Protein AF-A0ABD3RWQ0-F1 (afdb_monomer_lite)

Structure (mmCIF, N/CA/C/O backbone):
data_AF-A0ABD3RWQ0-F1
#
_entry.id   AF-A0ABD3RWQ0-F1
#
loop_
_atom_site.group_PDB
_atom_site.id
_atom_site.type_symbol
_atom_site.label_atom_id
_atom_site.label_alt_id
_atom_site.label_comp_id
_atom_site.label_asym_id
_atom_site.label_entity_id
_atom_site.label_seq_id
_atom_site.pdbx_PDB_ins_code
_atom_site.Cartn_x
_atom_site.Cartn_y
_atom_site.Cartn_z
_atom_site.occupancy
_atom_site.B_iso_or_equiv
_atom_site.auth_seq_id
_atom_site.auth_comp_id
_atom_site.auth_asym_id
_atom_site.auth_atom_id
_atom_site.pdbx_PDB_model_num
ATOM 1 N N . MET A 1 1 ? 18.600 -7.151 23.948 1.00 71.94 1 MET A N 1
ATOM 2 C CA . MET A 1 1 ? 17.313 -7.713 24.415 1.00 71.94 1 MET A CA 1
ATOM 3 C C . MET A 1 1 ? 16.147 -6.729 24.270 1.00 71.94 1 MET A C 1
ATOM 5 O O . MET A 1 1 ? 15.188 -7.062 23.597 1.00 71.94 1 MET A O 1
ATOM 9 N N . ILE A 1 2 ? 16.243 -5.488 24.772 1.00 77.12 2 ILE A N 1
ATOM 10 C CA . ILE A 1 2 ? 15.144 -4.494 24.678 1.00 77.12 2 ILE A CA 1
ATOM 11 C C . ILE A 1 2 ? 14.721 -4.195 23.223 1.00 77.12 2 ILE A C 1
ATOM 13 O O . ILE A 1 2 ? 13.537 -4.093 22.917 1.00 77.12 2 ILE A O 1
ATOM 17 N N . ILE A 1 3 ? 15.686 -4.091 22.302 1.00 80.88 3 ILE A N 1
ATOM 18 C CA . ILE A 1 3 ? 15.406 -3.806 20.886 1.00 80.88 3 ILE A CA 1
ATOM 19 C C . ILE A 1 3 ? 14.626 -4.963 20.237 1.00 80.88 3 ILE A C 1
ATOM 21 O O . ILE A 1 3 ? 13.626 -4.727 19.568 1.00 80.88 3 ILE A O 1
ATOM 25 N N . THR A 1 4 ? 15.028 -6.215 20.468 1.00 82.75 4 THR A N 1
ATOM 26 C CA . THR A 1 4 ? 14.402 -7.399 19.853 1.00 82.75 4 THR A CA 1
ATOM 27 C C . THR A 1 4 ? 12.968 -7.626 20.338 1.00 82.75 4 THR A C 1
ATOM 29 O O . THR A 1 4 ? 12.093 -7.943 19.532 1.00 82.75 4 THR A O 1
ATOM 32 N N . GLU A 1 5 ? 12.688 -7.392 21.622 1.00 83.69 5 GLU A N 1
ATOM 33 C CA . GLU A 1 5 ? 11.319 -7.433 22.161 1.00 83.69 5 GLU A CA 1
ATOM 34 C C . GLU A 1 5 ? 10.443 -6.328 21.558 1.00 83.69 5 GLU A C 1
ATOM 36 O O . GLU A 1 5 ? 9.324 -6.578 21.110 1.00 83.69 5 GLU A O 1
ATOM 41 N N . LEU A 1 6 ? 10.974 -5.107 21.442 1.00 82.69 6 LEU A N 1
ATOM 42 C CA . LEU A 1 6 ? 10.242 -3.996 20.832 1.00 82.69 6 LEU A CA 1
ATOM 43 C C . LEU A 1 6 ? 9.864 -4.290 19.369 1.00 82.69 6 LEU A C 1
ATOM 45 O O . LEU A 1 6 ? 8.751 -3.966 18.937 1.00 82.69 6 LEU A O 1
ATOM 49 N N . TRP A 1 7 ? 10.770 -4.912 18.610 1.00 87.25 7 TRP A N 1
ATOM 50 C CA . TRP A 1 7 ? 10.538 -5.273 17.210 1.00 87.25 7 TRP A CA 1
ATOM 51 C C . TRP A 1 7 ? 9.521 -6.399 17.053 1.00 87.25 7 TRP A C 1
ATOM 53 O O . TRP A 1 7 ? 8.615 -6.272 16.229 1.00 87.25 7 TRP A O 1
ATOM 63 N N . THR A 1 8 ? 9.623 -7.462 17.851 1.00 89.19 8 THR A N 1
ATOM 64 C CA . THR A 1 8 ? 8.703 -8.612 17.785 1.00 89.19 8 THR A CA 1
ATOM 65 C C . THR A 1 8 ? 7.273 -8.212 18.146 1.00 89.19 8 THR A C 1
ATOM 67 O O . THR A 1 8 ? 6.351 -8.494 17.377 1.00 89.19 8 THR A O 1
ATOM 70 N N . HIS A 1 9 ? 7.078 -7.440 19.220 1.00 91.25 9 HIS A N 1
ATOM 71 C CA . HIS A 1 9 ? 5.759 -6.899 19.563 1.00 91.25 9 HIS A CA 1
ATOM 72 C C . HIS A 1 9 ? 5.216 -5.967 18.477 1.00 91.25 9 HIS A C 1
ATOM 74 O O . HIS A 1 9 ? 4.042 -6.047 18.111 1.00 91.25 9 HIS A O 1
ATOM 80 N N . SER A 1 10 ? 6.063 -5.100 17.916 1.00 92.06 10 SER A N 1
ATOM 81 C CA . SER A 1 10 ? 5.641 -4.207 16.832 1.00 92.06 10 SER A CA 1
ATOM 82 C C . SER A 1 10 ? 5.259 -4.979 15.567 1.00 92.06 10 SER A C 1
ATOM 84 O O . SER A 1 10 ? 4.323 -4.579 14.876 1.00 92.06 10 SER A O 1
ATOM 86 N N . LEU A 1 11 ? 5.945 -6.089 15.274 1.00 93.75 11 LEU A N 1
ATOM 87 C CA . LEU A 1 11 ? 5.677 -6.936 14.110 1.00 93.75 11 LEU A CA 1
ATOM 88 C C . LEU A 1 11 ? 4.321 -7.614 14.243 1.00 93.75 11 LEU A C 1
ATOM 90 O O . LEU A 1 11 ? 3.490 -7.533 13.339 1.00 93.75 11 LEU A O 1
ATOM 94 N N . GLN A 1 12 ? 4.075 -8.221 15.403 1.00 94.50 12 GLN A N 1
ATOM 95 C CA . GLN A 1 12 ? 2.802 -8.859 15.705 1.00 94.50 12 GLN A CA 1
ATOM 96 C C . GLN A 1 12 ? 1.652 -7.854 15.571 1.00 94.50 12 GLN A C 1
ATOM 98 O O . GLN A 1 12 ? 0.677 -8.123 14.872 1.00 94.50 12 GLN A O 1
ATOM 103 N N . ARG A 1 13 ? 1.799 -6.654 16.149 1.00 95.12 13 ARG A N 1
ATOM 104 C CA . ARG A 1 13 ? 0.800 -5.577 16.051 1.00 95.12 13 ARG A CA 1
ATOM 105 C C . ARG A 1 13 ? 0.557 -5.123 14.610 1.00 95.12 13 ARG A C 1
ATOM 107 O O . ARG A 1 13 ? -0.591 -4.898 14.246 1.00 95.12 13 ARG A O 1
ATOM 114 N N . CYS A 1 14 ? 1.598 -5.017 13.782 1.00 94.25 14 CYS A N 1
ATOM 115 C CA . CYS A 1 14 ? 1.497 -4.612 12.372 1.00 94.25 14 CYS A CA 1
ATOM 116 C C . CYS A 1 14 ? 0.545 -5.529 11.572 1.00 94.25 14 CYS A C 1
ATOM 118 O O . CYS A 1 14 ? -0.301 -5.058 10.798 1.00 94.25 14 CYS A O 1
ATOM 120 N N . PHE A 1 15 ? 0.625 -6.840 11.818 1.00 92.00 15 PHE A N 1
ATOM 121 C CA . PHE A 1 15 ? -0.196 -7.854 11.149 1.00 92.00 15 PHE A CA 1
ATOM 122 C C . PHE A 1 15 ? -1.527 -8.164 11.846 1.00 92.00 15 PHE A C 1
ATOM 124 O O . PHE A 1 15 ? -2.393 -8.810 11.251 1.00 92.00 15 PHE A O 1
ATOM 131 N N . MET A 1 16 ? -1.741 -7.680 13.072 1.00 93.94 16 MET A N 1
ATOM 132 C CA . MET A 1 16 ? -3.036 -7.797 13.738 1.00 93.94 16 MET A CA 1
ATOM 133 C C . MET A 1 16 ? -4.072 -6.895 13.065 1.00 93.94 16 MET A C 1
ATOM 135 O O . MET A 1 16 ? -3.929 -5.678 12.976 1.00 93.94 16 MET A O 1
ATOM 139 N N . TRP A 1 17 ? -5.166 -7.504 12.612 1.00 91.12 17 TRP A N 1
ATOM 140 C CA . TRP A 1 17 ? -6.307 -6.777 12.055 1.00 91.12 17 TRP A CA 1
ATOM 141 C C . TRP A 1 17 ? -7.337 -6.387 13.134 1.00 91.12 17 TRP A C 1
ATOM 143 O O . TRP A 1 17 ? -8.092 -5.433 12.946 1.00 91.12 17 TRP A O 1
ATOM 153 N N . ARG A 1 18 ? -7.347 -7.084 14.282 1.00 93.38 18 ARG A N 1
ATOM 154 C CA . ARG A 1 18 ? -8.171 -6.767 15.461 1.00 93.38 18 ARG A CA 1
ATOM 155 C C . ARG A 1 18 ? -7.474 -5.732 16.334 1.00 93.38 18 ARG A C 1
ATOM 157 O O . ARG A 1 18 ? -6.744 -6.077 17.260 1.00 93.38 18 ARG A O 1
ATOM 164 N N . LEU A 1 19 ? -7.694 -4.458 16.019 1.00 95.06 19 LEU A N 1
ATOM 165 C CA . LEU A 1 19 ? -7.033 -3.366 16.731 1.00 95.06 19 LEU A CA 1
ATOM 166 C C . LEU A 1 19 ? -7.448 -3.267 18.202 1.00 95.06 19 LEU A C 1
ATOM 168 O O . LEU A 1 19 ? -6.641 -2.861 19.021 1.00 95.06 19 LEU A O 1
ATOM 172 N N . ASN A 1 20 ? -8.666 -3.675 18.553 1.00 93.69 20 ASN A N 1
ATOM 173 C CA . ASN A 1 20 ? -9.172 -3.639 19.927 1.00 93.69 20 ASN A CA 1
ATOM 174 C C . ASN A 1 20 ? -8.463 -4.607 20.894 1.00 93.69 20 ASN A C 1
ATOM 176 O O . ASN A 1 20 ? -8.620 -4.460 22.098 1.00 93.69 20 ASN A O 1
ATOM 180 N N . LEU A 1 21 ? -7.712 -5.589 20.382 1.00 94.69 21 LEU A N 1
ATOM 181 C CA . LEU A 1 21 ? -6.936 -6.539 21.189 1.00 94.69 21 LEU A CA 1
ATOM 182 C C . LEU A 1 21 ? -5.495 -6.075 21.436 1.00 94.69 21 LEU A C 1
ATOM 184 O O . LEU A 1 21 ? -4.715 -6.784 22.065 1.00 94.69 21 LEU A O 1
ATOM 188 N N . ILE A 1 22 ? -5.101 -4.925 20.885 1.00 96.44 22 ILE A N 1
ATOM 189 C CA . ILE A 1 22 ? -3.739 -4.421 21.026 1.00 96.44 22 ILE A CA 1
ATOM 190 C C . ILE A 1 22 ? -3.633 -3.674 22.350 1.00 96.44 22 ILE A C 1
ATOM 192 O O . ILE A 1 22 ? -4.172 -2.577 22.501 1.00 96.44 22 ILE A O 1
ATOM 196 N N . GLU A 1 23 ? -2.896 -4.252 23.289 1.00 96.81 23 GLU A N 1
ATOM 197 C CA . GLU A 1 23 ? -2.607 -3.618 24.570 1.00 96.81 23 GLU A CA 1
ATOM 198 C C . GLU A 1 23 ? -1.329 -2.761 24.480 1.00 96.81 23 GLU A C 1
ATOM 200 O O . GLU A 1 23 ? -0.314 -3.213 23.927 1.00 96.81 23 GLU A O 1
ATOM 205 N N . PRO A 1 24 ? -1.356 -1.508 24.980 1.00 96.56 24 PRO A N 1
ATOM 206 C CA . PRO A 1 24 ? -0.164 -0.673 25.092 1.00 96.56 24 PRO A CA 1
ATOM 207 C C . PRO A 1 24 ? 0.844 -1.297 26.068 1.00 96.56 24 PRO A C 1
ATOM 209 O O . PRO A 1 24 ? 0.474 -1.822 27.114 1.00 96.56 24 PRO A O 1
ATOM 212 N N . THR A 1 25 ? 2.138 -1.204 25.754 1.00 95.62 25 THR A N 1
ATOM 213 C CA . THR A 1 25 ? 3.191 -1.537 26.733 1.00 95.62 25 THR A CA 1
ATOM 214 C C . THR A 1 25 ? 3.180 -0.539 27.892 1.00 95.62 25 THR A C 1
ATOM 216 O O . THR A 1 25 ? 2.745 0.598 27.722 1.00 95.62 25 THR A O 1
ATOM 219 N N . SER A 1 26 ? 3.746 -0.891 29.051 1.00 95.62 26 SER A N 1
ATOM 220 C CA . SER A 1 26 ? 3.798 0.006 30.220 1.00 95.62 26 SER A CA 1
ATOM 221 C C . SER A 1 26 ? 4.441 1.366 29.921 1.00 95.62 26 SER A C 1
ATOM 223 O O . SER A 1 26 ? 4.035 2.380 30.483 1.00 95.62 26 SER A O 1
ATOM 225 N N . HIS A 1 27 ? 5.431 1.412 29.022 1.00 92.81 27 HIS A N 1
ATOM 226 C CA . HIS A 1 27 ? 6.030 2.669 28.569 1.00 92.81 27 HIS A CA 1
ATOM 227 C C . HIS A 1 27 ? 5.080 3.468 27.665 1.00 92.81 27 HIS A C 1
ATOM 229 O O . HIS A 1 27 ? 4.913 4.667 27.866 1.00 92.81 27 HIS A O 1
ATOM 235 N N . GLU A 1 28 ? 4.429 2.813 26.698 1.00 94.81 28 GLU A N 1
ATOM 236 C CA . GLU A 1 28 ? 3.441 3.460 25.825 1.00 94.81 28 GLU A CA 1
ATOM 237 C C . GLU A 1 28 ? 2.247 3.991 26.620 1.00 94.81 28 GLU A C 1
ATOM 239 O O . GLU A 1 28 ? 1.806 5.103 26.351 1.00 94.81 28 GLU A O 1
ATOM 244 N N . SER A 1 29 ? 1.772 3.249 27.623 1.00 96.50 29 SER A N 1
ATOM 245 C CA . SER A 1 29 ? 0.701 3.683 28.523 1.00 96.50 29 SER A CA 1
ATOM 246 C C . SER A 1 29 ? 1.063 4.983 29.229 1.00 96.50 29 SER A C 1
ATOM 248 O O . SER A 1 29 ? 0.321 5.942 29.079 1.00 96.50 29 SER A O 1
ATOM 250 N N . LYS A 1 30 ? 2.246 5.073 29.857 1.00 95.81 30 LYS A N 1
ATOM 251 C CA . LYS A 1 30 ? 2.719 6.316 30.500 1.00 95.81 30 LYS A CA 1
ATOM 252 C C . LYS A 1 30 ? 2.744 7.499 29.531 1.00 95.81 30 LYS A C 1
ATOM 254 O O . LYS A 1 30 ? 2.295 8.588 29.862 1.00 95.81 30 LYS A O 1
ATOM 259 N N . VAL A 1 31 ? 3.229 7.281 28.306 1.00 93.69 31 VAL A N 1
ATOM 260 C CA . VAL A 1 31 ? 3.268 8.323 27.266 1.00 93.69 31 VAL A CA 1
ATOM 261 C C . VAL A 1 31 ? 1.861 8.770 26.850 1.00 93.69 31 VAL A C 1
ATOM 263 O O . VAL A 1 31 ? 1.655 9.947 26.555 1.00 93.69 31 VAL A O 1
ATOM 266 N N . LEU A 1 32 ? 0.905 7.842 26.791 1.00 95.31 32 LEU A N 1
ATOM 267 C CA . LEU A 1 32 ? -0.494 8.122 26.460 1.00 95.31 32 LEU A CA 1
ATOM 268 C C . LEU A 1 32 ? -1.238 8.782 27.629 1.00 95.31 32 LEU A C 1
ATOM 270 O O . LEU A 1 32 ? -2.088 9.635 27.381 1.00 95.31 32 LEU A O 1
ATOM 274 N N . ASP A 1 33 ? -0.889 8.438 28.870 1.00 96.19 33 ASP A N 1
ATOM 275 C CA . ASP A 1 33 ? -1.380 9.083 30.092 1.00 96.19 33 ASP A CA 1
ATOM 276 C C . ASP A 1 33 ? -0.925 10.551 30.138 1.00 96.19 33 ASP A C 1
ATOM 278 O O . ASP A 1 33 ? -1.745 11.444 30.329 1.00 96.19 33 ASP A O 1
ATOM 282 N N . GLU A 1 34 ? 0.356 10.823 29.853 1.00 95.25 34 GLU A N 1
ATOM 283 C CA . GLU A 1 34 ? 0.910 12.186 29.749 1.00 95.25 34 GLU A CA 1
ATOM 284 C C . GLU A 1 34 ? 0.254 13.024 28.635 1.00 95.25 34 GLU A C 1
ATOM 286 O O . GLU A 1 34 ? 0.280 14.252 28.681 1.00 95.25 34 GLU A O 1
ATOM 291 N N . ALA A 1 35 ? -0.328 12.375 27.622 1.00 94.00 35 ALA A N 1
ATOM 292 C CA . ALA A 1 35 ? -1.045 13.022 26.523 1.00 94.00 35 ALA A CA 1
ATOM 293 C C . ALA A 1 35 ? -2.567 13.131 26.758 1.00 94.00 35 ALA A C 1
ATOM 295 O O . ALA A 1 35 ? -3.286 13.518 25.835 1.00 94.00 35 ALA A O 1
ATOM 296 N N . ASP A 1 36 ? -3.050 12.768 27.951 1.00 96.31 36 ASP A N 1
ATOM 297 C CA . ASP A 1 36 ? -4.467 12.737 28.340 1.00 96.31 36 ASP A CA 1
ATOM 298 C C . ASP A 1 36 ? -5.354 11.852 27.437 1.00 96.31 36 ASP A C 1
ATOM 300 O O . ASP A 1 36 ? -6.514 12.132 27.133 1.00 96.31 36 ASP A O 1
ATOM 304 N N . ILE A 1 37 ? -4.804 10.735 26.958 1.00 96.06 37 ILE A N 1
ATOM 305 C CA . ILE A 1 37 ? -5.527 9.800 26.091 1.00 96.06 37 ILE A CA 1
ATOM 306 C C . ILE A 1 37 ? -6.027 8.639 26.940 1.00 96.06 37 ILE A C 1
ATOM 308 O O . ILE A 1 37 ? -5.377 7.604 27.006 1.00 96.06 37 ILE A O 1
ATOM 312 N N . GLN A 1 38 ? -7.184 8.773 27.589 1.00 96.81 38 GLN A N 1
ATOM 313 C CA . GLN A 1 38 ? -7.717 7.739 28.501 1.00 96.81 38 GLN A CA 1
ATOM 314 C C . GLN A 1 38 ? -8.506 6.618 27.801 1.00 96.81 38 GLN A C 1
ATOM 316 O O . GLN A 1 38 ? -8.611 5.507 28.313 1.00 96.81 38 GLN A O 1
ATOM 321 N N . ASN A 1 39 ? -9.048 6.867 26.604 1.00 96.25 39 ASN A N 1
ATOM 322 C CA . ASN A 1 39 ? -9.908 5.894 25.928 1.00 96.25 39 ASN A CA 1
ATOM 323 C C . ASN A 1 39 ? -9.107 4.663 25.432 1.00 96.25 39 ASN A C 1
ATOM 325 O O . ASN A 1 39 ? -8.234 4.833 24.575 1.00 96.25 39 ASN A O 1
ATOM 329 N N . PRO A 1 40 ? -9.428 3.426 25.869 1.00 96.56 40 PRO A N 1
ATOM 330 C CA . PRO A 1 40 ? -8.645 2.233 25.535 1.00 96.56 40 PRO A CA 1
ATOM 331 C C . PRO A 1 40 ? -8.633 1.925 24.033 1.00 96.56 40 PRO A C 1
ATOM 333 O O . PRO A 1 40 ? -7.592 1.586 23.483 1.00 96.56 40 PRO A O 1
ATOM 336 N N . THR A 1 41 ? -9.750 2.145 23.333 1.00 95.69 41 THR A N 1
ATOM 337 C CA . THR A 1 41 ? -9.849 1.926 21.878 1.00 95.69 41 THR A CA 1
ATOM 338 C C . THR A 1 41 ? -8.909 2.866 21.121 1.00 95.69 41 THR A C 1
ATOM 340 O O . THR A 1 41 ? -8.221 2.462 20.181 1.00 95.69 41 THR A O 1
ATOM 343 N N . LEU A 1 42 ? -8.839 4.128 21.556 1.00 96.06 42 LEU A N 1
ATOM 344 C CA . LEU A 1 42 ? -7.934 5.116 20.976 1.00 96.06 42 LEU A CA 1
ATOM 345 C C . LEU A 1 42 ? -6.467 4.798 21.299 1.00 96.06 42 LEU A C 1
ATOM 347 O O . LEU A 1 42 ? -5.620 4.931 20.415 1.00 96.06 42 LEU A O 1
ATOM 351 N N . ARG A 1 43 ? -6.165 4.323 22.517 1.00 96.81 43 ARG A N 1
ATOM 352 C CA . ARG A 1 43 ? -4.819 3.848 22.886 1.00 96.81 43 ARG A CA 1
ATOM 353 C C . ARG A 1 43 ? -4.362 2.724 21.961 1.00 96.81 43 ARG A C 1
ATOM 355 O O . ARG A 1 43 ? -3.300 2.842 21.352 1.00 96.81 43 ARG A O 1
ATOM 362 N N . SER A 1 44 ? -5.181 1.685 21.790 1.00 96.88 44 SER A N 1
ATOM 363 C CA . SER A 1 44 ? -4.863 0.550 20.918 1.00 96.88 44 SER A CA 1
ATOM 364 C C . SER A 1 44 ? -4.644 0.978 19.465 1.00 96.88 44 SER A C 1
ATOM 366 O O . SER A 1 44 ? -3.689 0.538 18.822 1.00 96.88 44 SER A O 1
ATOM 368 N N . TYR A 1 45 ? -5.473 1.899 18.958 1.00 97.38 45 TYR A N 1
ATOM 369 C CA . TYR A 1 45 ? -5.309 2.471 17.620 1.00 97.38 45 TYR A CA 1
ATOM 370 C C . TYR A 1 45 ? -3.980 3.223 17.456 1.00 97.38 45 TYR A C 1
ATOM 372 O O . TYR A 1 45 ? -3.257 2.993 16.486 1.00 97.38 45 TYR A O 1
ATOM 380 N N . ILE A 1 46 ? -3.635 4.109 18.397 1.00 96.88 46 ILE A N 1
ATOM 381 C CA . ILE A 1 46 ? -2.406 4.916 18.330 1.00 96.88 46 ILE A CA 1
ATOM 382 C C . ILE A 1 46 ? -1.161 4.027 18.414 1.00 96.88 46 ILE A C 1
ATOM 384 O O . ILE A 1 46 ? -0.197 4.242 17.674 1.00 96.88 46 ILE A O 1
ATOM 388 N N . VAL A 1 47 ? -1.188 3.006 19.270 1.00 96.62 47 VAL A N 1
ATOM 389 C CA . VAL A 1 47 ? -0.095 2.036 19.404 1.00 96.62 47 VAL A CA 1
ATOM 390 C C . VAL A 1 47 ? 0.079 1.215 18.129 1.00 96.62 47 VAL A C 1
ATOM 392 O O . VAL A 1 47 ? 1.198 1.105 17.626 1.00 96.62 47 VAL A O 1
ATOM 395 N N . TRP A 1 48 ? -1.012 0.700 17.554 1.00 97.44 48 TRP A N 1
ATOM 396 C CA . TRP A 1 48 ? -0.968 0.024 16.255 1.00 97.44 48 TRP A CA 1
ATOM 397 C C . TRP A 1 48 ? -0.365 0.922 15.175 1.00 97.44 48 TRP A C 1
ATOM 399 O O . TRP A 1 48 ? 0.563 0.522 14.473 1.00 97.44 48 TRP A O 1
ATOM 409 N N . ARG A 1 49 ? -0.859 2.159 15.080 1.00 97.00 49 ARG A N 1
ATOM 410 C CA . ARG A 1 49 ? -0.393 3.171 14.132 1.00 97.00 49 ARG A CA 1
ATOM 411 C C . ARG A 1 49 ? 1.114 3.399 14.251 1.00 97.00 49 ARG A C 1
ATOM 413 O O . ARG A 1 49 ? 1.804 3.414 13.235 1.00 97.00 49 ARG A O 1
ATOM 420 N N . ARG A 1 50 ? 1.641 3.529 15.473 1.00 95.81 50 ARG A N 1
ATOM 421 C CA . ARG A 1 50 ? 3.086 3.633 15.736 1.00 95.81 50 ARG A CA 1
ATOM 422 C C . ARG A 1 50 ? 3.838 2.405 15.222 1.00 95.81 50 ARG A C 1
ATOM 424 O O . ARG A 1 50 ? 4.800 2.564 14.475 1.00 95.81 50 ARG A O 1
ATOM 431 N N . SER A 1 51 ? 3.404 1.201 15.591 1.00 96.19 51 SER A N 1
ATOM 432 C CA . SER A 1 51 ? 4.046 -0.047 15.157 1.00 96.19 51 SER A CA 1
ATOM 433 C C . SER A 1 51 ? 4.042 -0.202 13.632 1.00 96.19 51 SER A C 1
ATOM 435 O O . SER A 1 51 ? 5.057 -0.579 13.055 1.00 96.19 51 SER A O 1
ATOM 437 N N . GLN A 1 52 ? 2.941 0.156 12.972 1.00 96.38 52 GLN A N 1
ATOM 438 C CA . GLN A 1 52 ? 2.802 0.130 11.517 1.00 96.38 52 GLN A CA 1
ATOM 439 C C . GLN A 1 52 ? 3.780 1.100 10.828 1.00 96.38 52 GLN A C 1
ATOM 441 O O . GLN A 1 52 ? 4.446 0.718 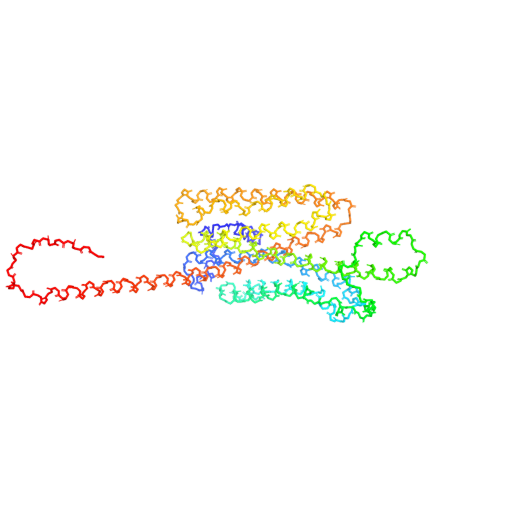9.866 1.00 96.38 52 GLN A O 1
ATOM 446 N N . MET A 1 53 ? 3.909 2.336 11.331 1.00 96.31 53 MET A N 1
ATOM 447 C CA . MET A 1 53 ? 4.868 3.313 10.794 1.00 96.31 53 MET A CA 1
ATOM 448 C C . MET A 1 53 ? 6.317 2.855 10.998 1.00 96.31 53 MET A C 1
ATOM 450 O O . MET A 1 53 ? 7.097 2.896 10.051 1.00 96.31 53 MET A O 1
ATOM 454 N N . LEU A 1 54 ? 6.663 2.345 12.187 1.00 94.62 54 LEU A N 1
ATOM 455 C CA . LEU A 1 54 ? 7.991 1.783 12.464 1.00 94.62 54 LEU A CA 1
ATOM 456 C C . LEU A 1 54 ? 8.354 0.666 11.479 1.00 94.62 54 LEU A C 1
ATOM 458 O O . LEU A 1 54 ? 9.450 0.667 10.925 1.00 94.62 54 LEU A O 1
ATOM 462 N N . TRP A 1 55 ? 7.417 -0.242 11.205 1.00 95.38 55 TRP A N 1
ATOM 463 C CA . TRP A 1 55 ? 7.635 -1.323 10.246 1.00 95.38 55 TRP A CA 1
ATOM 464 C C . TRP A 1 55 ? 7.692 -0.861 8.795 1.00 95.38 55 TRP A C 1
ATOM 466 O O . TRP A 1 55 ? 8.353 -1.510 7.995 1.00 95.38 55 TRP A O 1
ATOM 476 N N . SER A 1 56 ? 7.068 0.267 8.450 1.00 96.31 56 SER A N 1
ATOM 477 C CA . SER A 1 56 ? 7.205 0.851 7.111 1.00 96.31 56 SER A CA 1
ATOM 478 C C . SER A 1 56 ? 8.569 1.510 6.870 1.00 96.31 56 SER A C 1
ATOM 480 O O . SER A 1 56 ? 8.993 1.602 5.723 1.00 96.31 56 SER A O 1
ATOM 482 N N . ILE A 1 57 ? 9.294 1.913 7.922 1.00 96.06 57 ILE A N 1
ATOM 483 C CA . ILE A 1 57 ? 10.617 2.548 7.790 1.00 96.06 57 ILE A CA 1
ATOM 484 C C . ILE A 1 57 ? 11.646 1.587 7.189 1.00 96.06 57 ILE A C 1
ATOM 486 O O . ILE A 1 57 ? 12.446 2.025 6.373 1.00 96.06 57 ILE A O 1
ATOM 490 N N . LEU A 1 58 ? 11.624 0.299 7.550 1.00 94.25 58 LEU A N 1
ATOM 491 C CA . LEU A 1 58 ? 12.590 -0.696 7.057 1.00 94.25 58 LEU A CA 1
ATOM 492 C C . LEU A 1 58 ? 12.557 -0.892 5.524 1.00 94.25 58 LEU A C 1
ATOM 494 O O . LEU A 1 58 ? 13.593 -0.740 4.882 1.00 94.25 58 LEU A O 1
ATOM 498 N N . PRO A 1 59 ? 11.411 -1.205 4.895 1.00 95.88 59 PRO A N 1
ATOM 499 C CA . PRO A 1 59 ? 11.340 -1.304 3.439 1.00 95.88 59 PRO A CA 1
ATOM 500 C C . PRO A 1 59 ? 11.557 0.044 2.735 1.00 95.88 59 PRO A C 1
ATOM 502 O O . PRO A 1 59 ? 12.159 0.096 1.666 1.00 95.88 59 PRO A O 1
ATOM 505 N N . LEU A 1 60 ? 11.101 1.155 3.325 1.00 95.69 60 LEU A N 1
ATOM 506 C CA . LEU A 1 60 ? 11.320 2.477 2.732 1.00 95.69 60 LEU A CA 1
ATOM 507 C C . LEU A 1 60 ? 12.795 2.898 2.796 1.00 95.69 60 LEU A C 1
ATOM 509 O O . LEU A 1 60 ? 13.286 3.533 1.865 1.00 95.69 60 LEU A O 1
ATOM 513 N N . SER A 1 61 ? 13.528 2.521 3.849 1.00 95.50 61 SER A N 1
ATOM 514 C CA . SER A 1 61 ? 14.957 2.821 3.953 1.00 95.50 61 SER A CA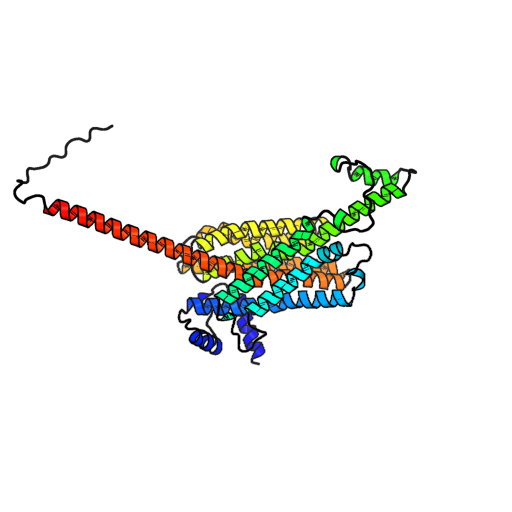 1
ATOM 515 C C . SER A 1 61 ? 15.770 2.062 2.910 1.00 95.50 61 SER A C 1
ATOM 517 O O . SER A 1 61 ? 16.711 2.642 2.374 1.00 95.50 61 SER A O 1
ATOM 519 N N . SER A 1 62 ? 15.389 0.832 2.540 1.00 93.69 62 SER A N 1
ATOM 520 C CA . SER A 1 62 ? 16.071 0.114 1.452 1.00 93.69 62 SER A CA 1
ATOM 521 C C . SER A 1 62 ? 15.956 0.867 0.123 1.00 93.69 62 SER A C 1
ATOM 523 O O . SER A 1 62 ? 16.935 0.966 -0.613 1.00 93.69 62 SER A O 1
ATOM 525 N N . SER A 1 63 ? 14.802 1.483 -0.151 1.00 90.56 63 SER A N 1
ATOM 526 C CA . SER A 1 63 ? 14.572 2.286 -1.362 1.00 90.56 63 SER A CA 1
ATOM 527 C C . SER A 1 63 ? 15.447 3.546 -1.383 1.00 90.56 63 SER A C 1
ATOM 529 O O . SER A 1 63 ? 15.988 3.920 -2.419 1.00 90.56 63 SER A O 1
ATOM 531 N N . VAL A 1 64 ? 15.639 4.181 -0.223 1.00 94.62 64 VAL A N 1
ATOM 532 C CA . VAL A 1 64 ? 16.517 5.352 -0.080 1.00 94.62 64 VAL A CA 1
ATOM 533 C C . VAL A 1 64 ? 17.990 4.961 -0.214 1.00 94.62 64 VAL A C 1
ATOM 535 O O . VAL A 1 64 ? 18.726 5.598 -0.961 1.00 94.62 64 VAL A O 1
ATOM 538 N N . VAL A 1 65 ? 18.425 3.898 0.467 1.00 94.38 65 VAL A N 1
ATOM 539 C CA . VAL A 1 65 ? 19.811 3.406 0.405 1.00 94.38 65 VAL A CA 1
ATOM 540 C C . VAL A 1 65 ? 20.177 2.997 -1.016 1.00 94.38 65 VAL A C 1
ATOM 542 O O . VAL A 1 65 ? 21.222 3.400 -1.514 1.00 94.38 65 VAL A O 1
ATOM 545 N N . THR A 1 66 ? 19.308 2.243 -1.690 1.00 89.62 66 THR A N 1
ATOM 546 C CA . THR A 1 66 ? 19.536 1.837 -3.082 1.00 89.62 66 THR A CA 1
ATOM 547 C C . THR A 1 66 ? 19.588 3.036 -4.016 1.00 89.62 66 THR A C 1
ATOM 549 O O . THR A 1 66 ? 20.484 3.086 -4.842 1.00 89.62 66 THR A O 1
ATOM 552 N N . PHE A 1 67 ? 18.734 4.049 -3.838 1.00 90.00 67 PHE A N 1
ATOM 553 C CA . PHE A 1 67 ? 18.854 5.294 -4.599 1.00 90.00 67 PHE A CA 1
ATOM 554 C C . PHE A 1 67 ? 20.217 5.974 -4.412 1.00 90.00 67 PHE A C 1
ATOM 556 O O . PHE A 1 67 ? 20.811 6.410 -5.391 1.00 90.00 67 PHE A O 1
ATOM 563 N N . PHE A 1 68 ? 20.742 6.049 -3.185 1.00 93.12 68 PHE A N 1
ATOM 564 C CA . PHE A 1 68 ? 22.075 6.615 -2.955 1.00 93.12 68 PHE A CA 1
ATOM 565 C C . PHE A 1 68 ? 23.195 5.753 -3.549 1.00 93.12 68 PHE A C 1
ATOM 567 O O . PHE A 1 68 ? 24.169 6.297 -4.059 1.00 93.12 68 PHE A O 1
ATOM 574 N N . ILE A 1 69 ? 23.063 4.425 -3.519 1.00 90.81 69 ILE A N 1
ATOM 575 C CA . ILE A 1 69 ? 24.014 3.516 -4.172 1.00 90.81 69 ILE A CA 1
ATOM 576 C C . ILE A 1 69 ? 23.986 3.721 -5.688 1.00 90.81 69 ILE A C 1
ATOM 578 O O . ILE A 1 69 ? 25.050 3.863 -6.285 1.00 90.81 69 ILE A O 1
ATOM 582 N N . ASP A 1 70 ? 22.797 3.788 -6.287 1.00 85.81 70 ASP A N 1
ATOM 583 C CA . ASP A 1 70 ? 22.609 4.057 -7.714 1.00 85.81 70 ASP A CA 1
ATOM 584 C C . ASP A 1 70 ? 23.184 5.437 -8.072 1.00 85.81 70 ASP A C 1
ATOM 586 O O . ASP A 1 70 ? 23.857 5.580 -9.089 1.00 85.81 70 ASP A O 1
ATOM 590 N N . LEU A 1 71 ? 23.012 6.430 -7.189 1.00 88.38 71 LEU A N 1
ATOM 591 C CA . LEU A 1 71 ? 23.589 7.770 -7.323 1.00 88.38 71 LEU A CA 1
ATOM 592 C C . LEU A 1 71 ? 25.117 7.775 -7.330 1.00 88.38 71 LEU A C 1
ATOM 594 O O . LEU A 1 71 ? 25.714 8.528 -8.093 1.00 88.38 71 LEU A O 1
ATOM 598 N N . ILE A 1 72 ? 25.747 6.948 -6.497 1.00 92.25 72 ILE A N 1
ATOM 599 C CA . ILE A 1 72 ? 27.209 6.861 -6.396 1.00 92.25 72 ILE A CA 1
ATOM 600 C C . ILE A 1 72 ? 27.795 6.026 -7.539 1.00 92.25 72 ILE A C 1
ATOM 602 O O . ILE A 1 72 ? 28.815 6.406 -8.105 1.00 92.25 72 ILE A O 1
ATOM 606 N N . ARG A 1 73 ? 27.177 4.885 -7.871 1.00 89.50 73 ARG A N 1
ATOM 607 C CA . ARG A 1 73 ? 27.689 3.952 -8.888 1.00 89.50 73 ARG A CA 1
ATOM 608 C C . ARG A 1 73 ? 27.463 4.452 -10.305 1.00 89.50 73 ARG A C 1
ATOM 610 O O . ARG A 1 73 ? 28.360 4.347 -11.129 1.00 89.50 73 ARG A O 1
ATOM 617 N N . ASN A 1 74 ? 26.286 5.012 -10.559 1.00 85.62 74 ASN A N 1
ATOM 618 C CA . ASN A 1 74 ? 25.824 5.367 -11.895 1.00 85.62 74 ASN A CA 1
ATOM 619 C C . ASN A 1 74 ? 25.639 6.886 -12.008 1.00 85.62 74 ASN A C 1
ATOM 621 O O . ASN A 1 74 ? 24.683 7.369 -12.616 1.00 85.62 74 ASN A O 1
ATOM 625 N N . ALA A 1 75 ? 26.542 7.657 -11.391 1.00 85.56 75 ALA A N 1
ATOM 626 C CA . ALA A 1 75 ? 26.497 9.118 -11.424 1.00 85.56 75 ALA A CA 1
ATOM 627 C C . ALA A 1 75 ? 26.454 9.656 -12.870 1.00 85.56 75 ALA A C 1
ATOM 629 O O . ALA A 1 75 ? 25.732 10.614 -13.150 1.00 85.56 75 ALA A O 1
ATOM 630 N N . GLU A 1 76 ? 27.165 8.993 -13.790 1.00 80.56 76 GLU A N 1
ATOM 631 C CA . GLU A 1 76 ? 27.163 9.309 -15.224 1.00 80.56 76 GLU A CA 1
ATOM 632 C C . GLU A 1 76 ? 25.814 9.009 -15.900 1.00 80.56 76 GLU A C 1
ATOM 634 O O . GLU A 1 76 ? 25.351 9.804 -16.717 1.00 80.56 76 GLU A O 1
ATOM 639 N N . ASP A 1 77 ? 25.126 7.927 -15.516 1.00 71.31 77 ASP A N 1
ATOM 640 C CA . ASP A 1 77 ? 23.807 7.589 -16.072 1.00 71.31 77 ASP A CA 1
ATOM 641 C C . ASP A 1 77 ? 22.700 8.504 -15.542 1.00 71.31 77 ASP A C 1
ATOM 643 O O . ASP A 1 77 ? 21.726 8.792 -16.242 1.00 71.31 77 ASP A O 1
ATOM 647 N N . ILE A 1 78 ? 22.830 8.981 -14.303 1.00 71.75 78 ILE A N 1
ATOM 648 C CA . ILE A 1 78 ? 21.875 9.916 -13.690 1.00 71.75 78 ILE A CA 1
ATOM 649 C C . ILE A 1 78 ? 22.011 11.307 -14.296 1.00 71.75 78 ILE A C 1
ATOM 651 O O . ILE A 1 78 ? 21.012 12.006 -14.484 1.00 71.75 78 ILE A O 1
ATOM 655 N N . LEU A 1 79 ? 23.235 11.690 -14.641 1.00 77.31 79 LEU A N 1
ATOM 656 C CA . LEU A 1 79 ? 23.538 12.872 -15.431 1.00 77.31 79 LEU A CA 1
ATOM 657 C C . LEU A 1 79 ? 23.692 12.492 -16.902 1.00 77.31 79 LEU A C 1
ATOM 659 O O . LEU A 1 79 ? 24.659 12.902 -17.536 1.00 77.31 79 LEU A O 1
ATOM 663 N N . ASN A 1 80 ? 22.732 11.733 -17.450 1.00 71.69 80 ASN A N 1
ATOM 664 C CA . ASN A 1 80 ? 22.816 11.289 -18.835 1.00 71.69 80 ASN A CA 1
ATOM 665 C C . ASN A 1 80 ? 23.001 12.514 -19.747 1.00 71.69 80 ASN A C 1
ATOM 667 O O . ASN A 1 80 ? 22.075 13.331 -19.850 1.00 71.69 80 ASN A O 1
ATOM 671 N N . PRO A 1 81 ? 24.158 12.667 -20.418 1.00 75.56 81 PRO A N 1
ATOM 672 C CA . PRO A 1 81 ? 24.448 13.863 -21.204 1.00 75.56 81 PRO A CA 1
ATOM 673 C C . PRO A 1 81 ? 23.500 14.003 -22.402 1.00 75.56 81 PRO A C 1
ATOM 675 O O . PRO A 1 81 ? 23.363 15.092 -22.959 1.00 75.56 81 PRO A O 1
ATOM 678 N N . LYS A 1 82 ? 22.809 12.917 -22.782 1.00 77.69 82 LYS A N 1
ATOM 679 C CA . LYS A 1 82 ? 21.819 12.895 -23.867 1.00 77.69 82 LYS A CA 1
ATOM 680 C C . LYS A 1 82 ? 20.469 13.493 -23.455 1.00 77.69 82 LYS A C 1
ATOM 682 O O . LYS A 1 82 ? 19.679 13.887 -24.317 1.00 77.69 82 LYS A O 1
ATOM 687 N N . LEU A 1 83 ? 20.173 13.563 -22.157 1.00 79.31 83 LEU A N 1
ATOM 688 C CA . LEU A 1 83 ? 18.933 14.138 -21.640 1.00 79.31 83 LEU A CA 1
ATOM 689 C C . LEU A 1 83 ? 19.123 15.630 -21.338 1.00 79.31 83 LEU A C 1
ATOM 691 O O . LEU A 1 83 ? 20.160 16.068 -20.842 1.00 79.31 83 LEU A O 1
ATOM 695 N N . LYS A 1 84 ? 18.094 16.444 -21.608 1.00 78.62 84 LYS A N 1
ATOM 696 C CA . LYS A 1 84 ? 18.067 17.832 -21.112 1.00 78.62 84 LYS A CA 1
ATOM 697 C C . LYS A 1 84 ? 18.071 17.794 -19.577 1.00 78.62 84 LYS A C 1
ATOM 699 O O . LYS A 1 84 ? 17.509 16.871 -18.996 1.00 78.62 84 LYS A O 1
ATOM 704 N N . GLY A 1 85 ? 18.605 18.820 -18.903 1.00 81.00 85 GLY A N 1
ATOM 705 C CA . GLY A 1 85 ? 18.619 18.872 -17.427 1.00 81.00 85 GLY A CA 1
ATOM 706 C C . GLY A 1 85 ? 17.243 18.621 -16.780 1.00 81.00 85 GLY A C 1
ATOM 707 O O . GLY A 1 85 ? 17.145 17.939 -15.763 1.00 81.00 85 GLY A O 1
ATOM 708 N N . TRP A 1 86 ? 16.163 19.066 -17.435 1.00 84.31 86 TRP A N 1
ATOM 709 C CA . TRP A 1 86 ? 14.782 18.748 -17.052 1.00 84.31 86 TRP A CA 1
ATOM 710 C C . TRP A 1 86 ? 14.404 17.267 -17.221 1.00 84.31 86 TRP A C 1
ATOM 712 O O . TRP A 1 86 ? 13.697 16.725 -16.377 1.00 84.31 86 TRP A O 1
ATOM 722 N N . GLY A 1 87 ? 14.889 16.588 -18.263 1.00 84.62 87 GLY A N 1
ATOM 723 C CA . GLY A 1 87 ? 14.677 15.154 -18.474 1.00 84.62 87 GLY A CA 1
ATOM 724 C C . GLY A 1 87 ? 15.259 14.310 -17.338 1.00 84.62 87 GLY A C 1
ATOM 725 O O . GLY A 1 87 ? 14.576 13.417 -16.837 1.00 84.62 87 GLY A O 1
ATOM 726 N N . ASN A 1 88 ? 16.459 14.655 -16.856 1.00 86.19 88 ASN A N 1
ATOM 727 C CA . ASN A 1 88 ? 17.076 13.981 -15.705 1.00 86.19 88 ASN A CA 1
ATOM 728 C C . ASN A 1 88 ? 16.249 14.158 -14.425 1.00 86.19 88 ASN A C 1
ATOM 730 O O . ASN A 1 88 ? 16.062 13.196 -13.680 1.00 86.19 88 ASN A O 1
ATOM 734 N N . LEU A 1 89 ? 15.692 15.350 -14.179 1.00 89.44 89 LEU A N 1
ATOM 735 C CA . LEU A 1 89 ? 14.792 15.567 -13.042 1.00 89.44 89 LEU A CA 1
ATOM 736 C C . LEU A 1 89 ? 13.546 14.674 -13.139 1.00 89.44 89 LEU A C 1
ATOM 738 O O . LEU A 1 89 ? 13.196 14.010 -12.165 1.00 89.44 89 LEU A O 1
ATOM 742 N N . LEU A 1 90 ? 12.910 14.619 -14.315 1.00 89.12 90 LEU A N 1
ATOM 743 C CA . LEU A 1 90 ? 11.689 13.840 -14.548 1.00 89.12 90 LEU A CA 1
ATOM 744 C C . LEU A 1 90 ? 11.896 12.336 -14.340 1.00 89.12 90 LEU A C 1
ATOM 746 O O . LEU A 1 90 ? 11.084 11.696 -13.673 1.00 89.12 90 LEU A O 1
ATOM 750 N N . VAL A 1 91 ? 12.993 11.775 -14.855 1.00 85.44 91 VAL A N 1
ATOM 751 C CA . VAL A 1 91 ? 13.327 10.344 -14.703 1.00 85.44 91 VAL A CA 1
ATOM 752 C C . VAL A 1 91 ? 13.562 9.961 -13.235 1.00 85.44 91 VAL A C 1
ATOM 754 O O . VAL A 1 91 ? 13.281 8.825 -12.838 1.00 85.44 91 VAL A O 1
ATOM 757 N N . ASN A 1 92 ? 14.029 10.914 -12.424 1.00 89.94 92 ASN A N 1
ATOM 758 C CA . ASN A 1 92 ? 14.330 10.730 -11.005 1.00 89.94 92 ASN A CA 1
ATOM 759 C C . ASN A 1 92 ? 13.174 11.111 -10.059 1.00 89.94 92 ASN A C 1
ATOM 761 O O . ASN A 1 92 ? 13.296 10.917 -8.847 1.00 89.94 92 ASN A O 1
ATOM 765 N N . LEU A 1 93 ? 12.028 11.591 -10.567 1.00 92.81 93 LEU A N 1
ATOM 766 C CA . LEU A 1 93 ? 10.887 11.976 -9.722 1.00 92.81 93 LEU A CA 1
ATOM 767 C C . LEU A 1 93 ? 10.349 10.824 -8.866 1.00 92.81 93 LEU A C 1
ATOM 769 O O . LEU A 1 93 ? 9.938 11.064 -7.731 1.00 92.81 93 LEU A O 1
ATOM 773 N N . SER A 1 94 ? 10.374 9.581 -9.366 1.00 91.19 94 SER A N 1
ATOM 774 C CA . SER A 1 94 ? 9.932 8.426 -8.568 1.00 91.19 94 SER A CA 1
ATOM 775 C C . SER A 1 94 ? 10.844 8.184 -7.356 1.00 91.19 94 SER A C 1
ATOM 777 O O . SER A 1 94 ? 10.370 7.980 -6.238 1.00 91.19 94 SER A O 1
ATOM 779 N N . SER A 1 95 ? 12.158 8.334 -7.531 1.00 91.88 95 SER A N 1
ATOM 780 C CA . SER A 1 95 ? 13.123 8.231 -6.434 1.00 91.88 95 SER A CA 1
ATOM 781 C C . SER A 1 95 ? 12.947 9.354 -5.407 1.00 91.88 95 SER A C 1
ATOM 783 O O . SER A 1 95 ? 12.939 9.101 -4.202 1.00 91.88 95 SER A O 1
ATOM 785 N N . ILE A 1 96 ? 12.716 10.590 -5.866 1.00 94.06 96 ILE A N 1
ATOM 786 C CA . ILE A 1 96 ? 12.410 11.731 -4.987 1.00 94.06 96 ILE A CA 1
ATOM 787 C C . ILE A 1 96 ? 11.119 11.469 -4.199 1.00 94.06 96 ILE A C 1
ATOM 789 O O . ILE A 1 96 ? 11.063 11.721 -2.995 1.00 94.06 96 ILE A O 1
ATOM 793 N N . ALA A 1 97 ? 10.096 10.903 -4.842 1.00 94.75 97 ALA A N 1
ATOM 794 C CA . ALA A 1 97 ? 8.854 10.517 -4.182 1.00 94.75 97 ALA A CA 1
ATOM 795 C C . ALA A 1 97 ? 9.087 9.506 -3.045 1.00 94.75 97 ALA A C 1
ATOM 797 O O . ALA A 1 97 ? 8.502 9.663 -1.970 1.00 94.75 97 ALA A O 1
ATOM 798 N N . ASN A 1 98 ? 9.972 8.522 -3.248 1.00 93.94 98 ASN A N 1
ATOM 799 C CA . ASN A 1 98 ? 10.365 7.544 -2.225 1.00 93.94 98 ASN A CA 1
ATOM 800 C C . ASN A 1 98 ? 11.063 8.193 -1.024 1.00 93.94 98 ASN A C 1
ATOM 802 O O . ASN A 1 98 ? 10.760 7.867 0.126 1.00 93.94 98 ASN A O 1
ATOM 806 N N . ILE A 1 99 ? 11.942 9.164 -1.270 1.00 96.06 99 ILE A N 1
ATOM 807 C CA . ILE A 1 99 ? 12.597 9.931 -0.202 1.00 96.06 99 ILE A CA 1
ATOM 808 C C . ILE A 1 99 ? 11.562 10.740 0.588 1.00 96.06 99 ILE A C 1
ATOM 810 O O . ILE A 1 99 ? 11.584 10.741 1.818 1.00 96.06 99 ILE A O 1
ATOM 814 N N . ILE A 1 100 ? 10.619 11.393 -0.095 1.00 96.94 100 ILE A N 1
ATOM 815 C CA . ILE A 1 100 ? 9.586 12.213 0.550 1.00 96.94 100 ILE A CA 1
ATOM 816 C C . ILE A 1 100 ? 8.687 11.367 1.454 1.00 96.94 100 ILE A C 1
ATOM 818 O O . ILE A 1 100 ? 8.442 11.762 2.599 1.00 96.94 100 ILE A O 1
ATOM 822 N N . ILE A 1 101 ? 8.212 10.203 0.993 1.00 96.50 101 ILE A N 1
ATOM 823 C CA . ILE A 1 101 ? 7.392 9.326 1.842 1.00 96.50 101 ILE A CA 1
ATOM 824 C C . ILE A 1 101 ? 8.202 8.776 3.019 1.00 96.50 101 ILE A C 1
ATOM 826 O O . ILE A 1 101 ? 7.696 8.774 4.140 1.00 96.50 101 ILE A O 1
ATOM 830 N N . PHE A 1 102 ? 9.470 8.403 2.810 1.00 97.00 102 PHE A N 1
ATOM 831 C CA . PHE A 1 102 ? 10.365 7.965 3.881 1.00 97.00 102 PHE A CA 1
ATOM 832 C C . PHE A 1 102 ? 10.530 9.043 4.960 1.00 97.00 102 PHE A C 1
ATOM 834 O O . PHE A 1 102 ? 10.243 8.790 6.131 1.00 97.00 102 PHE A O 1
ATOM 841 N N . ILE A 1 103 ? 10.909 10.265 4.569 1.00 96.75 103 ILE A N 1
ATOM 842 C CA . ILE A 1 103 ? 11.060 11.405 5.486 1.00 96.75 103 ILE A CA 1
ATOM 843 C C . ILE A 1 103 ? 9.748 11.658 6.232 1.00 96.75 103 ILE A C 1
ATOM 845 O O . ILE A 1 103 ? 9.747 11.833 7.449 1.00 96.75 103 ILE A O 1
ATOM 849 N N . SER A 1 104 ? 8.619 11.617 5.527 1.00 96.56 104 SER A N 1
ATOM 850 C CA . SER A 1 104 ? 7.302 11.852 6.122 1.00 96.56 104 SER A CA 1
ATOM 851 C C . SER A 1 104 ? 6.949 10.807 7.179 1.00 96.56 104 SER A C 1
ATOM 853 O O . SER A 1 104 ? 6.463 11.169 8.248 1.00 96.56 104 SER A O 1
ATOM 855 N N . VAL A 1 105 ? 7.235 9.525 6.931 1.00 96.31 105 VAL A N 1
ATOM 856 C CA . VAL A 1 105 ? 7.037 8.440 7.906 1.00 96.31 105 VAL A CA 1
ATOM 857 C C . VAL A 1 105 ? 7.967 8.599 9.111 1.00 96.31 105 VAL A C 1
ATOM 859 O O . VAL A 1 105 ? 7.515 8.476 10.254 1.00 96.31 105 VAL A O 1
ATOM 862 N N . VAL A 1 106 ? 9.246 8.912 8.892 1.00 95.62 106 VAL A N 1
ATOM 863 C CA . VAL A 1 106 ? 10.236 9.112 9.967 1.00 95.62 106 VAL A CA 1
ATOM 864 C C . VAL A 1 106 ? 9.842 10.290 10.865 1.00 95.62 106 VAL A C 1
ATOM 866 O O . VAL A 1 106 ? 9.804 10.150 12.092 1.00 95.62 106 VAL A O 1
ATOM 869 N N . LEU A 1 107 ? 9.471 11.425 10.265 1.00 95.19 107 LEU A N 1
ATOM 870 C CA . LEU A 1 107 ? 8.987 12.612 10.975 1.00 95.19 107 LEU A CA 1
ATOM 871 C C . LEU A 1 107 ? 7.678 12.332 11.721 1.00 95.19 107 LEU A C 1
ATOM 873 O O . LEU A 1 107 ? 7.546 12.694 12.890 1.00 95.19 107 LEU A O 1
ATOM 877 N N . ALA A 1 108 ? 6.726 11.644 11.086 1.00 94.25 108 ALA A N 1
ATOM 878 C CA . ALA A 1 108 ? 5.450 11.279 11.700 1.00 94.25 108 ALA A CA 1
ATOM 879 C C . ALA A 1 108 ? 5.609 10.319 12.889 1.00 94.25 108 ALA A C 1
ATOM 881 O O . ALA A 1 108 ? 4.801 10.369 13.823 1.00 94.25 108 ALA A O 1
ATOM 882 N N . THR A 1 109 ? 6.641 9.474 12.863 1.00 92.75 109 THR A N 1
ATOM 883 C CA . THR A 1 109 ? 6.987 8.553 13.954 1.00 92.75 109 THR A CA 1
ATOM 884 C C . THR A 1 109 ? 7.703 9.265 15.106 1.00 92.75 109 THR A C 1
ATOM 886 O O . THR A 1 109 ? 7.627 8.812 16.246 1.00 92.75 109 THR A O 1
ATOM 889 N N . GLY A 1 110 ? 8.353 10.406 14.847 1.00 87.00 110 GLY A N 1
ATOM 890 C CA . GLY A 1 110 ? 9.074 11.187 15.857 1.00 87.00 110 GLY A CA 1
ATOM 891 C C . GLY A 1 110 ? 10.466 10.644 16.204 1.00 87.00 110 GLY A C 1
ATOM 892 O O . GLY A 1 110 ? 10.987 10.966 17.264 1.00 87.00 110 GLY A O 1
ATOM 893 N N . MET A 1 111 ? 11.080 9.830 15.333 1.00 80.94 111 MET A N 1
ATOM 894 C CA . MET A 1 111 ? 12.433 9.287 15.554 1.00 80.94 111 MET A CA 1
ATOM 895 C C . MET A 1 111 ? 13.548 10.339 15.735 1.00 80.94 111 MET A C 1
ATOM 897 O O . MET A 1 111 ? 14.376 10.136 16.620 1.00 80.94 111 MET A O 1
ATOM 901 N N . PRO A 1 112 ? 13.631 11.437 14.951 1.00 61.22 112 PRO A N 1
ATOM 902 C CA . PRO A 1 112 ? 14.830 12.282 14.975 1.00 61.22 112 PRO A CA 1
ATOM 903 C C . PRO A 1 112 ? 14.968 13.164 16.225 1.00 61.22 112 PRO A C 1
ATOM 905 O O . PRO A 1 112 ? 16.037 13.713 16.471 1.00 61.22 112 PRO A O 1
ATOM 908 N N . TYR A 1 113 ? 13.924 13.291 17.045 1.00 62.66 113 TYR A N 1
ATOM 909 C CA . TYR A 1 113 ? 13.928 14.185 18.198 1.00 62.66 113 TYR A CA 1
ATOM 910 C C . TYR A 1 113 ? 13.415 13.429 19.420 1.00 62.66 113 TYR A C 1
ATOM 912 O O . TYR A 1 113 ? 12.212 13.368 19.649 1.00 62.66 113 TYR A O 1
ATOM 920 N N . GLY A 1 114 ? 14.320 12.889 20.243 1.00 58.66 114 GLY A N 1
ATOM 921 C CA . GLY A 1 114 ? 13.984 12.073 21.424 1.00 58.66 114 GLY A CA 1
ATOM 922 C C . GLY A 1 114 ? 13.036 12.727 22.447 1.00 58.66 114 GLY A C 1
ATOM 923 O O . GLY A 1 114 ? 12.499 12.035 23.309 1.00 58.66 114 GLY A O 1
ATOM 924 N N . LYS A 1 115 ? 12.781 14.040 22.339 1.00 66.56 115 LYS A N 1
ATOM 925 C CA . LYS A 1 115 ? 11.751 14.765 23.106 1.00 66.56 115 LYS A CA 1
ATOM 926 C C . LYS A 1 115 ? 10.467 15.060 22.316 1.00 66.56 115 LYS A C 1
ATOM 928 O O . LYS A 1 115 ? 9.410 15.204 22.926 1.00 66.56 115 LYS A O 1
ATOM 933 N N . CYS A 1 116 ? 10.507 15.134 20.984 1.00 63.66 116 CYS A N 1
ATOM 934 C CA . CYS A 1 116 ? 9.319 15.407 20.175 1.00 63.66 116 CYS A CA 1
ATOM 935 C C . CYS A 1 116 ? 8.570 14.103 19.904 1.00 63.66 116 CYS A C 1
ATOM 937 O O . CYS A 1 116 ? 8.780 13.419 18.903 1.00 63.66 116 CYS A O 1
ATOM 939 N N . ARG A 1 117 ? 7.634 13.778 20.795 1.00 83.19 117 ARG A N 1
ATOM 940 C CA . ARG A 1 117 ? 6.712 12.645 20.651 1.00 83.19 117 ARG A CA 1
ATOM 941 C C . ARG A 1 117 ? 5.631 12.949 19.605 1.00 83.19 117 ARG A C 1
ATOM 943 O O . ARG A 1 117 ? 4.445 12.971 19.901 1.00 83.19 117 ARG A O 1
ATOM 950 N N . VAL A 1 118 ? 6.029 13.203 18.357 1.00 89.81 118 VAL A N 1
ATOM 951 C CA . VAL A 1 118 ? 5.106 13.573 17.264 1.00 89.81 118 VAL A CA 1
ATOM 952 C C . VAL A 1 118 ? 3.998 12.530 17.092 1.00 89.81 118 VAL A C 1
ATOM 954 O O . VAL A 1 118 ? 2.858 12.892 16.812 1.00 89.81 118 VAL A O 1
ATOM 957 N N . TRP A 1 119 ? 4.297 11.249 17.326 1.00 93.00 119 TRP A N 1
ATOM 958 C CA . TRP A 1 119 ? 3.320 10.166 17.225 1.00 93.00 119 TRP A CA 1
ATOM 959 C C . TRP A 1 119 ? 2.193 10.233 18.270 1.00 93.00 119 TRP A C 1
ATOM 961 O O . TRP A 1 119 ? 1.097 9.763 17.965 1.00 93.00 119 TRP A O 1
ATOM 971 N N . SER A 1 120 ? 2.415 10.828 19.454 1.00 91.00 120 SER A N 1
ATOM 972 C CA . SER A 1 120 ? 1.350 11.023 20.451 1.00 91.00 120 SER A CA 1
ATOM 973 C C . SER A 1 120 ? 0.413 12.164 20.047 1.00 91.00 120 SER A C 1
ATOM 975 O O . SER A 1 120 ? -0.799 12.078 20.249 1.00 91.00 120 SER A O 1
ATOM 977 N N . ASN A 1 121 ? 0.930 13.188 19.357 1.00 92.38 121 ASN A N 1
ATOM 978 C CA . ASN A 1 121 ? 0.103 14.192 18.692 1.00 92.38 121 ASN A CA 1
ATOM 979 C C . ASN A 1 121 ? -0.414 13.666 17.343 1.00 92.38 121 ASN A C 1
ATOM 981 O O . ASN A 1 121 ? 0.058 14.034 16.259 1.00 92.38 121 ASN A O 1
ATOM 985 N N . TRP A 1 122 ? -1.442 12.819 17.414 1.00 91.38 122 TRP A N 1
ATOM 986 C CA . TRP A 1 122 ? -2.030 12.154 16.248 1.00 91.38 122 TRP A CA 1
ATOM 987 C C . TRP A 1 122 ? -2.433 13.129 15.127 1.00 91.38 122 TRP A C 1
ATOM 989 O O . TRP A 1 122 ? -2.329 12.793 13.948 1.00 91.38 122 TRP A O 1
ATOM 999 N N . ARG A 1 123 ? -2.851 14.361 15.459 1.00 93.81 123 ARG A N 1
ATOM 1000 C CA . ARG A 1 123 ? -3.261 15.369 14.467 1.00 93.81 123 ARG A CA 1
ATOM 1001 C C . ARG A 1 123 ? -2.082 15.850 13.632 1.00 93.81 123 ARG A C 1
ATOM 1003 O O . ARG A 1 123 ? -2.225 15.953 12.414 1.00 93.81 123 ARG A O 1
ATOM 1010 N N . LEU A 1 124 ? -0.952 16.149 14.272 1.00 94.56 124 LEU A N 1
ATOM 1011 C CA . LEU A 1 124 ? 0.258 16.605 13.589 1.00 94.56 124 LEU A CA 1
ATOM 1012 C C . LEU A 1 124 ? 0.855 15.476 12.746 1.00 94.56 124 LEU A C 1
ATOM 1014 O O . LEU A 1 124 ? 1.077 15.656 11.551 1.00 94.56 124 LEU A O 1
ATOM 1018 N N . SER A 1 125 ? 1.015 14.293 13.342 1.00 95.38 125 SER A N 1
ATOM 1019 C CA . SER A 1 125 ? 1.533 13.106 12.655 1.00 95.38 125 SER A CA 1
ATOM 1020 C C . SER A 1 125 ? 0.686 12.741 11.423 1.00 95.38 125 SER A C 1
ATOM 1022 O O . SER A 1 125 ? 1.227 12.462 10.356 1.00 95.38 125 SER A O 1
ATOM 1024 N N . SER A 1 126 ? -0.646 12.819 11.523 1.00 95.62 126 SER A N 1
ATOM 1025 C CA . SER A 1 126 ? -1.558 12.554 10.399 1.00 95.62 126 SER A CA 1
ATOM 1026 C C . SER A 1 126 ? -1.452 13.600 9.279 1.00 95.62 126 SER A C 1
ATOM 1028 O O . SER A 1 126 ? -1.513 13.247 8.102 1.00 95.62 126 SER A O 1
ATOM 1030 N N . LYS A 1 127 ? -1.245 14.885 9.613 1.00 96.81 127 LYS A N 1
ATOM 1031 C CA . LYS A 1 127 ? -1.004 15.942 8.612 1.00 96.81 127 LYS A CA 1
ATOM 1032 C C . LYS A 1 127 ? 0.293 15.694 7.838 1.00 96.81 127 LYS A C 1
ATOM 1034 O O . LYS A 1 127 ? 0.270 15.764 6.613 1.00 96.81 127 LYS A O 1
ATOM 1039 N N . ILE A 1 128 ? 1.384 15.370 8.537 1.00 97.06 128 ILE A N 1
ATOM 1040 C CA . ILE A 1 128 ? 2.690 15.077 7.922 1.00 97.06 128 ILE A CA 1
ATOM 1041 C C . ILE A 1 128 ? 2.564 13.906 6.942 1.00 97.06 128 ILE A C 1
ATOM 1043 O O . ILE A 1 128 ? 2.920 14.050 5.774 1.00 97.06 128 ILE A O 1
ATOM 1047 N N . LEU A 1 129 ? 1.984 12.782 7.382 1.00 96.62 129 LEU A N 1
ATOM 1048 C CA . LEU A 1 129 ? 1.778 11.617 6.513 1.00 96.62 129 LEU A CA 1
ATOM 1049 C C . LEU A 1 129 ? 0.910 11.939 5.299 1.00 96.62 129 LEU A C 1
ATOM 1051 O O . LEU A 1 129 ? 1.206 11.472 4.206 1.00 96.62 129 LEU A O 1
ATOM 1055 N N . ARG A 1 130 ? -0.152 12.733 5.472 1.00 97.06 130 ARG A N 1
ATOM 1056 C CA . ARG A 1 130 ? -1.059 13.091 4.376 1.00 97.06 130 ARG A CA 1
ATOM 1057 C C . ARG A 1 130 ? -0.348 13.877 3.285 1.00 97.06 130 ARG A C 1
ATOM 1059 O O . ARG A 1 130 ? -0.464 13.510 2.122 1.00 97.06 130 ARG A O 1
ATOM 1066 N N . TYR A 1 131 ? 0.374 14.936 3.647 1.00 97.69 131 TYR A N 1
ATOM 1067 C CA . TYR A 1 131 ? 1.096 15.742 2.662 1.00 97.69 131 TYR A CA 1
ATOM 1068 C C . TYR A 1 131 ? 2.223 14.946 2.007 1.00 97.69 131 TYR A C 1
ATOM 1070 O O . TYR A 1 131 ? 2.328 14.944 0.783 1.00 97.69 131 TYR A O 1
ATOM 1078 N N . GLY A 1 132 ? 2.993 14.202 2.805 1.00 97.06 132 GLY A N 1
ATOM 1079 C CA . GLY A 1 132 ? 4.032 13.304 2.308 1.00 97.06 132 GLY A CA 1
ATOM 1080 C C . GLY A 1 132 ? 3.510 12.297 1.294 1.00 97.06 132 GLY A C 1
ATOM 1081 O O . GLY A 1 132 ? 4.066 12.162 0.207 1.00 97.06 132 GLY A O 1
ATOM 1082 N N . PHE A 1 133 ? 2.396 11.641 1.622 1.00 96.75 133 PHE A N 1
ATOM 1083 C CA . PHE A 1 133 ? 1.743 10.687 0.737 1.00 96.75 133 PHE A CA 1
ATOM 1084 C C . PHE A 1 133 ? 1.255 11.339 -0.554 1.00 96.75 133 PHE A C 1
ATOM 1086 O O . PHE A 1 133 ? 1.620 10.855 -1.619 1.00 96.75 133 PHE A O 1
ATOM 1093 N N . ILE A 1 134 ? 0.490 12.438 -0.479 1.00 96.50 134 ILE A N 1
ATOM 1094 C CA . ILE A 1 134 ? -0.045 13.132 -1.664 1.00 96.50 134 ILE A CA 1
ATOM 1095 C C . ILE A 1 134 ? 1.089 13.490 -2.627 1.00 96.50 134 ILE A C 1
ATOM 1097 O O . ILE A 1 134 ? 1.013 13.170 -3.811 1.00 96.50 134 ILE A O 1
ATOM 1101 N N . ILE A 1 135 ? 2.171 14.081 -2.115 1.00 96.44 135 ILE A N 1
ATOM 1102 C CA . ILE A 1 135 ? 3.331 14.445 -2.933 1.00 96.44 135 ILE A CA 1
ATOM 1103 C C . ILE A 1 135 ? 3.996 13.185 -3.510 1.00 96.44 135 ILE A C 1
ATOM 1105 O O . ILE A 1 135 ? 4.224 13.108 -4.714 1.00 96.44 135 ILE A O 1
ATOM 1109 N N . SER A 1 136 ? 4.241 12.158 -2.689 1.00 95.62 136 SER A N 1
ATOM 1110 C CA . SER A 1 136 ? 4.877 10.904 -3.132 1.00 95.62 136 SER A CA 1
ATOM 1111 C C . SER A 1 136 ? 4.034 10.060 -4.100 1.00 95.62 136 SER A C 1
ATOM 1113 O O . SER A 1 136 ? 4.558 9.173 -4.779 1.00 95.62 136 SER A O 1
ATOM 1115 N N . PHE A 1 137 ? 2.724 10.296 -4.135 1.00 94.56 137 PHE A N 1
ATOM 1116 C CA . PHE A 1 137 ? 1.787 9.618 -5.020 1.00 94.56 137 PHE A CA 1
ATOM 1117 C C . PHE A 1 137 ? 1.680 10.344 -6.363 1.00 94.56 137 PHE A C 1
ATOM 1119 O O . PHE A 1 137 ? 1.690 9.698 -7.404 1.00 94.56 137 PHE A O 1
ATOM 1126 N N . ILE A 1 138 ? 1.638 11.682 -6.347 1.00 94.94 138 ILE A N 1
ATOM 1127 C CA . ILE A 1 138 ? 1.530 12.506 -7.558 1.00 94.94 138 ILE A CA 1
ATOM 1128 C C . ILE A 1 138 ? 2.856 12.552 -8.328 1.00 94.94 138 ILE A C 1
ATOM 1130 O O . ILE A 1 138 ? 2.850 12.446 -9.551 1.00 94.94 138 ILE A O 1
ATOM 1134 N N . LEU A 1 139 ? 3.998 12.690 -7.645 1.00 95.00 139 LEU A N 1
ATOM 1135 C CA . LEU A 1 139 ? 5.300 12.878 -8.302 1.00 95.00 139 LEU A CA 1
ATOM 1136 C C . LEU A 1 139 ? 5.651 11.792 -9.340 1.00 95.00 139 LEU A C 1
ATOM 1138 O O . LEU A 1 139 ? 6.042 12.164 -10.446 1.00 95.00 139 LEU A O 1
ATOM 1142 N N . PRO A 1 140 ? 5.481 10.481 -9.068 1.00 92.56 140 PRO A N 1
ATOM 1143 C CA . PRO A 1 140 ? 5.766 9.440 -10.057 1.00 92.56 140 PRO A CA 1
ATOM 1144 C C . PRO A 1 140 ? 4.796 9.428 -11.249 1.00 92.56 140 PRO A C 1
ATOM 1146 O O . PRO A 1 140 ? 5.104 8.809 -12.261 1.00 92.56 140 PRO A O 1
ATOM 1149 N N . MET A 1 141 ? 3.638 10.096 -11.152 1.00 92.19 141 MET A N 1
ATOM 1150 C CA . MET A 1 141 ? 2.673 10.201 -12.255 1.00 92.19 141 MET A CA 1
ATOM 1151 C C . MET A 1 141 ? 3.052 11.288 -13.262 1.00 92.19 141 MET A C 1
ATOM 1153 O O . MET A 1 141 ? 2.717 11.171 -14.436 1.00 92.19 141 MET A O 1
ATOM 1157 N N . ILE A 1 142 ? 3.757 12.337 -12.827 1.00 93.31 142 ILE A N 1
ATOM 1158 C CA . ILE A 1 142 ? 4.099 13.492 -13.672 1.00 93.31 142 ILE A CA 1
ATOM 1159 C C . ILE A 1 142 ? 4.821 13.074 -14.969 1.00 93.31 142 ILE A C 1
ATOM 1161 O O . ILE A 1 142 ? 4.404 13.543 -16.029 1.00 93.31 142 ILE A O 1
ATOM 1165 N N . PRO A 1 143 ? 5.824 12.166 -14.956 1.00 90.12 143 PRO A N 1
ATOM 1166 C CA . PRO A 1 143 ? 6.497 11.739 -16.182 1.00 90.12 143 PRO A CA 1
ATOM 1167 C C . PRO A 1 143 ? 5.579 11.071 -17.214 1.00 90.12 143 PRO A C 1
ATOM 1169 O O . PRO A 1 143 ? 5.886 11.104 -18.399 1.00 90.12 143 PRO A O 1
ATOM 1172 N N . ALA A 1 144 ? 4.455 10.479 -16.800 1.00 86.50 144 ALA A N 1
ATOM 1173 C CA . ALA A 1 144 ? 3.513 9.854 -17.729 1.00 86.50 144 ALA A CA 1
ATOM 1174 C C . ALA A 1 144 ? 2.710 10.884 -18.546 1.00 86.50 144 ALA A C 1
ATOM 1176 O O . ALA A 1 144 ? 2.213 10.559 -19.620 1.00 86.50 144 ALA A O 1
ATOM 1177 N N . PHE A 1 145 ? 2.597 12.125 -18.059 1.00 88.62 145 PHE A N 1
ATOM 1178 C CA . PHE A 1 145 ? 1.855 13.202 -18.725 1.00 88.62 145 PHE A CA 1
ATOM 1179 C C . PHE A 1 145 ? 2.737 14.119 -19.578 1.00 88.62 145 PHE A C 1
ATOM 1181 O O . PHE A 1 145 ? 2.216 15.002 -20.260 1.00 88.62 145 PHE A O 1
ATOM 1188 N N . ILE A 1 146 ? 4.060 13.944 -19.548 1.00 90.19 146 ILE A N 1
ATOM 1189 C CA . ILE A 1 146 ? 4.991 14.801 -20.283 1.00 90.19 146 ILE A CA 1
ATOM 1190 C C . ILE A 1 146 ? 5.411 14.087 -21.574 1.00 90.19 146 ILE A C 1
ATOM 1192 O O . ILE A 1 146 ? 5.946 12.982 -21.526 1.00 90.19 146 ILE A O 1
ATOM 1196 N N . PRO A 1 147 ? 5.209 14.703 -22.751 1.00 86.62 147 PRO A N 1
ATOM 1197 C CA . PRO A 1 147 ? 5.656 14.126 -24.013 1.00 86.62 147 PRO A CA 1
ATOM 1198 C C . PRO A 1 147 ? 7.180 13.936 -24.085 1.00 86.62 147 PRO A C 1
ATOM 1200 O O . PRO A 1 147 ? 7.949 14.821 -23.703 1.00 86.62 147 PRO A O 1
ATOM 1203 N N . LEU A 1 148 ? 7.623 12.832 -24.694 1.00 79.25 148 LEU A N 1
ATOM 1204 C CA . LEU A 1 148 ? 9.040 12.459 -24.851 1.00 79.25 148 LEU A CA 1
ATOM 1205 C C . LEU A 1 148 ? 9.919 13.530 -25.522 1.00 79.25 148 LEU A C 1
ATOM 1207 O O . LEU A 1 148 ? 11.101 13.640 -25.200 1.00 79.25 148 LEU A O 1
ATOM 1211 N N . LYS A 1 149 ? 9.343 14.384 -26.381 1.00 83.06 149 LYS A N 1
ATOM 1212 C CA . LYS A 1 149 ? 10.053 15.509 -27.025 1.00 83.06 149 LYS A CA 1
ATOM 1213 C C . LYS A 1 149 ? 10.681 16.499 -26.034 1.00 83.06 149 LYS A C 1
ATOM 1215 O O . LYS A 1 149 ? 11.612 17.215 -26.386 1.00 83.06 149 LYS A O 1
ATOM 1220 N N . TYR A 1 150 ? 10.186 16.549 -24.796 1.00 84.44 150 TYR A N 1
ATOM 1221 C CA . TYR A 1 150 ? 10.745 17.410 -23.752 1.00 84.44 150 TYR A CA 1
ATOM 1222 C C . TYR A 1 150 ? 11.932 16.775 -23.008 1.00 84.44 150 TYR A C 1
ATOM 1224 O O . TYR A 1 150 ? 12.647 17.486 -22.303 1.00 84.44 150 TYR A O 1
ATOM 1232 N N . TYR A 1 151 ? 12.174 15.471 -23.177 1.00 80.12 151 TYR A N 1
ATOM 1233 C CA . TYR A 1 151 ? 13.221 14.738 -22.459 1.00 80.12 151 TYR A CA 1
ATOM 1234 C C . TYR A 1 151 ? 14.573 14.811 -23.164 1.00 80.12 151 TYR A C 1
ATOM 1236 O O . TYR A 1 151 ? 15.599 14.980 -22.502 1.00 80.12 151 TYR A O 1
ATOM 1244 N N . VAL A 1 152 ? 14.586 14.690 -24.495 1.00 80.19 152 VAL A N 1
ATOM 1245 C CA . VAL A 1 152 ? 15.828 14.478 -25.248 1.00 80.19 152 VAL A CA 1
ATOM 1246 C C . VAL A 1 152 ? 16.313 15.761 -25.920 1.00 80.19 152 VAL A C 1
ATOM 1248 O O . VAL A 1 152 ? 15.512 16.534 -26.447 1.00 80.19 152 VAL A O 1
ATOM 1251 N N . LYS A 1 153 ? 17.623 16.033 -25.834 1.00 75.81 153 LYS A N 1
ATOM 1252 C CA . LYS A 1 153 ? 18.211 17.319 -26.238 1.00 75.81 153 LYS A CA 1
ATOM 1253 C C . LYS A 1 153 ? 18.229 17.531 -27.747 1.00 75.81 153 LYS A C 1
ATOM 1255 O O . LYS A 1 153 ? 17.795 18.590 -28.194 1.00 75.81 153 LYS A O 1
ATOM 1260 N N . ASP A 1 154 ? 18.626 16.493 -28.473 1.00 72.44 154 ASP A N 1
ATOM 1261 C CA . ASP A 1 154 ? 19.061 16.606 -29.868 1.00 72.44 154 ASP A CA 1
ATOM 1262 C C . ASP A 1 154 ? 18.264 15.709 -30.825 1.00 72.44 154 ASP A C 1
ATOM 1264 O O . ASP A 1 154 ? 18.687 15.463 -31.947 1.00 72.44 154 ASP A O 1
ATOM 1268 N N . LEU A 1 155 ? 17.094 15.216 -30.404 1.00 62.59 155 LEU A N 1
ATOM 1269 C CA . LEU A 1 155 ? 16.206 14.499 -31.314 1.00 62.59 155 LEU A CA 1
ATOM 1270 C C . LEU A 1 155 ? 15.216 15.461 -31.962 1.00 62.59 155 LEU A C 1
ATOM 1272 O O . LEU A 1 155 ? 14.145 15.739 -31.415 1.00 62.59 155 LEU A O 1
ATOM 1276 N N . THR A 1 156 ? 15.569 15.939 -33.153 1.00 65.75 156 THR A N 1
ATOM 1277 C CA . THR A 1 156 ? 14.574 16.391 -34.125 1.00 65.75 156 THR A CA 1
ATOM 1278 C C . THR A 1 156 ? 13.694 15.188 -34.469 1.00 65.75 156 THR A C 1
ATOM 1280 O O . THR A 1 156 ? 14.229 14.177 -34.931 1.00 65.75 156 THR A O 1
ATOM 1283 N N . PRO A 1 157 ? 12.373 15.225 -34.202 1.00 62.94 157 PRO A N 1
ATOM 1284 C CA . PRO A 1 157 ? 11.495 14.178 -34.704 1.00 62.94 157 PRO A CA 1
ATOM 1285 C C . PRO A 1 157 ? 11.659 14.127 -36.230 1.00 62.94 157 PRO A C 1
ATOM 1287 O O . PRO A 1 157 ? 11.733 15.197 -36.840 1.00 62.94 157 PRO A O 1
ATOM 1290 N N . PRO A 1 158 ? 11.756 12.938 -36.848 1.00 60.06 158 PRO A N 1
ATOM 1291 C CA . PRO A 1 158 ? 11.799 12.855 -38.302 1.00 60.06 158 PRO A CA 1
ATOM 1292 C C . PRO A 1 158 ? 10.589 13.614 -38.865 1.00 60.06 158 PRO A C 1
ATOM 1294 O O . PRO A 1 158 ? 9.472 13.415 -38.390 1.00 60.06 158 PRO A O 1
ATOM 1297 N N . GLU A 1 159 ? 10.805 14.506 -39.841 1.00 62.91 159 GLU A N 1
ATOM 1298 C CA . GLU A 1 159 ? 9.788 15.424 -40.408 1.00 62.91 159 GLU A CA 1
ATOM 1299 C C . GLU A 1 159 ? 8.601 14.715 -41.090 1.00 62.91 159 GLU A C 1
ATOM 1301 O O . GLU A 1 159 ? 7.709 15.347 -41.653 1.00 62.91 159 GLU A O 1
ATOM 1306 N N . SER A 1 160 ? 8.556 13.388 -41.051 1.00 55.22 160 SER A N 1
ATOM 1307 C CA . SER A 1 160 ? 7.477 12.614 -41.630 1.00 55.22 160 SER A CA 1
ATOM 1308 C C . SER A 1 160 ? 6.165 12.850 -40.874 1.00 55.22 160 SER A C 1
ATOM 1310 O O . SER A 1 160 ? 6.045 12.483 -39.704 1.00 55.22 160 SER A O 1
ATOM 1312 N N . ASN A 1 161 ? 5.150 13.355 -41.582 1.00 53.91 161 ASN A N 1
ATOM 1313 C CA . ASN A 1 161 ? 3.731 13.397 -41.189 1.00 53.91 161 ASN A CA 1
ATOM 1314 C C . ASN A 1 161 ? 3.101 11.991 -41.022 1.00 53.91 161 ASN A C 1
ATOM 1316 O O . ASN A 1 161 ? 1.922 11.793 -41.304 1.00 53.91 161 ASN A O 1
ATOM 1320 N N . PHE A 1 162 ? 3.882 10.994 -40.610 1.00 53.38 162 PHE A N 1
ATOM 1321 C CA . PHE A 1 162 ? 3.456 9.608 -40.482 1.00 53.38 162 PHE A CA 1
ATOM 1322 C C . PHE A 1 162 ? 2.505 9.474 -39.287 1.00 53.38 162 PHE A C 1
ATOM 1324 O O . PHE A 1 162 ? 2.915 9.567 -38.125 1.00 53.38 162 PHE A O 1
ATOM 1331 N N . ALA A 1 163 ? 1.220 9.278 -39.574 1.00 54.88 163 ALA A N 1
ATOM 1332 C CA . ALA A 1 163 ? 0.205 9.023 -38.566 1.00 54.88 163 ALA A CA 1
ATOM 1333 C C . ALA A 1 163 ? 0.418 7.637 -37.930 1.00 54.88 163 ALA A C 1
ATOM 1335 O O . ALA A 1 163 ? 0.786 6.670 -38.592 1.00 54.88 163 ALA A O 1
ATOM 1336 N N . PHE A 1 164 ? 0.176 7.530 -36.619 1.00 49.19 164 PHE A N 1
ATOM 1337 C CA . PHE A 1 164 ? 0.343 6.285 -35.851 1.00 49.19 164 PHE A CA 1
ATOM 1338 C C . PHE A 1 164 ? -0.570 5.144 -36.345 1.00 49.19 164 PHE A C 1
ATOM 1340 O O . PHE A 1 164 ? -0.262 3.981 -36.106 1.00 49.19 164 PHE A O 1
ATOM 1347 N N . SER A 1 165 ? -1.670 5.473 -37.033 1.00 57.81 165 SER A N 1
ATOM 1348 C CA . SER A 1 165 ? -2.625 4.519 -37.611 1.00 57.81 165 SER A CA 1
ATOM 1349 C C . SER A 1 165 ? -2.068 3.709 -38.776 1.00 57.81 165 SER A C 1
ATOM 1351 O O . SER A 1 165 ? -2.557 2.613 -39.024 1.00 57.81 165 SER A O 1
ATOM 1353 N N . ASP A 1 166 ? -1.061 4.234 -39.471 1.00 53.16 166 ASP A N 1
ATOM 1354 C CA . ASP A 1 166 ? -0.621 3.682 -40.759 1.00 53.16 166 ASP A CA 1
ATOM 1355 C C . ASP A 1 166 ? 0.561 2.724 -40.594 1.00 53.16 166 ASP A C 1
ATOM 1357 O O . ASP A 1 166 ? 1.054 2.137 -41.554 1.00 53.16 166 ASP A O 1
ATOM 1361 N N . LEU A 1 167 ? 1.039 2.574 -39.359 1.00 52.62 167 LEU A N 1
ATOM 1362 C CA . LEU A 1 167 ? 2.226 1.806 -39.047 1.00 52.62 167 LEU A CA 1
ATOM 1363 C C . LEU A 1 167 ? 1.834 0.452 -38.469 1.00 52.62 167 LEU A C 1
ATOM 1365 O O . LEU A 1 167 ? 1.889 0.219 -37.261 1.00 52.62 167 LEU A O 1
ATOM 1369 N N . ASP A 1 168 ? 1.429 -0.435 -39.367 1.00 64.12 168 ASP A N 1
ATOM 1370 C CA . ASP A 1 168 ? 1.277 -1.847 -39.065 1.00 64.12 168 ASP A CA 1
ATOM 1371 C C . ASP A 1 168 ? 2.677 -2.437 -38.793 1.00 64.12 168 ASP A C 1
ATOM 1373 O O . ASP A 1 168 ? 3.586 -2.392 -39.625 1.00 64.12 168 ASP A O 1
ATOM 1377 N N . LEU A 1 169 ? 2.883 -2.917 -37.561 1.00 60.69 169 LEU A N 1
ATOM 1378 C CA . LEU A 1 169 ? 4.160 -3.454 -37.074 1.00 60.69 169 LEU A CA 1
ATOM 1379 C C . LEU A 1 169 ? 4.639 -4.635 -37.936 1.00 60.69 169 LEU A C 1
ATOM 1381 O O . LEU A 1 169 ? 5.841 -4.884 -38.034 1.00 60.69 169 LEU A O 1
ATOM 1385 N N . SER A 1 170 ? 3.697 -5.332 -38.577 1.00 61.38 170 SER A N 1
ATOM 1386 C CA . SER A 1 170 ? 3.974 -6.420 -39.509 1.00 61.38 170 SER A CA 1
ATOM 1387 C C . SER A 1 170 ? 4.630 -5.928 -40.805 1.00 61.38 170 SER A C 1
ATOM 1389 O O . SER A 1 170 ? 5.594 -6.540 -41.259 1.00 61.38 170 SER A O 1
ATOM 1391 N N . THR A 1 171 ? 4.207 -4.781 -41.343 1.00 62.81 171 THR A N 1
ATOM 1392 C CA . THR A 1 171 ? 4.796 -4.157 -42.541 1.00 62.81 171 THR A CA 1
ATOM 1393 C C . THR A 1 171 ? 6.220 -3.686 -42.279 1.00 62.81 171 THR A C 1
ATOM 1395 O O . THR A 1 171 ? 7.087 -3.830 -43.131 1.00 62.81 171 THR A O 1
ATOM 1398 N N . LEU A 1 172 ? 6.488 -3.195 -41.067 1.00 59.62 172 LEU A N 1
ATOM 1399 C CA . LEU A 1 172 ? 7.815 -2.722 -40.677 1.00 59.62 172 LEU A CA 1
ATOM 1400 C C . LEU A 1 172 ? 8.808 -3.880 -40.486 1.00 59.62 172 LEU A C 1
ATOM 1402 O O . LEU A 1 172 ? 9.972 -3.773 -40.866 1.00 59.62 172 LEU A O 1
ATOM 1406 N N . LEU A 1 173 ? 8.345 -5.010 -39.941 1.00 61.22 173 LEU A N 1
ATOM 1407 C CA . LEU A 1 173 ? 9.148 -6.233 -39.870 1.00 61.22 173 LEU A CA 1
ATOM 1408 C C . LEU A 1 173 ? 9.400 -6.839 -41.261 1.00 61.22 173 LEU A C 1
ATOM 1410 O O . LEU A 1 173 ? 10.495 -7.340 -41.489 1.00 61.22 173 LEU A O 1
ATOM 1414 N N . MET A 1 174 ? 8.442 -6.737 -42.191 1.00 59.34 174 MET A N 1
ATOM 1415 C CA . MET A 1 174 ? 8.605 -7.193 -43.580 1.00 59.34 174 MET A CA 1
ATOM 1416 C C . MET A 1 174 ? 9.515 -6.281 -44.424 1.00 59.34 174 MET A C 1
ATOM 1418 O O . MET A 1 174 ? 10.300 -6.778 -45.227 1.00 59.34 174 MET A O 1
ATOM 1422 N N . GLU A 1 175 ? 9.457 -4.956 -44.251 1.00 59.25 175 GLU A N 1
ATOM 1423 C CA . GLU A 1 175 ? 10.302 -4.010 -45.004 1.00 59.25 175 GLU A CA 1
ATOM 1424 C C . GLU A 1 175 ? 11.783 -4.094 -44.617 1.00 59.25 175 GLU A C 1
ATOM 1426 O O . GLU A 1 175 ? 12.642 -3.919 -45.482 1.00 59.25 175 GLU A O 1
ATOM 1431 N N . MET A 1 176 ? 12.094 -4.442 -43.361 1.00 56.88 176 MET A N 1
ATOM 1432 C CA . MET A 1 176 ? 13.475 -4.721 -42.938 1.00 56.88 176 MET A CA 1
ATOM 1433 C C . MET A 1 176 ? 14.090 -5.940 -43.646 1.00 56.88 176 MET A C 1
ATOM 1435 O O . MET A 1 176 ? 15.308 -6.100 -43.611 1.00 56.88 176 MET A O 1
ATOM 1439 N N . GLU A 1 177 ? 13.278 -6.786 -44.286 1.00 64.00 177 GLU A N 1
ATOM 1440 C CA . GLU A 1 177 ? 13.727 -8.023 -44.929 1.00 64.00 177 GLU A CA 1
ATOM 1441 C C . GLU A 1 177 ? 13.935 -7.878 -46.454 1.00 64.00 177 GLU A C 1
ATOM 1443 O O . GLU A 1 177 ? 14.613 -8.715 -47.046 1.00 64.00 177 GLU A O 1
ATOM 1448 N N . PHE A 1 178 ? 13.427 -6.813 -47.103 1.00 58.56 178 PHE A N 1
ATOM 1449 C CA . PHE A 1 178 ? 13.366 -6.749 -48.580 1.00 58.56 178 PHE A CA 1
ATOM 1450 C C . PHE A 1 178 ? 13.762 -5.425 -49.272 1.00 58.56 178 PHE A C 1
ATOM 1452 O O . PHE A 1 178 ? 13.719 -5.369 -50.502 1.00 58.56 178 PHE A O 1
ATOM 1459 N N . GLY A 1 179 ? 14.173 -4.363 -48.569 1.00 56.41 179 GLY A N 1
ATOM 1460 C CA . GLY A 1 179 ? 14.437 -3.056 -49.200 1.00 56.41 179 GLY A CA 1
ATOM 1461 C C . GLY A 1 179 ? 15.902 -2.598 -49.216 1.00 56.41 179 GLY A C 1
ATOM 1462 O O . GLY A 1 179 ? 16.440 -2.237 -48.179 1.00 56.41 179 GLY A O 1
ATOM 1463 N N . GLU A 1 180 ? 16.506 -2.461 -50.402 1.00 64.19 180 GLU A N 1
ATOM 1464 C CA . GLU A 1 180 ? 17.812 -1.796 -50.643 1.00 64.19 180 GLU A CA 1
ATOM 1465 C C . GLU A 1 180 ? 17.716 -0.243 -50.616 1.00 64.19 180 GLU A C 1
ATOM 1467 O O . GLU A 1 180 ? 18.585 0.471 -51.119 1.00 64.19 180 GLU A O 1
ATOM 1472 N N . GLY A 1 181 ? 16.621 0.297 -50.065 1.00 66.62 181 GLY A N 1
ATOM 1473 C CA . GLY A 1 181 ? 16.407 1.733 -49.857 1.00 66.62 181 GLY A CA 1
ATOM 1474 C C . GLY A 1 181 ? 17.114 2.242 -48.599 1.00 66.62 181 GLY A C 1
ATOM 1475 O O . GLY A 1 181 ? 17.525 1.445 -47.773 1.00 66.62 181 GLY A O 1
ATOM 1476 N N . ASP A 1 182 ? 17.256 3.565 -48.465 1.00 67.94 182 ASP A N 1
ATOM 1477 C CA . ASP A 1 182 ? 17.993 4.312 -47.421 1.00 67.94 182 ASP A CA 1
ATOM 1478 C C . ASP A 1 182 ? 17.774 3.800 -45.969 1.00 67.94 182 ASP A C 1
ATOM 1480 O O . ASP A 1 182 ? 17.011 4.371 -45.183 1.00 67.94 182 ASP A O 1
ATOM 1484 N N . ILE A 1 183 ? 18.467 2.705 -45.618 1.00 70.62 183 ILE A N 1
ATOM 1485 C CA . ILE A 1 183 ? 18.340 1.905 -44.380 1.00 70.62 183 ILE A CA 1
ATOM 1486 C C . ILE A 1 183 ? 18.494 2.785 -43.134 1.00 70.62 183 ILE A C 1
ATOM 1488 O O . ILE A 1 183 ? 17.895 2.531 -42.086 1.00 70.62 183 ILE A O 1
ATOM 1492 N N . THR A 1 184 ? 19.263 3.866 -43.262 1.00 76.88 184 THR A N 1
ATOM 1493 C CA . THR A 1 184 ? 19.600 4.774 -42.167 1.00 76.88 184 THR A CA 1
ATOM 1494 C C . THR A 1 184 ? 18.363 5.444 -41.559 1.00 76.88 184 THR A C 1
ATOM 1496 O O . THR A 1 184 ? 18.195 5.424 -40.339 1.00 76.88 184 THR A O 1
ATOM 1499 N N . LYS A 1 185 ? 17.428 5.942 -42.379 1.00 76.31 185 LYS A N 1
ATOM 1500 C CA . LYS A 1 185 ? 16.239 6.667 -41.889 1.00 76.31 185 LYS A CA 1
ATOM 1501 C C . LYS A 1 185 ? 15.212 5.756 -41.223 1.00 76.31 185 LYS A C 1
ATOM 1503 O O . LYS A 1 185 ? 14.630 6.123 -40.202 1.00 76.31 185 LYS A O 1
ATOM 1508 N N . GLN A 1 186 ? 14.980 4.563 -41.772 1.00 74.56 186 GLN A N 1
ATOM 1509 C CA . GLN A 1 186 ? 14.066 3.595 -41.154 1.00 74.56 186 GLN A CA 1
ATOM 1510 C C . GLN A 1 186 ? 14.621 3.090 -39.818 1.00 74.56 186 GLN A C 1
ATOM 1512 O O . GLN A 1 186 ? 13.877 2.999 -38.837 1.00 74.56 186 GLN A O 1
ATOM 1517 N N . GLN A 1 187 ? 15.931 2.843 -39.742 1.00 78.81 187 GLN A N 1
ATOM 1518 C CA . GLN A 1 187 ? 16.584 2.418 -38.508 1.00 78.81 187 GLN A CA 1
ATOM 1519 C C . GLN A 1 187 ? 16.461 3.478 -37.400 1.00 78.81 187 GLN A C 1
ATOM 1521 O O . GLN A 1 187 ? 16.175 3.126 -36.253 1.00 78.81 187 GLN A O 1
ATOM 1526 N N . GLU A 1 188 ? 16.579 4.767 -37.731 1.00 80.19 188 GLU A N 1
ATOM 1527 C CA . GLU A 1 188 ? 16.357 5.869 -36.783 1.00 80.19 188 GLU A CA 1
ATOM 1528 C C . GLU A 1 188 ? 14.917 5.903 -36.243 1.00 80.19 188 GLU A C 1
ATOM 1530 O O . GLU A 1 188 ? 14.714 6.057 -35.035 1.00 80.19 188 GLU A O 1
ATOM 1535 N N . ILE A 1 189 ? 13.906 5.690 -37.095 1.00 79.00 189 ILE A N 1
ATOM 1536 C CA . ILE A 1 189 ? 12.491 5.655 -36.676 1.00 79.00 189 ILE A CA 1
ATOM 1537 C C . ILE A 1 189 ? 12.231 4.482 -35.722 1.00 79.00 189 ILE A C 1
ATOM 1539 O O . ILE A 1 189 ? 11.562 4.651 -34.696 1.00 79.00 189 ILE A O 1
ATOM 1543 N N . VAL A 1 190 ? 12.761 3.296 -36.027 1.00 79.56 190 VAL A N 1
ATOM 1544 C CA . VAL A 1 190 ? 12.608 2.107 -35.172 1.00 79.56 190 VAL A CA 1
ATOM 1545 C C . VAL A 1 190 ? 13.288 2.316 -33.826 1.00 79.56 190 VAL A C 1
ATOM 1547 O O . VAL A 1 190 ? 12.672 2.079 -32.783 1.00 79.56 190 VAL A O 1
ATOM 1550 N N . GLN A 1 191 ? 14.524 2.820 -33.826 1.00 80.62 191 GLN A N 1
ATOM 1551 C CA . GLN A 1 191 ? 15.250 3.139 -32.597 1.00 80.62 191 GLN A CA 1
ATOM 1552 C C . GLN A 1 191 ? 14.507 4.176 -31.756 1.00 80.62 191 GLN A C 1
ATOM 1554 O O . GLN A 1 191 ? 14.440 4.040 -30.531 1.00 80.62 191 GLN A O 1
ATOM 1559 N N . TRP A 1 192 ? 13.893 5.173 -32.399 1.00 79.12 192 TRP A N 1
ATOM 1560 C CA . TRP A 1 192 ? 13.072 6.161 -31.714 1.00 79.12 192 TRP A CA 1
ATOM 1561 C C . TRP A 1 192 ? 11.901 5.504 -30.996 1.00 79.12 192 TRP A C 1
ATOM 1563 O O . TRP A 1 192 ? 11.758 5.661 -29.784 1.00 79.12 192 TRP A O 1
ATOM 1573 N N . LYS A 1 193 ? 11.100 4.712 -31.714 1.00 81.81 193 LYS A N 1
ATOM 1574 C CA . LYS A 1 193 ? 9.928 4.025 -31.154 1.00 81.81 193 LYS A CA 1
ATOM 1575 C C . LYS A 1 193 ? 10.306 3.072 -30.029 1.00 81.81 193 LYS A C 1
ATOM 1577 O O . LYS A 1 193 ? 9.640 3.058 -28.995 1.00 81.81 193 LYS A O 1
ATOM 1582 N N . TYR A 1 194 ? 11.397 2.332 -30.193 1.00 82.56 194 TYR A N 1
ATOM 1583 C CA . TYR A 1 194 ? 11.931 1.466 -29.149 1.00 82.56 194 TYR A CA 1
ATOM 1584 C C . TYR A 1 194 ? 12.311 2.258 -27.891 1.00 82.56 194 TYR A C 1
ATOM 1586 O O . TYR A 1 194 ? 11.932 1.877 -26.783 1.00 82.56 194 TYR A O 1
ATOM 1594 N N . LEU A 1 195 ? 12.991 3.400 -28.041 1.00 80.56 195 LEU A N 1
ATOM 1595 C CA . LEU A 1 195 ? 13.347 4.268 -26.917 1.00 80.56 195 LEU A CA 1
ATOM 1596 C C . LEU A 1 195 ? 12.103 4.821 -26.207 1.00 80.56 195 LEU A C 1
ATOM 1598 O O . LEU A 1 195 ? 12.060 4.830 -24.976 1.00 80.56 195 LEU A O 1
ATOM 1602 N N . GLN A 1 196 ? 11.080 5.240 -26.959 1.00 82.38 196 GLN A N 1
ATOM 1603 C CA . GLN A 1 196 ? 9.813 5.708 -26.391 1.00 82.38 196 GLN A CA 1
ATOM 1604 C C . GLN A 1 196 ? 9.133 4.629 -25.549 1.00 82.38 196 GLN A C 1
ATOM 1606 O O . GLN A 1 196 ? 8.764 4.885 -24.402 1.00 82.38 196 GLN A O 1
ATOM 1611 N N . TRP A 1 197 ? 9.015 3.420 -26.100 1.00 84.69 197 TRP A N 1
ATOM 1612 C CA . TRP A 1 197 ? 8.448 2.270 -25.404 1.00 84.69 197 TRP A CA 1
ATOM 1613 C C . TRP A 1 197 ? 9.251 1.906 -24.162 1.00 84.69 197 TRP A C 1
ATOM 1615 O O . TRP A 1 197 ? 8.672 1.729 -23.093 1.00 84.69 197 TRP A O 1
ATOM 1625 N N . LYS A 1 198 ? 10.583 1.867 -24.265 1.00 84.12 198 LYS A N 1
ATOM 1626 C CA . LYS A 1 198 ? 11.472 1.558 -23.140 1.00 84.12 198 LYS A CA 1
ATOM 1627 C C . LYS A 1 198 ? 11.335 2.576 -22.007 1.00 84.12 198 LYS A C 1
ATOM 1629 O O . LYS A 1 198 ? 11.222 2.181 -20.847 1.00 84.12 198 LYS A O 1
ATOM 1634 N N . ILE A 1 199 ? 11.311 3.875 -22.318 1.00 83.62 199 ILE A N 1
ATOM 1635 C CA . ILE A 1 199 ? 11.126 4.937 -21.315 1.00 83.62 199 ILE A CA 1
ATOM 1636 C C . ILE A 1 199 ? 9.720 4.863 -20.709 1.00 83.62 199 ILE A C 1
ATOM 1638 O O . ILE A 1 199 ? 9.581 4.938 -19.488 1.00 83.62 199 ILE A O 1
ATOM 1642 N N . GLY A 1 200 ? 8.689 4.679 -21.537 1.00 85.19 200 GLY A N 1
ATOM 1643 C CA . GLY A 1 200 ? 7.304 4.539 -21.087 1.00 85.19 200 GLY A CA 1
ATOM 1644 C C . GLY A 1 200 ? 7.120 3.354 -20.140 1.00 85.19 200 GLY A C 1
ATOM 1645 O O . GLY A 1 200 ? 6.596 3.523 -19.040 1.00 85.19 200 GLY A O 1
ATOM 1646 N N . LEU A 1 201 ? 7.631 2.180 -20.517 1.00 86.31 201 LEU A N 1
ATOM 1647 C CA . LEU A 1 201 ? 7.583 0.967 -19.704 1.00 86.31 201 LEU A CA 1
ATOM 1648 C C . LEU A 1 201 ? 8.393 1.121 -18.412 1.00 86.31 201 LEU A C 1
ATOM 1650 O O . LEU A 1 201 ? 7.903 0.769 -17.343 1.00 86.31 201 LEU A O 1
ATOM 1654 N N . SER A 1 202 ? 9.593 1.706 -18.475 1.00 85.88 202 SER A N 1
ATOM 1655 C CA . SER A 1 202 ? 10.409 1.976 -17.283 1.00 85.88 202 SER A CA 1
ATOM 1656 C C . SER A 1 202 ? 9.689 2.905 -16.300 1.00 85.88 202 SER A C 1
ATOM 1658 O O . SER A 1 202 ? 9.627 2.617 -15.104 1.00 85.88 202 SER A O 1
ATOM 1660 N N . ASN A 1 203 ? 9.086 3.992 -16.790 1.00 86.69 203 ASN A N 1
ATOM 1661 C CA . ASN A 1 203 ? 8.303 4.910 -15.962 1.00 86.69 203 ASN A CA 1
ATOM 1662 C C . ASN A 1 203 ? 7.054 4.233 -15.388 1.00 86.69 203 ASN A C 1
ATOM 1664 O O . ASN A 1 203 ? 6.726 4.449 -14.222 1.00 86.69 203 ASN A O 1
ATOM 1668 N N . PHE A 1 204 ? 6.390 3.381 -16.170 1.00 88.25 204 PHE A N 1
ATOM 1669 C CA . PHE A 1 204 ? 5.252 2.599 -15.704 1.00 88.25 204 PHE A CA 1
ATOM 1670 C C . PHE A 1 204 ? 5.647 1.639 -14.573 1.00 88.25 204 PHE A C 1
ATOM 1672 O O . PHE A 1 204 ? 5.012 1.652 -13.521 1.00 88.25 204 PHE A O 1
ATOM 1679 N N . VAL A 1 205 ? 6.734 0.875 -14.729 1.00 89.50 205 VAL A N 1
ATOM 1680 C CA . VAL A 1 205 ? 7.248 -0.031 -13.684 1.00 89.50 205 VAL A CA 1
ATOM 1681 C C . VAL A 1 205 ? 7.610 0.744 -12.416 1.00 89.50 205 VAL A C 1
ATOM 1683 O O . VAL A 1 205 ? 7.235 0.334 -11.320 1.00 89.50 205 VAL A O 1
ATOM 1686 N N . LYS A 1 206 ? 8.243 1.916 -12.549 1.00 88.44 206 LYS A N 1
ATOM 1687 C CA . LYS A 1 206 ? 8.532 2.821 -11.419 1.00 88.44 206 LYS A CA 1
ATOM 1688 C C . LYS A 1 206 ? 7.273 3.390 -10.754 1.00 88.44 206 LYS A C 1
ATOM 1690 O O . LYS A 1 206 ? 7.335 3.793 -9.595 1.00 88.44 206 LYS A O 1
ATOM 1695 N N . PHE A 1 207 ? 6.151 3.460 -11.467 1.00 90.62 207 PHE A N 1
ATOM 1696 C CA . PHE A 1 207 ? 4.864 3.913 -10.941 1.00 90.62 207 PHE A CA 1
ATOM 1697 C C . PHE A 1 207 ? 4.068 2.785 -10.266 1.00 90.62 207 PHE A C 1
ATOM 1699 O O . PHE A 1 207 ? 3.268 3.063 -9.367 1.00 90.62 207 PHE A O 1
ATOM 1706 N N . LEU A 1 208 ? 4.306 1.519 -10.632 1.00 92.00 208 LEU A N 1
ATOM 1707 C CA . LEU A 1 208 ? 3.577 0.365 -10.097 1.00 92.00 208 LEU A CA 1
ATOM 1708 C C . LEU A 1 208 ? 3.494 0.354 -8.560 1.00 92.00 208 LEU A C 1
ATOM 1710 O O . LEU A 1 208 ? 2.375 0.238 -8.055 1.00 92.00 208 LEU A O 1
ATOM 1714 N N . PRO A 1 209 ? 4.584 0.537 -7.784 1.00 92.56 209 PRO A N 1
ATOM 1715 C CA . PRO A 1 209 ? 4.501 0.558 -6.323 1.00 92.56 209 PRO A CA 1
ATOM 1716 C C . PRO A 1 209 ? 3.495 1.584 -5.787 1.00 92.56 209 PRO A C 1
ATOM 1718 O O . PRO A 1 209 ? 2.730 1.288 -4.867 1.00 92.56 209 PRO A O 1
ATOM 1721 N N . ALA A 1 210 ? 3.453 2.781 -6.379 1.00 92.25 210 ALA A N 1
ATOM 1722 C CA . ALA A 1 210 ? 2.501 3.824 -6.010 1.00 92.25 210 ALA A CA 1
ATOM 1723 C C . ALA A 1 210 ? 1.065 3.411 -6.358 1.00 92.25 210 ALA A C 1
ATOM 1725 O O . ALA A 1 210 ? 0.183 3.478 -5.495 1.00 92.25 210 ALA A O 1
ATOM 1726 N N . LEU A 1 211 ? 0.854 2.917 -7.580 1.00 93.50 211 LEU A N 1
ATOM 1727 C CA . LEU A 1 211 ? -0.445 2.472 -8.082 1.00 93.50 211 LEU A CA 1
ATOM 1728 C C . LEU A 1 211 ? -1.036 1.343 -7.227 1.00 93.50 211 LEU A C 1
ATOM 1730 O O . LEU A 1 211 ? -2.203 1.402 -6.846 1.00 93.50 211 LEU A O 1
ATOM 1734 N N . PHE A 1 212 ? -0.220 0.354 -6.864 1.00 94.31 212 PHE A N 1
ATOM 1735 C CA . PHE A 1 212 ? -0.599 -0.755 -5.992 1.00 94.31 212 PHE A CA 1
ATOM 1736 C C . PHE A 1 212 ? -0.882 -0.325 -4.559 1.00 94.31 212 PHE A C 1
ATOM 1738 O O . PHE A 1 212 ? -1.791 -0.855 -3.911 1.00 94.31 212 PHE A O 1
ATOM 1745 N N . SER A 1 213 ? -0.102 0.632 -4.054 1.00 95.25 213 SER A N 1
ATOM 1746 C CA . SER A 1 213 ? -0.170 1.028 -2.652 1.00 95.25 213 SER A CA 1
ATOM 1747 C C . SER A 1 213 ? -1.527 1.601 -2.267 1.00 95.25 213 SER A C 1
ATOM 1749 O O . SER A 1 213 ? -2.001 1.317 -1.172 1.00 95.25 213 SER A O 1
ATOM 1751 N N . PHE A 1 214 ? -2.182 2.342 -3.163 1.00 95.75 214 PHE A N 1
ATOM 1752 C CA . PHE A 1 214 ? -3.454 3.005 -2.888 1.00 95.75 214 PHE A CA 1
ATOM 1753 C C . PHE A 1 214 ? -4.591 2.018 -2.553 1.00 95.75 214 PHE A C 1
ATOM 1755 O O . PHE A 1 214 ? -5.073 2.035 -1.414 1.00 95.75 214 PHE A O 1
ATOM 1762 N N . PRO A 1 215 ? -5.021 1.120 -3.466 1.00 96.75 215 PRO A N 1
ATOM 1763 C CA . PRO A 1 215 ? -6.124 0.205 -3.184 1.00 96.75 215 PRO A CA 1
ATOM 1764 C C . PRO A 1 215 ? -5.775 -0.807 -2.089 1.00 96.75 215 PRO A C 1
ATOM 1766 O O . PRO A 1 215 ? -6.627 -1.142 -1.263 1.00 96.75 215 PRO A O 1
ATOM 1769 N N . ALA A 1 216 ? -4.519 -1.261 -2.032 1.00 96.94 216 ALA A N 1
ATOM 1770 C CA . ALA A 1 216 ? -4.061 -2.202 -1.016 1.00 96.94 216 ALA A CA 1
ATOM 1771 C C . ALA A 1 216 ? -4.115 -1.583 0.385 1.00 96.94 216 ALA A C 1
ATOM 1773 O O . ALA A 1 216 ? -4.590 -2.216 1.333 1.00 96.94 216 ALA A O 1
ATOM 1774 N N . ALA A 1 217 ? -3.683 -0.329 0.511 1.00 97.50 217 ALA A N 1
ATOM 1775 C CA . ALA A 1 217 ? -3.727 0.403 1.763 1.00 97.50 217 ALA A CA 1
ATOM 1776 C C . ALA A 1 217 ? -5.152 0.754 2.189 1.00 97.50 217 ALA A C 1
ATOM 1778 O O . ALA A 1 217 ? -5.480 0.597 3.364 1.00 97.50 217 ALA A O 1
ATOM 1779 N N . LEU A 1 218 ? -6.020 1.167 1.259 1.00 97.75 218 LEU A N 1
ATOM 1780 C CA . LEU A 1 218 ? -7.430 1.432 1.551 1.00 97.75 218 LEU A CA 1
ATOM 1781 C C . LEU A 1 218 ? -8.148 0.168 2.044 1.00 97.75 218 LEU A C 1
ATOM 1783 O O . LEU A 1 218 ? -8.871 0.209 3.043 1.00 97.75 218 LEU A O 1
ATOM 1787 N N . PHE A 1 219 ? -7.907 -0.972 1.393 1.00 97.12 219 PHE A N 1
ATOM 1788 C CA . PHE A 1 219 ? -8.427 -2.272 1.815 1.00 97.12 219 PHE A CA 1
ATOM 1789 C C . PHE A 1 219 ? -7.910 -2.657 3.210 1.00 97.12 219 PHE A C 1
ATOM 1791 O O . PHE A 1 219 ? -8.691 -3.002 4.101 1.00 97.12 219 PHE A O 1
ATOM 1798 N N . GLY A 1 220 ? -6.596 -2.547 3.431 1.00 96.56 220 GLY A N 1
ATOM 1799 C CA . GLY A 1 220 ? -5.960 -2.842 4.715 1.00 96.56 220 GLY A CA 1
ATOM 1800 C C . GLY A 1 220 ? -6.422 -1.925 5.851 1.00 96.56 220 GLY A C 1
ATOM 1801 O O . GLY A 1 220 ? -6.559 -2.383 6.987 1.00 96.56 220 GLY A O 1
ATOM 1802 N N . ALA A 1 221 ? -6.683 -0.653 5.557 1.00 97.81 221 ALA A N 1
ATOM 1803 C CA . ALA A 1 221 ? -7.220 0.322 6.498 1.00 97.81 221 ALA A CA 1
ATOM 1804 C C . ALA A 1 221 ? -8.678 0.014 6.845 1.00 97.81 221 ALA A C 1
ATOM 1806 O O . ALA A 1 221 ? -9.041 -0.001 8.019 1.00 97.81 221 ALA A O 1
ATOM 1807 N N . SER A 1 222 ? -9.495 -0.305 5.840 1.00 97.12 222 SER A N 1
ATOM 1808 C CA . SER A 1 222 ? -10.910 -0.648 6.014 1.00 97.12 222 SER A CA 1
ATOM 1809 C C . SER A 1 222 ? -11.089 -1.857 6.931 1.00 97.12 222 SER A C 1
ATOM 1811 O O . SER A 1 222 ? -11.893 -1.802 7.861 1.00 97.12 222 SER A O 1
ATOM 1813 N N . LEU A 1 223 ? -10.280 -2.910 6.750 1.00 95.50 223 LEU A N 1
ATOM 1814 C CA . LEU A 1 223 ? -10.277 -4.081 7.637 1.00 95.50 223 LEU A CA 1
ATOM 1815 C C . LEU A 1 223 ? -9.966 -3.721 9.089 1.00 95.50 223 LEU A C 1
ATOM 1817 O O . LEU A 1 223 ? -10.637 -4.187 10.007 1.00 95.50 223 LEU A O 1
ATOM 1821 N N . ARG A 1 224 ? -8.959 -2.876 9.304 1.00 96.44 224 ARG A N 1
ATOM 1822 C CA . ARG A 1 224 ? -8.504 -2.502 10.646 1.00 96.44 224 ARG A CA 1
ATOM 1823 C C . ARG A 1 224 ? -9.476 -1.570 11.353 1.00 96.44 224 ARG A C 1
ATOM 1825 O O . ARG A 1 224 ? -9.767 -1.775 12.527 1.00 96.44 224 ARG A O 1
ATOM 1832 N N . ILE A 1 225 ? -10.040 -0.598 10.638 1.00 97.12 225 ILE A N 1
ATOM 1833 C CA . ILE A 1 225 ? -11.098 0.262 11.176 1.00 97.12 225 ILE A CA 1
ATOM 1834 C C . ILE A 1 225 ? -12.369 -0.544 11.441 1.00 97.12 225 ILE A C 1
ATOM 1836 O O . ILE A 1 225 ? -13.031 -0.293 12.441 1.00 97.12 225 ILE A O 1
ATOM 1840 N N . LYS A 1 226 ? -12.695 -1.555 10.626 1.00 95.31 226 LYS A N 1
ATOM 1841 C CA . LYS A 1 226 ? -13.786 -2.492 10.934 1.00 95.31 226 LYS A CA 1
ATOM 1842 C C . LYS A 1 226 ? -13.491 -3.328 12.183 1.00 95.31 226 LYS A C 1
ATOM 1844 O O . LYS A 1 226 ? -14.393 -3.532 12.986 1.00 95.31 226 LYS A O 1
ATOM 1849 N N . GLY A 1 227 ? -12.246 -3.763 12.380 1.00 94.06 227 GLY A N 1
ATOM 1850 C CA . GLY A 1 227 ? -11.813 -4.435 13.609 1.00 94.06 227 GLY A CA 1
ATOM 1851 C C . GLY A 1 227 ? -11.885 -3.536 14.850 1.00 94.06 227 GLY A C 1
ATOM 1852 O O . GLY A 1 227 ? -12.233 -4.008 15.927 1.00 94.06 227 GLY A O 1
ATOM 1853 N N . LEU A 1 228 ? -11.596 -2.240 14.697 1.00 95.62 228 LEU A N 1
ATOM 1854 C CA . LEU A 1 228 ? -11.676 -1.241 15.769 1.00 95.62 228 LEU A CA 1
ATOM 1855 C C . LEU A 1 228 ? -13.125 -0.844 16.096 1.00 95.62 228 LEU A C 1
ATOM 1857 O O . LEU A 1 228 ? -13.507 -0.768 17.259 1.00 95.62 228 LEU A O 1
ATOM 1861 N N . LEU A 1 229 ? -13.926 -0.581 15.062 1.00 95.50 229 LEU A N 1
ATOM 1862 C CA . LEU A 1 229 ? -15.303 -0.097 15.129 1.00 95.50 229 LEU A CA 1
ATOM 1863 C C . LEU A 1 229 ? -16.223 -1.072 14.374 1.00 95.50 229 LEU A C 1
ATOM 1865 O O . LEU A 1 229 ? -16.679 -0.769 13.267 1.00 95.50 229 LEU A O 1
ATOM 1869 N N . PRO A 1 230 ? -16.542 -2.239 14.963 1.00 93.06 230 PRO A N 1
ATOM 1870 C CA . PRO A 1 230 ? -17.312 -3.293 14.299 1.00 93.06 230 PRO A CA 1
ATOM 1871 C C . PRO A 1 230 ? -18.704 -2.850 13.837 1.00 93.06 230 PRO A C 1
ATOM 1873 O O . PRO A 1 230 ? -19.240 -3.408 12.882 1.00 93.06 230 PRO A O 1
ATOM 1876 N N . LYS A 1 231 ? -19.283 -1.827 14.473 1.00 9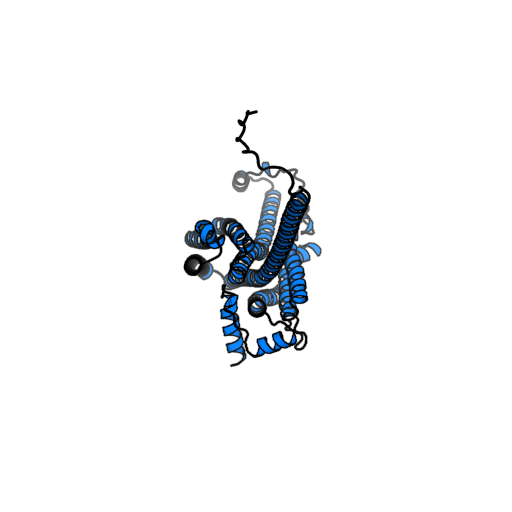2.88 231 LYS A N 1
ATOM 1877 C CA . LYS A 1 231 ? -20.589 -1.258 14.107 1.00 92.88 231 LYS A CA 1
ATOM 1878 C C . LYS A 1 231 ? -20.526 -0.252 12.947 1.00 92.88 231 LYS A C 1
ATOM 1880 O O . LYS A 1 231 ? -21.573 0.153 12.462 1.00 92.88 231 LYS A O 1
ATOM 1885 N N . SER A 1 232 ? -19.335 0.145 12.487 1.00 94.06 232 SER A N 1
ATOM 1886 C CA . SER A 1 232 ? -19.197 1.077 11.361 1.00 94.06 232 SER A CA 1
ATOM 1887 C C . SER A 1 232 ? -19.598 0.407 10.042 1.00 94.06 232 SER A C 1
ATOM 1889 O O . SER A 1 232 ? -19.009 -0.597 9.618 1.00 94.06 232 SER A O 1
ATOM 1891 N N . THR A 1 233 ? -20.609 0.969 9.383 1.00 93.75 233 THR A N 1
ATOM 1892 C CA . THR A 1 233 ? -21.052 0.572 8.038 1.00 93.75 233 THR A CA 1
ATOM 1893 C C . THR A 1 233 ? -20.086 1.086 6.972 1.00 93.75 233 THR A C 1
ATOM 1895 O O . THR A 1 233 ? -19.764 0.350 6.039 1.00 93.75 233 THR A O 1
ATOM 1898 N N . LEU A 1 234 ? -19.542 2.297 7.147 1.00 95.31 234 LEU A N 1
ATOM 1899 C CA . LEU A 1 234 ? -18.636 2.951 6.197 1.00 95.31 234 LEU A CA 1
ATOM 1900 C C . LEU A 1 234 ? -17.400 2.099 5.882 1.00 95.31 234 LEU A C 1
ATOM 1902 O O . LEU A 1 234 ? -17.089 1.870 4.715 1.00 95.31 234 LEU A O 1
ATOM 1906 N N . SER A 1 235 ? -16.716 1.579 6.905 1.00 95.19 235 SER A N 1
ATOM 1907 C CA . SER A 1 235 ? -15.530 0.730 6.704 1.00 95.19 235 SER A CA 1
ATOM 1908 C C . SER A 1 235 ? -15.856 -0.566 5.955 1.00 95.19 235 SER A C 1
ATOM 1910 O O . SER A 1 235 ? -15.030 -1.078 5.204 1.00 95.19 235 SER A O 1
ATOM 1912 N N . SER A 1 236 ? -17.080 -1.070 6.104 1.00 94.62 236 SER A N 1
ATOM 1913 C CA . SER A 1 236 ? -17.555 -2.301 5.462 1.00 94.62 236 SER A CA 1
ATOM 1914 C C . SER A 1 236 ? -17.833 -2.087 3.972 1.00 94.62 236 SER A C 1
ATOM 1916 O O . SER A 1 236 ? -17.466 -2.917 3.137 1.00 94.62 236 SER A O 1
ATOM 1918 N N . TRP A 1 237 ? -18.423 -0.942 3.624 1.00 95.25 237 TRP A N 1
ATOM 1919 C CA . TRP A 1 237 ? -18.612 -0.530 2.234 1.00 95.25 237 TRP A CA 1
ATOM 1920 C C . TRP A 1 237 ? -17.281 -0.255 1.543 1.00 95.25 237 TRP A C 1
ATOM 1922 O O . TRP A 1 237 ? -17.039 -0.790 0.462 1.00 95.25 237 TRP A O 1
ATOM 1932 N N . MET A 1 238 ? -16.379 0.479 2.199 1.00 96.81 238 MET A N 1
ATOM 1933 C CA . MET A 1 238 ? -15.041 0.747 1.664 1.00 96.81 238 MET A CA 1
ATOM 1934 C C . MET A 1 238 ? -14.255 -0.543 1.427 1.00 96.81 238 MET A C 1
ATOM 1936 O O . MET A 1 238 ? -13.620 -0.683 0.387 1.00 96.81 238 MET A O 1
ATOM 1940 N N . LEU A 1 239 ? -14.370 -1.533 2.318 1.00 95.06 239 LEU A N 1
ATOM 1941 C CA . LEU A 1 239 ? -13.785 -2.858 2.111 1.00 95.06 239 LEU A CA 1
ATOM 1942 C C . LEU A 1 239 ? -14.354 -3.571 0.872 1.00 95.06 239 LEU A C 1
ATOM 1944 O O . LEU A 1 239 ? -13.602 -4.177 0.108 1.00 95.06 239 LEU A O 1
ATOM 1948 N N . THR A 1 240 ? -15.673 -3.495 0.682 1.00 94.50 240 THR A N 1
ATOM 1949 C CA . THR A 1 240 ? -16.384 -4.147 -0.430 1.00 94.50 240 THR A CA 1
ATOM 1950 C C . THR A 1 240 ? -16.028 -3.514 -1.777 1.00 94.50 240 THR A C 1
ATOM 1952 O O . THR A 1 240 ? -15.910 -4.228 -2.765 1.00 94.50 240 THR A O 1
ATOM 1955 N N . VAL A 1 241 ? -15.803 -2.197 -1.817 1.00 96.00 241 VAL A N 1
ATOM 1956 C CA . VAL A 1 241 ? -15.398 -1.464 -3.031 1.00 96.00 241 VAL A CA 1
ATOM 1957 C C . VAL A 1 241 ? -13.897 -1.603 -3.306 1.00 96.00 241 VAL A C 1
ATOM 1959 O O . VAL A 1 241 ? -13.489 -1.803 -4.449 1.00 96.00 241 VAL A O 1
ATOM 1962 N N . ALA A 1 242 ? -13.057 -1.546 -2.269 1.00 96.62 242 ALA A N 1
ATOM 1963 C CA . ALA A 1 242 ? -11.606 -1.626 -2.426 1.00 96.62 242 ALA A CA 1
ATOM 1964 C C . ALA A 1 242 ? -11.131 -3.014 -2.885 1.00 96.62 242 ALA A C 1
ATOM 1966 O O . ALA A 1 242 ? -10.099 -3.110 -3.542 1.00 96.62 242 ALA A O 1
ATOM 1967 N N . GLY A 1 243 ? -11.864 -4.088 -2.566 1.00 96.00 243 GLY A N 1
ATOM 1968 C CA . GLY A 1 243 ? -11.502 -5.460 -2.945 1.00 96.00 243 GLY A CA 1
ATOM 1969 C C . GLY A 1 243 ? -11.421 -5.691 -4.465 1.00 96.00 243 GLY A C 1
ATOM 1970 O O . GLY A 1 243 ? -10.343 -6.039 -4.959 1.00 96.00 243 GLY A O 1
ATOM 1971 N N . PRO A 1 244 ? -12.510 -5.480 -5.229 1.00 96.94 244 PRO A N 1
ATOM 1972 C CA . PRO A 1 244 ? -12.508 -5.613 -6.685 1.00 96.94 244 PRO A CA 1
ATOM 1973 C C . PRO A 1 244 ? -11.516 -4.659 -7.342 1.00 96.94 244 PRO A C 1
ATOM 1975 O O . PRO A 1 244 ? -10.784 -5.065 -8.239 1.00 96.94 244 PRO A O 1
ATOM 1978 N N . PHE A 1 245 ? -11.438 -3.419 -6.850 1.00 97.19 245 PHE A N 1
ATOM 1979 C CA . PHE A 1 245 ? -10.523 -2.418 -7.388 1.00 97.19 245 PHE A CA 1
ATOM 1980 C C . PHE A 1 245 ? -9.052 -2.826 -7.212 1.00 97.19 245 PHE A C 1
ATOM 1982 O O . PHE A 1 245 ? -8.286 -2.782 -8.170 1.00 97.19 245 PHE A O 1
ATOM 1989 N N . LEU A 1 246 ? -8.665 -3.323 -6.030 1.00 96.75 246 LEU A N 1
ATOM 1990 C CA . LEU A 1 246 ? -7.332 -3.888 -5.794 1.00 96.75 246 LEU A CA 1
ATOM 1991 C C . LEU A 1 246 ? -7.035 -5.055 -6.741 1.00 96.75 246 LEU A C 1
ATOM 1993 O O . LEU A 1 246 ? -5.948 -5.133 -7.306 1.00 96.75 246 LEU A O 1
ATOM 1997 N N . SER A 1 247 ? -8.005 -5.946 -6.925 1.00 97.25 247 SER A N 1
ATOM 1998 C CA . SER A 1 247 ? -7.854 -7.121 -7.788 1.00 97.25 247 SER A CA 1
ATOM 1999 C C . SER A 1 247 ? -7.670 -6.723 -9.251 1.00 97.25 247 SER A C 1
ATOM 2001 O O . SER A 1 247 ? -6.813 -7.276 -9.932 1.00 97.25 247 SER A O 1
ATOM 2003 N N . LEU A 1 248 ? -8.426 -5.728 -9.719 1.00 97.12 248 LEU A N 1
ATOM 2004 C CA . LEU A 1 248 ? -8.318 -5.187 -11.070 1.00 97.12 248 LEU A CA 1
ATOM 2005 C C . LEU A 1 248 ? -6.955 -4.529 -11.307 1.00 97.12 248 LEU A C 1
ATOM 2007 O O . LEU A 1 248 ? -6.340 -4.777 -12.338 1.00 97.12 248 LEU A O 1
ATOM 2011 N N . VAL A 1 249 ? -6.448 -3.758 -10.340 1.00 95.56 249 VAL A N 1
ATOM 2012 C CA . VAL A 1 249 ? -5.103 -3.165 -10.423 1.00 95.56 249 VAL A CA 1
ATOM 2013 C C . VAL A 1 249 ? -4.019 -4.250 -10.472 1.00 95.56 249 VAL A C 1
ATOM 2015 O O . VAL A 1 249 ? -3.106 -4.146 -11.288 1.00 95.56 249 VAL A O 1
ATOM 2018 N N . ILE A 1 250 ? -4.142 -5.318 -9.670 1.00 95.62 250 ILE A N 1
ATOM 2019 C CA . ILE A 1 250 ? -3.237 -6.483 -9.721 1.00 95.62 250 ILE A CA 1
ATOM 2020 C C . ILE A 1 250 ? -3.259 -7.157 -11.080 1.00 95.62 250 ILE A C 1
ATOM 2022 O O . ILE A 1 250 ? -2.195 -7.360 -11.660 1.00 95.62 250 ILE A O 1
ATOM 2026 N N . LEU A 1 251 ? -4.439 -7.461 -11.609 1.00 96.56 251 LEU A N 1
ATOM 2027 C CA . LEU A 1 251 ? -4.558 -8.118 -12.905 1.00 96.56 251 LEU A CA 1
ATOM 2028 C C . LEU A 1 251 ? -4.030 -7.236 -14.039 1.00 96.56 251 LEU A C 1
ATOM 2030 O O . LEU A 1 251 ? -3.285 -7.731 -14.873 1.00 96.56 251 LEU A O 1
ATOM 2034 N N . ALA A 1 252 ? -4.345 -5.939 -14.049 1.00 94.56 252 ALA A N 1
ATOM 2035 C CA . ALA A 1 252 ? -3.891 -5.020 -15.091 1.00 94.56 252 ALA A CA 1
ATOM 2036 C C . ALA A 1 252 ? -2.362 -4.869 -15.108 1.00 94.56 252 ALA A C 1
ATOM 2038 O O . ALA A 1 252 ? -1.735 -4.971 -16.160 1.00 94.56 252 ALA A O 1
ATOM 2039 N N . ALA A 1 253 ? -1.747 -4.671 -13.941 1.00 91.56 253 ALA A N 1
ATOM 2040 C CA . ALA A 1 253 ? -0.296 -4.562 -13.830 1.00 91.56 253 ALA A CA 1
ATOM 2041 C C . ALA A 1 253 ? 0.410 -5.880 -14.175 1.00 91.56 253 ALA A C 1
ATOM 2043 O O . ALA A 1 253 ? 1.421 -5.883 -14.875 1.00 91.56 253 ALA A O 1
ATOM 2044 N N . ALA A 1 254 ? -0.134 -7.007 -13.715 1.00 93.00 254 ALA A N 1
ATOM 2045 C CA . ALA A 1 254 ? 0.444 -8.313 -13.979 1.00 93.00 254 ALA A CA 1
ATOM 2046 C C . ALA A 1 254 ? 0.239 -8.785 -15.419 1.00 93.00 254 ALA A C 1
ATOM 2048 O O . ALA A 1 254 ? 1.086 -9.511 -15.921 1.00 93.00 254 ALA A O 1
ATOM 2049 N N . MET A 1 255 ? -0.835 -8.370 -16.098 1.00 94.81 255 MET A N 1
ATOM 2050 C CA . MET A 1 255 ? -1.074 -8.712 -17.500 1.00 94.81 255 MET A CA 1
ATOM 2051 C C . MET A 1 255 ? 0.101 -8.274 -18.372 1.00 94.81 255 MET A C 1
ATOM 2053 O O . MET A 1 255 ? 0.551 -9.055 -19.199 1.00 94.81 255 MET A O 1
ATOM 2057 N N . LEU A 1 256 ? 0.657 -7.082 -18.135 1.00 88.69 256 LEU A N 1
ATOM 2058 C CA . LEU A 1 256 ? 1.847 -6.622 -18.852 1.00 88.69 256 LEU A CA 1
ATOM 2059 C C . LEU A 1 256 ? 3.041 -7.552 -18.613 1.00 88.69 256 LEU A C 1
ATOM 2061 O O . LEU A 1 256 ? 3.664 -7.994 -19.569 1.00 88.69 256 LEU A O 1
ATOM 2065 N N . ILE A 1 257 ? 3.311 -7.919 -17.357 1.00 88.75 257 ILE A N 1
ATOM 2066 C CA . ILE A 1 257 ? 4.413 -8.830 -17.007 1.00 88.75 257 ILE A CA 1
ATOM 2067 C C . ILE A 1 257 ? 4.188 -10.211 -17.647 1.00 88.75 257 ILE A C 1
ATOM 2069 O O . ILE A 1 257 ? 5.085 -10.766 -18.269 1.00 88.75 257 ILE A O 1
ATOM 2073 N N . ILE A 1 258 ? 2.974 -10.754 -17.567 1.00 93.31 258 ILE A N 1
ATOM 2074 C CA . ILE A 1 258 ? 2.632 -12.063 -18.137 1.00 93.31 258 ILE A CA 1
ATOM 2075 C C . ILE A 1 258 ? 2.833 -12.078 -19.657 1.00 93.31 258 ILE A C 1
ATOM 2077 O O . ILE A 1 258 ? 3.350 -13.065 -20.172 1.00 93.31 258 ILE A O 1
ATOM 2081 N N . GLN A 1 259 ? 2.486 -11.000 -20.367 1.00 92.44 259 GLN A N 1
ATOM 2082 C CA . GLN A 1 259 ? 2.697 -10.904 -21.817 1.00 92.44 259 GLN A CA 1
ATOM 2083 C C . GLN A 1 259 ? 4.185 -10.910 -22.200 1.00 92.44 259 GLN A C 1
ATOM 2085 O O . GLN A 1 259 ? 4.531 -11.453 -23.242 1.00 92.44 259 GLN A O 1
ATOM 2090 N N . PHE A 1 260 ? 5.070 -10.362 -21.359 1.00 87.88 260 PHE A N 1
ATOM 2091 C CA . PHE A 1 260 ? 6.514 -10.383 -21.624 1.00 87.88 260 PHE A CA 1
ATOM 2092 C C . PHE A 1 260 ? 7.164 -11.740 -21.334 1.00 87.88 260 PHE A C 1
ATOM 2094 O O . PHE A 1 260 ? 8.040 -12.160 -22.083 1.00 87.88 260 PHE A O 1
ATOM 2101 N N . TYR A 1 261 ? 6.749 -12.427 -20.267 1.00 90.25 261 TYR A N 1
ATOM 2102 C CA . TYR A 1 261 ? 7.424 -13.650 -19.810 1.00 90.25 261 TYR A CA 1
ATOM 2103 C C . TYR A 1 261 ? 6.739 -14.955 -20.244 1.00 90.25 261 TYR A C 1
ATOM 2105 O O . TYR A 1 261 ? 7.367 -16.011 -20.211 1.00 90.25 261 TYR A O 1
ATOM 2113 N N . GLY A 1 262 ? 5.450 -14.931 -20.597 1.00 91.75 262 GLY A N 1
ATOM 2114 C CA . GLY A 1 262 ? 4.714 -16.109 -21.075 1.00 91.75 262 GLY A CA 1
ATOM 2115 C C . GLY A 1 262 ? 4.639 -17.280 -20.082 1.00 91.75 262 GLY A C 1
ATOM 2116 O O . GLY A 1 262 ? 4.445 -18.423 -20.491 1.00 91.75 262 GLY A O 1
ATOM 2117 N N . ASN A 1 263 ? 4.818 -17.035 -18.777 1.00 94.69 263 ASN A N 1
ATOM 2118 C CA . ASN A 1 263 ? 4.953 -18.097 -17.779 1.00 94.69 263 ASN A CA 1
ATOM 2119 C C . ASN A 1 263 ? 3.625 -18.423 -17.063 1.00 94.69 263 ASN A C 1
ATOM 2121 O O . ASN A 1 263 ? 2.985 -17.564 -16.443 1.00 94.69 263 ASN A O 1
ATOM 2125 N N . GLY A 1 264 ? 3.232 -19.701 -17.090 1.00 96.50 264 GLY A N 1
ATOM 2126 C CA . GLY A 1 264 ? 2.017 -20.183 -16.425 1.00 96.50 264 GLY A CA 1
ATOM 2127 C C . GLY A 1 264 ? 2.050 -20.048 -14.897 1.00 96.50 264 GLY A C 1
ATOM 2128 O O . GLY A 1 264 ? 1.036 -19.694 -14.298 1.00 96.50 264 GLY A O 1
ATOM 2129 N N . LEU A 1 265 ? 3.207 -20.254 -14.255 1.00 96.62 265 LEU A N 1
ATOM 2130 C CA . LEU A 1 265 ? 3.358 -20.170 -12.796 1.00 96.62 265 LEU A CA 1
ATOM 2131 C C . LEU A 1 265 ? 3.109 -18.745 -12.286 1.00 96.62 265 LEU A C 1
ATOM 2133 O O . LEU A 1 265 ? 2.370 -18.558 -11.317 1.00 96.62 265 LEU A O 1
ATOM 2137 N N . LEU A 1 266 ? 3.661 -17.746 -12.984 1.00 96.06 266 LEU A N 1
ATOM 2138 C CA . LEU A 1 266 ? 3.390 -16.330 -12.727 1.00 96.06 266 LEU A CA 1
ATOM 2139 C C . LEU A 1 266 ? 1.891 -16.031 -12.850 1.00 96.06 266 LEU A C 1
ATOM 2141 O O . LEU A 1 266 ? 1.310 -15.400 -11.968 1.00 96.06 266 LEU A O 1
ATOM 2145 N N . THR A 1 267 ? 1.258 -16.530 -13.915 1.00 96.88 267 THR A N 1
ATOM 2146 C CA . THR A 1 267 ? -0.175 -16.331 -14.171 1.00 96.88 267 THR A CA 1
ATOM 2147 C C . THR A 1 267 ? -1.028 -16.881 -13.027 1.00 96.88 267 THR A C 1
ATOM 2149 O O . THR A 1 267 ? -1.870 -16.163 -12.486 1.00 96.88 267 THR A O 1
ATOM 2152 N N . PHE A 1 268 ? -0.778 -18.117 -12.583 1.00 97.69 268 PHE A N 1
ATOM 2153 C CA . PHE A 1 268 ? -1.488 -18.699 -11.440 1.00 97.69 268 PHE A CA 1
ATOM 2154 C C . PHE A 1 268 ? -1.219 -17.943 -10.134 1.00 97.69 268 PHE A C 1
ATOM 2156 O O . PHE A 1 268 ? -2.160 -17.684 -9.382 1.00 97.69 268 PHE A O 1
ATOM 2163 N N . GLY A 1 269 ? 0.027 -17.538 -9.874 1.00 97.56 269 GLY A N 1
ATOM 2164 C CA . GLY A 1 269 ? 0.379 -16.758 -8.686 1.00 97.56 269 GLY A CA 1
ATOM 2165 C C . GLY A 1 269 ? -0.378 -15.431 -8.613 1.00 97.56 269 GLY A C 1
ATOM 2166 O O . GLY A 1 269 ? -0.992 -15.109 -7.594 1.00 97.56 269 GLY A O 1
ATOM 2167 N N . VAL A 1 270 ? -0.422 -14.701 -9.725 1.00 97.06 270 VAL A N 1
ATOM 2168 C CA . VAL A 1 270 ? -1.170 -13.445 -9.867 1.00 97.06 270 VAL A CA 1
ATOM 2169 C C . VAL A 1 270 ? -2.672 -13.663 -9.699 1.00 97.06 270 VAL A C 1
ATOM 2171 O O . VAL A 1 270 ? -3.319 -12.893 -8.987 1.00 97.06 270 VAL A O 1
ATOM 2174 N N . LEU A 1 271 ? -3.241 -14.709 -10.307 1.00 97.50 271 LEU A N 1
ATOM 2175 C CA . LEU A 1 271 ? -4.661 -15.037 -10.147 1.00 97.50 271 LEU A CA 1
ATOM 2176 C C . LEU A 1 271 ? -5.004 -15.306 -8.677 1.00 97.50 271 LEU A C 1
ATOM 2178 O O . LEU A 1 271 ? -5.998 -14.787 -8.175 1.00 97.50 271 LEU A O 1
ATOM 2182 N N . PHE A 1 272 ? -4.155 -16.036 -7.951 1.00 97.56 272 PHE A N 1
ATOM 2183 C CA . PHE A 1 272 ? -4.329 -16.269 -6.514 1.00 97.56 272 PHE A CA 1
ATOM 2184 C C . PHE A 1 272 ? -4.286 -14.964 -5.705 1.00 97.56 272 PHE A C 1
ATOM 2186 O O . PHE A 1 272 ? -5.144 -14.744 -4.841 1.00 97.56 272 PHE A O 1
ATOM 2193 N N . LEU A 1 273 ? -3.341 -14.067 -6.013 1.00 96.88 273 LEU A N 1
ATOM 2194 C CA . LEU A 1 273 ? -3.262 -12.738 -5.392 1.00 96.88 273 LEU A CA 1
ATOM 2195 C C . LEU A 1 273 ? -4.524 -11.908 -5.657 1.00 96.88 273 LEU A C 1
ATOM 2197 O O . LEU A 1 273 ? -5.030 -11.256 -4.739 1.00 96.88 273 LEU A O 1
ATOM 2201 N N . ALA A 1 274 ? -5.047 -11.958 -6.882 1.00 97.12 274 ALA A N 1
ATOM 2202 C CA . ALA A 1 274 ? -6.243 -11.232 -7.290 1.00 97.12 274 ALA A CA 1
ATOM 2203 C C . ALA A 1 274 ? -7.532 -11.820 -6.696 1.00 97.12 274 ALA A C 1
ATOM 2205 O O . ALA A 1 274 ? -8.447 -11.069 -6.388 1.00 97.12 274 ALA A O 1
ATOM 2206 N N . VAL A 1 275 ? -7.631 -13.132 -6.468 1.00 97.38 275 VAL A N 1
ATOM 2207 C CA . VAL A 1 275 ? -8.825 -13.760 -5.864 1.00 97.38 275 VAL A CA 1
ATOM 2208 C C . VAL A 1 275 ? -8.960 -13.424 -4.374 1.00 97.38 275 VAL A C 1
ATOM 2210 O O . VAL A 1 275 ? -10.073 -13.279 -3.862 1.00 97.38 275 VAL A O 1
ATOM 2213 N N . GLY A 1 276 ? -7.845 -13.246 -3.660 1.00 95.06 276 GLY A N 1
ATOM 2214 C CA . GLY A 1 276 ? -7.840 -12.991 -2.216 1.00 95.06 276 GLY A CA 1
ATOM 2215 C C . GLY A 1 276 ? -8.772 -11.850 -1.760 1.00 95.06 276 GLY A C 1
ATOM 2216 O O . GLY A 1 276 ? -9.549 -12.056 -0.821 1.00 95.06 276 GLY A O 1
ATOM 2217 N N . PRO A 1 277 ? -8.728 -10.652 -2.374 1.00 95.12 277 PRO A N 1
ATOM 2218 C CA . PRO A 1 277 ? -9.645 -9.553 -2.061 1.00 95.12 277 PRO A CA 1
ATOM 2219 C C . PRO A 1 277 ? -11.121 -9.823 -2.410 1.00 95.12 277 PRO A C 1
ATOM 2221 O O . PRO A 1 277 ? -11.998 -9.364 -1.672 1.00 95.12 277 PRO A O 1
ATOM 2224 N N . TRP A 1 278 ? -11.417 -10.594 -3.465 1.00 96.50 278 TRP A N 1
ATOM 2225 C CA . TRP A 1 278 ? -12.791 -10.943 -3.869 1.00 96.50 278 TRP A CA 1
ATOM 2226 C C . TRP A 1 278 ? -13.530 -11.796 -2.838 1.00 96.50 278 TRP A C 1
ATOM 2228 O O . TRP A 1 278 ? -14.745 -11.666 -2.687 1.00 96.50 278 TRP A O 1
ATOM 2238 N N . LEU A 1 279 ? -12.818 -12.603 -2.049 1.00 95.44 279 LEU A N 1
ATOM 2239 C CA . LEU A 1 279 ? -13.430 -13.385 -0.968 1.00 95.44 279 LEU A CA 1
ATOM 2240 C C . LEU A 1 279 ? -14.168 -12.511 0.057 1.00 95.44 279 LEU A C 1
ATOM 2242 O O . LEU A 1 279 ? -15.178 -12.931 0.622 1.00 95.44 279 LEU A O 1
ATOM 2246 N N . ASN A 1 280 ? -13.706 -11.280 0.293 1.00 92.50 280 ASN A N 1
ATOM 2247 C CA . ASN A 1 280 ? -14.408 -10.347 1.180 1.00 92.50 280 ASN A CA 1
ATOM 2248 C C . ASN A 1 280 ? -15.692 -9.799 0.541 1.00 92.50 280 ASN A C 1
ATOM 2250 O O . ASN A 1 280 ? -16.660 -9.537 1.250 1.00 92.50 280 ASN A O 1
ATOM 2254 N N . VAL A 1 281 ? -15.717 -9.679 -0.787 1.00 94.94 281 VAL A N 1
ATOM 2255 C CA . VAL A 1 281 ? -16.860 -9.188 -1.571 1.00 94.94 281 VAL A CA 1
ATOM 2256 C C . VAL A 1 281 ? -17.957 -10.242 -1.632 1.00 94.94 281 VAL A C 1
ATOM 2258 O O . VAL A 1 281 ? -19.113 -9.947 -1.330 1.00 94.94 281 VAL A O 1
ATOM 2261 N N . PHE A 1 282 ? -17.600 -11.493 -1.934 1.00 96.25 282 PHE A N 1
ATOM 2262 C CA . PHE A 1 282 ? -18.560 -12.600 -1.950 1.00 96.25 282 PHE A CA 1
ATOM 2263 C C . PHE A 1 282 ? -19.204 -12.818 -0.582 1.00 96.25 282 PHE A C 1
ATOM 2265 O O . PHE A 1 282 ? -20.381 -13.156 -0.492 1.00 96.25 282 PHE A O 1
ATOM 2272 N N . ARG A 1 283 ? -18.465 -12.537 0.497 1.00 95.12 283 ARG A N 1
ATOM 2273 C CA . ARG A 1 283 ? -18.981 -12.585 1.868 1.00 95.12 283 ARG A CA 1
ATOM 2274 C C . ARG A 1 283 ? -19.359 -11.215 2.435 1.00 95.12 283 ARG A C 1
ATOM 2276 O O . ARG A 1 283 ? -19.345 -11.046 3.654 1.00 95.12 283 ARG A O 1
ATOM 2283 N N . ARG A 1 284 ? -19.758 -10.246 1.597 1.00 94.56 284 ARG A N 1
ATOM 2284 C CA . ARG A 1 284 ? -20.146 -8.887 2.039 1.00 94.56 284 ARG A CA 1
ATOM 2285 C C . ARG A 1 284 ? -21.170 -8.876 3.178 1.00 94.56 284 ARG A C 1
ATOM 2287 O O . ARG A 1 284 ? -21.101 -8.016 4.051 1.00 94.56 284 ARG A O 1
ATOM 2294 N N . GLY A 1 285 ? -22.082 -9.855 3.208 1.00 93.50 285 GLY A N 1
ATOM 2295 C CA . GLY A 1 285 ? -23.108 -9.983 4.248 1.00 93.50 285 GLY A CA 1
ATOM 2296 C C . GLY A 1 285 ? -22.538 -10.100 5.666 1.00 93.50 285 GLY A C 1
ATOM 2297 O O . GLY A 1 285 ? -23.159 -9.599 6.600 1.00 93.50 285 GLY A O 1
ATOM 2298 N N . LEU A 1 286 ? -21.334 -10.671 5.813 1.00 92.50 286 LEU A N 1
ATOM 2299 C CA . LEU A 1 286 ? -20.625 -10.757 7.095 1.00 92.50 286 LEU A CA 1
ATOM 2300 C C . LEU A 1 286 ? -20.102 -9.395 7.567 1.00 92.50 286 LEU A C 1
ATOM 2302 O O . LEU A 1 286 ? -19.980 -9.162 8.763 1.00 92.50 286 LEU A O 1
ATOM 2306 N N . TYR A 1 287 ? -19.778 -8.493 6.639 1.00 91.12 287 TYR A N 1
ATOM 2307 C CA . TYR A 1 287 ? -19.177 -7.203 6.971 1.00 91.12 287 TYR A CA 1
ATOM 2308 C C . TYR A 1 287 ? -20.226 -6.112 7.176 1.00 91.12 287 TYR A C 1
ATOM 2310 O O . TYR A 1 287 ? -20.034 -5.253 8.027 1.00 91.12 287 TYR A O 1
ATOM 2318 N N . VAL A 1 288 ? -21.338 -6.133 6.439 1.00 89.69 288 VAL A N 1
ATOM 2319 C CA . VAL A 1 288 ? -22.354 -5.066 6.511 1.00 89.69 288 VAL A CA 1
ATOM 2320 C C . VAL A 1 288 ? -23.137 -5.091 7.830 1.00 89.69 288 VAL A C 1
ATOM 2322 O O . VAL A 1 288 ? -23.510 -4.034 8.336 1.00 89.69 288 VAL A O 1
ATOM 2325 N N . LYS A 1 289 ? -23.359 -6.270 8.419 1.00 88.81 289 LYS A N 1
ATOM 2326 C CA . LYS A 1 289 ? -24.108 -6.410 9.675 1.00 88.81 289 LYS A CA 1
ATOM 2327 C C . LYS A 1 289 ? -23.240 -6.077 10.895 1.00 88.81 289 LYS A C 1
ATOM 2329 O O . LYS A 1 289 ? -22.015 -6.215 10.867 1.00 88.81 289 LYS A O 1
ATOM 2334 N N . ALA A 1 290 ? -23.880 -5.630 11.977 1.00 87.38 290 ALA A N 1
ATOM 2335 C CA . ALA A 1 290 ? -23.217 -5.513 13.271 1.00 87.38 290 ALA A CA 1
ATOM 2336 C C . ALA A 1 290 ? -22.820 -6.927 13.737 1.00 87.38 290 ALA A C 1
ATOM 2338 O O . ALA A 1 290 ? -23.695 -7.788 13.811 1.00 87.38 290 ALA A O 1
ATOM 2339 N N . PRO A 1 291 ? -21.532 -7.196 14.001 1.00 87.38 291 PRO A N 1
ATOM 2340 C CA . PRO A 1 291 ? -21.077 -8.565 14.178 1.00 87.38 291 PRO A CA 1
ATOM 2341 C C . PRO A 1 291 ? -21.398 -9.077 15.587 1.00 87.38 291 PRO A C 1
ATOM 2343 O O . PRO A 1 291 ? -20.895 -8.537 16.581 1.00 87.38 291 PRO A O 1
ATOM 2346 N N . ASP A 1 292 ? -22.197 -10.139 15.642 1.00 93.50 292 ASP A N 1
ATOM 2347 C CA . ASP A 1 292 ? -22.317 -11.056 16.777 1.00 93.50 292 ASP A CA 1
ATOM 2348 C C . ASP A 1 292 ? -21.059 -11.944 16.904 1.00 93.50 292 ASP A C 1
ATOM 2350 O O . ASP A 1 292 ? -20.146 -11.895 16.070 1.00 93.50 292 ASP A O 1
ATOM 2354 N N . GLU A 1 293 ? -20.970 -12.727 17.982 1.00 92.19 293 GLU A N 1
ATOM 2355 C CA . GLU A 1 293 ? -19.840 -13.633 18.259 1.00 92.19 293 GLU A CA 1
ATOM 2356 C C . GLU A 1 293 ? -19.577 -14.588 17.073 1.00 92.19 293 GLU A C 1
ATOM 2358 O O . GLU A 1 293 ? -18.434 -14.788 16.646 1.00 92.19 293 GLU A O 1
ATOM 2363 N N . GLU A 1 294 ? -20.648 -15.115 16.473 1.00 93.88 294 GLU A N 1
ATOM 2364 C CA . GLU A 1 294 ? -20.597 -16.046 15.344 1.00 93.88 294 GLU A CA 1
ATOM 2365 C C . GLU A 1 294 ? -20.127 -15.379 14.043 1.00 93.88 294 GLU A C 1
ATOM 2367 O O . GLU A 1 294 ? -19.251 -15.910 13.342 1.00 93.88 294 GLU A O 1
ATOM 2372 N N . THR A 1 295 ? -20.624 -14.177 13.731 1.00 91.88 295 THR A N 1
ATOM 2373 C CA . THR A 1 295 ? -20.158 -13.390 12.579 1.00 91.88 295 THR A CA 1
ATOM 2374 C C . THR A 1 295 ? -18.688 -13.036 12.742 1.00 91.88 295 THR A C 1
ATOM 2376 O O . THR A 1 295 ? -17.941 -13.108 11.765 1.00 91.88 295 THR A O 1
ATOM 2379 N N . ARG A 1 296 ? -18.213 -12.729 13.959 1.00 90.88 296 ARG A N 1
ATOM 2380 C CA . ARG A 1 296 ? -16.777 -12.491 14.204 1.00 90.88 296 ARG A CA 1
ATOM 2381 C C . ARG A 1 296 ? -15.945 -13.716 13.854 1.00 90.88 296 ARG A C 1
ATOM 2383 O O . ARG A 1 296 ? -14.984 -13.589 13.102 1.00 90.88 296 ARG A O 1
ATOM 2390 N N . LYS A 1 297 ? -16.325 -14.904 14.329 1.00 94.00 297 LYS A N 1
ATOM 2391 C CA . LYS A 1 297 ? -15.626 -16.156 13.989 1.00 94.00 297 LYS A CA 1
ATOM 2392 C C . LYS A 1 297 ? -15.618 -16.413 12.476 1.00 94.00 297 LYS A C 1
ATOM 2394 O O . LYS A 1 297 ? -14.611 -16.857 11.922 1.00 94.00 297 LYS A O 1
ATOM 2399 N N . SER A 1 298 ? -16.712 -16.078 11.798 1.00 94.88 298 SER A N 1
ATOM 2400 C CA . SER A 1 298 ? -16.838 -16.202 10.341 1.00 94.88 298 SER A CA 1
ATOM 2401 C C . SER A 1 298 ? -15.957 -15.205 9.579 1.00 94.88 298 SER A C 1
ATOM 2403 O O . SER A 1 298 ? -15.343 -15.574 8.573 1.00 94.88 298 SER A O 1
ATOM 2405 N N . ILE A 1 299 ? -15.834 -13.966 10.067 1.00 93.31 299 ILE A N 1
ATOM 2406 C CA . ILE A 1 299 ? -14.902 -12.962 9.535 1.00 93.31 299 ILE A CA 1
ATOM 2407 C C . ILE A 1 299 ? -13.461 -13.453 9.695 1.00 93.31 299 ILE A C 1
ATOM 2409 O O . ILE A 1 299 ? -12.708 -13.421 8.723 1.00 93.31 299 ILE A O 1
ATOM 2413 N N . ASP A 1 300 ? -13.082 -13.970 10.866 1.00 93.25 300 ASP A N 1
ATOM 2414 C CA . ASP A 1 300 ? -11.738 -14.511 11.114 1.00 93.25 300 ASP A CA 1
ATOM 2415 C C . ASP A 1 300 ? -11.400 -15.644 10.153 1.00 93.25 300 ASP A C 1
ATOM 2417 O O . ASP A 1 300 ? -10.313 -15.674 9.575 1.00 93.25 300 ASP A O 1
ATOM 2421 N N . CYS A 1 301 ? -12.339 -16.575 9.970 1.00 95.69 301 CYS A N 1
ATOM 2422 C CA . CYS A 1 301 ? -12.203 -17.661 9.011 1.00 95.69 301 CYS A CA 1
ATOM 2423 C C . CYS A 1 301 ? -11.994 -17.105 7.596 1.00 95.69 301 CYS A C 1
ATOM 2425 O O . CYS A 1 301 ? -11.052 -17.507 6.915 1.00 95.69 301 CYS A O 1
ATOM 2427 N N . ASN A 1 302 ? -12.794 -16.119 7.177 1.00 95.00 302 ASN A N 1
ATOM 2428 C CA . ASN A 1 302 ? -12.651 -15.506 5.858 1.00 95.00 302 ASN A CA 1
ATOM 2429 C C . ASN A 1 302 ? -11.305 -14.794 5.672 1.00 95.00 302 ASN A C 1
ATOM 2431 O O . ASN A 1 302 ? -10.696 -14.908 4.611 1.00 95.00 302 ASN A O 1
ATOM 2435 N N . GLN A 1 303 ? -10.818 -14.084 6.693 1.00 93.44 303 GLN A N 1
ATOM 2436 C CA . GLN A 1 303 ? -9.510 -13.427 6.645 1.00 93.44 303 GLN A CA 1
ATOM 2437 C C . GLN A 1 303 ? -8.369 -14.442 6.579 1.00 93.44 303 GLN A C 1
ATOM 2439 O O . GLN A 1 303 ? -7.426 -14.230 5.822 1.00 93.44 303 GLN A O 1
ATOM 2444 N N . LYS A 1 304 ? -8.463 -15.565 7.303 1.00 94.94 304 LYS A N 1
ATOM 2445 C CA . LYS A 1 304 ? -7.483 -16.659 7.212 1.00 94.94 304 LYS A CA 1
ATOM 2446 C C . LYS A 1 304 ? -7.462 -17.273 5.815 1.00 94.94 304 LYS A C 1
ATOM 2448 O O . LYS A 1 304 ? -6.388 -17.428 5.250 1.00 94.94 304 LYS A O 1
ATOM 2453 N N . VAL A 1 305 ? -8.627 -17.552 5.228 1.00 96.31 305 VAL A N 1
ATOM 2454 C CA . VAL A 1 305 ? -8.713 -18.064 3.850 1.00 96.31 305 VAL A CA 1
ATOM 2455 C C . VAL A 1 305 ? -8.135 -17.044 2.863 1.00 96.31 305 VAL A C 1
ATOM 2457 O O . VAL A 1 305 ? -7.282 -17.397 2.055 1.00 96.31 305 VAL A O 1
ATOM 2460 N N . SER A 1 306 ? -8.505 -15.763 2.968 1.00 94.62 306 SER A N 1
ATOM 2461 C CA . SER A 1 306 ? -7.941 -14.691 2.129 1.00 94.62 306 SER A CA 1
ATOM 2462 C C . SER A 1 306 ? -6.419 -14.575 2.274 1.00 94.62 306 SER A C 1
ATOM 2464 O O . SER A 1 306 ? -5.720 -14.372 1.282 1.00 94.62 306 SER A O 1
ATOM 2466 N N . LEU A 1 307 ? -5.888 -14.746 3.488 1.00 93.56 307 LEU A N 1
ATOM 2467 C CA . LEU A 1 307 ? -4.451 -14.773 3.746 1.00 93.56 307 LEU A CA 1
ATOM 2468 C C . LEU A 1 307 ? -3.776 -15.966 3.059 1.00 93.56 307 LEU A C 1
ATOM 2470 O O . LEU A 1 307 ? -2.726 -15.772 2.458 1.00 93.56 307 LEU A O 1
ATOM 2474 N N . VAL A 1 308 ? -4.376 -17.160 3.092 1.00 96.25 308 VAL A N 1
ATOM 2475 C CA . VAL A 1 308 ? -3.848 -18.350 2.398 1.00 96.25 308 VAL A CA 1
ATOM 2476 C C . VAL A 1 308 ? -3.744 -18.105 0.892 1.00 96.25 308 VAL A C 1
ATOM 2478 O O . VAL A 1 308 ? -2.690 -18.368 0.322 1.00 96.25 308 VAL A O 1
ATOM 2481 N N . PHE A 1 309 ? -4.769 -17.528 0.255 1.00 96.94 309 PHE A N 1
ATOM 2482 C CA . PHE A 1 309 ? -4.705 -17.170 -1.171 1.00 96.94 309 PHE A CA 1
ATOM 2483 C C . PHE A 1 309 ? -3.600 -16.152 -1.468 1.00 96.94 309 PHE A C 1
ATOM 2485 O O . PHE A 1 309 ? -2.847 -16.320 -2.424 1.00 96.94 309 PHE A O 1
ATOM 2492 N N . LYS A 1 310 ? -3.456 -15.122 -0.625 1.00 94.69 310 LYS A N 1
ATOM 2493 C CA . LYS A 1 310 ? -2.408 -14.106 -0.793 1.00 94.69 310 LYS A CA 1
ATOM 2494 C C . LYS A 1 310 ? -1.009 -14.689 -0.619 1.00 94.69 310 LYS A C 1
ATOM 2496 O O . LYS A 1 310 ? -0.139 -14.418 -1.436 1.00 94.69 310 LYS A O 1
ATOM 2501 N N . LEU A 1 311 ? -0.786 -15.479 0.429 1.00 95.06 311 LEU A N 1
ATOM 2502 C CA . LEU A 1 311 ? 0.506 -16.116 0.683 1.00 95.06 311 LEU A CA 1
ATOM 2503 C C . LEU A 1 311 ? 0.839 -17.138 -0.402 1.00 95.06 311 LEU A C 1
ATOM 2505 O O . LEU A 1 311 ? 1.953 -17.118 -0.907 1.00 95.06 311 LEU A O 1
ATOM 2509 N N . GLY A 1 312 ? -0.124 -17.967 -0.812 1.00 97.19 312 GLY A N 1
ATOM 2510 C CA . GLY A 1 312 ? 0.048 -18.906 -1.920 1.00 97.19 312 GLY A CA 1
ATOM 2511 C C . GLY A 1 312 ? 0.419 -18.192 -3.219 1.00 97.19 312 GLY A C 1
ATOM 2512 O O . GLY A 1 312 ? 1.389 -18.569 -3.866 1.00 97.19 312 GLY A O 1
ATOM 2513 N N . GLY A 1 313 ? -0.280 -17.104 -3.551 1.00 96.69 313 GLY A N 1
ATOM 2514 C CA . GLY A 1 313 ? 0.043 -16.277 -4.712 1.00 96.69 313 GLY A CA 1
ATOM 2515 C C . GLY A 1 313 ? 1.452 -15.677 -4.650 1.00 96.69 313 GLY A C 1
ATOM 2516 O O . GLY A 1 313 ? 2.206 -15.798 -5.612 1.00 96.69 313 GLY A O 1
ATOM 2517 N N . TRP A 1 314 ? 1.852 -15.109 -3.506 1.00 95.50 314 TRP A N 1
ATOM 2518 C CA . TRP A 1 314 ? 3.214 -14.596 -3.304 1.00 95.50 314 TRP A CA 1
ATOM 2519 C C . TRP A 1 314 ? 4.279 -15.688 -3.409 1.00 95.50 314 TRP A C 1
ATOM 2521 O O . TRP A 1 314 ? 5.297 -15.467 -4.054 1.00 95.50 314 TRP A O 1
ATOM 2531 N N . ILE A 1 315 ? 4.048 -16.863 -2.819 1.00 96.38 315 ILE A N 1
ATOM 2532 C CA . ILE A 1 315 ? 4.972 -18.002 -2.900 1.00 96.38 315 ILE A CA 1
ATOM 2533 C C . ILE A 1 315 ? 5.167 -18.420 -4.360 1.00 96.38 315 ILE A C 1
ATOM 2535 O O . ILE A 1 315 ? 6.304 -18.580 -4.787 1.00 96.38 315 ILE A O 1
ATOM 2539 N N . LEU A 1 316 ? 4.091 -18.535 -5.145 1.00 97.12 316 LEU A N 1
ATOM 2540 C CA . LEU A 1 316 ? 4.179 -18.885 -6.567 1.00 97.12 316 LEU A CA 1
ATOM 2541 C C . LEU A 1 316 ? 4.949 -17.832 -7.376 1.00 97.12 316 LEU A C 1
ATOM 2543 O O . LEU A 1 316 ? 5.803 -18.196 -8.180 1.00 97.12 316 LEU A O 1
ATOM 2547 N N . VAL A 1 317 ? 4.699 -16.541 -7.131 1.00 94.94 317 VAL A N 1
ATOM 2548 C CA . VAL A 1 317 ? 5.435 -15.442 -7.782 1.00 94.94 317 VAL A CA 1
ATOM 2549 C C . VAL A 1 317 ? 6.916 -15.457 -7.393 1.00 94.94 317 VAL A C 1
ATOM 2551 O O . VAL A 1 317 ? 7.766 -15.254 -8.250 1.00 94.94 317 VAL A O 1
ATOM 2554 N N . ILE A 1 318 ? 7.248 -15.732 -6.130 1.00 92.94 318 ILE A N 1
ATOM 2555 C CA . ILE A 1 318 ? 8.640 -15.819 -5.667 1.00 92.94 318 ILE A CA 1
ATOM 2556 C C . ILE A 1 318 ? 9.344 -17.035 -6.276 1.00 92.94 318 ILE A C 1
ATOM 2558 O O . ILE A 1 318 ? 10.472 -16.901 -6.736 1.00 92.94 318 ILE A O 1
ATOM 2562 N N . ILE A 1 319 ? 8.696 -18.204 -6.314 1.00 95.19 319 ILE A N 1
ATOM 2563 C CA . ILE A 1 319 ? 9.257 -19.404 -6.956 1.00 95.19 319 ILE A CA 1
ATOM 2564 C C . ILE A 1 319 ? 9.499 -19.135 -8.440 1.00 95.19 319 ILE A C 1
ATOM 2566 O O . ILE A 1 319 ? 10.561 -19.485 -8.946 1.00 95.19 319 ILE A O 1
ATOM 2570 N N . TRP A 1 320 ? 8.548 -18.490 -9.121 1.00 94.56 320 TRP A N 1
ATOM 2571 C CA . TRP A 1 320 ? 8.719 -18.066 -10.508 1.00 94.56 320 TRP A CA 1
ATOM 2572 C C . TRP A 1 320 ? 9.920 -17.131 -10.665 1.00 94.56 320 TRP A C 1
ATOM 2574 O O . TRP A 1 320 ? 10.793 -17.416 -11.478 1.00 94.56 320 TRP A O 1
ATOM 2584 N N . ALA A 1 321 ? 9.997 -16.072 -9.854 1.00 92.12 321 ALA A N 1
ATOM 2585 C CA . ALA A 1 321 ? 11.091 -15.112 -9.909 1.00 92.12 321 ALA A CA 1
ATOM 2586 C C . ALA A 1 321 ? 12.439 -15.812 -9.688 1.00 92.12 321 ALA A C 1
ATOM 2588 O O . ALA A 1 321 ? 13.356 -15.638 -10.475 1.00 92.12 321 ALA A O 1
ATOM 2589 N N . ILE A 1 322 ? 12.559 -16.675 -8.676 1.00 91.75 322 ILE A N 1
ATOM 2590 C CA . ILE A 1 322 ? 13.790 -17.439 -8.435 1.00 91.75 322 ILE A CA 1
ATOM 2591 C C . ILE A 1 322 ? 14.106 -18.352 -9.627 1.00 91.75 322 ILE A C 1
ATOM 2593 O O . ILE A 1 322 ? 15.245 -18.387 -10.069 1.00 91.75 322 ILE A O 1
ATOM 2597 N N . ALA A 1 323 ? 13.132 -19.083 -10.171 1.00 93.25 323 ALA A N 1
ATOM 2598 C CA . ALA A 1 323 ? 13.370 -20.008 -11.280 1.00 93.25 323 ALA A CA 1
ATOM 2599 C C . ALA A 1 323 ? 13.831 -19.302 -12.567 1.00 93.25 323 ALA A C 1
ATOM 2601 O O . ALA A 1 323 ? 14.655 -19.854 -13.299 1.00 93.25 323 ALA A O 1
ATOM 2602 N N . ASP A 1 324 ? 13.307 -18.106 -12.835 1.00 90.38 324 ASP A N 1
ATOM 2603 C CA . ASP A 1 324 ? 13.675 -17.300 -14.000 1.00 90.38 324 ASP A CA 1
ATOM 2604 C C . ASP A 1 324 ? 15.023 -16.594 -13.779 1.00 90.38 324 ASP A C 1
ATOM 2606 O O . ASP A 1 324 ? 15.952 -16.754 -14.572 1.00 90.38 324 ASP A O 1
ATOM 2610 N N . TYR A 1 325 ? 15.189 -15.926 -12.633 1.00 86.50 325 TYR A N 1
ATOM 2611 C CA . TYR A 1 325 ? 16.394 -15.159 -12.312 1.00 86.50 325 TYR A CA 1
ATOM 2612 C C . TYR A 1 325 ? 17.605 -16.002 -11.909 1.00 86.50 325 TYR A C 1
ATOM 2614 O O . TYR A 1 325 ? 18.722 -15.506 -11.983 1.00 86.50 325 TYR A O 1
ATOM 2622 N N . MET A 1 326 ? 17.451 -17.276 -11.535 1.00 86.56 326 MET A N 1
ATOM 2623 C CA . MET A 1 326 ? 18.604 -18.175 -11.336 1.00 86.56 326 MET A CA 1
ATOM 2624 C C . MET A 1 326 ? 19.431 -18.369 -12.619 1.00 86.56 326 MET A C 1
ATOM 2626 O O . MET A 1 326 ? 20.537 -18.901 -12.554 1.00 86.56 326 MET A O 1
ATOM 2630 N N . LYS A 1 327 ? 18.912 -17.948 -13.779 1.00 88.44 327 LYS A N 1
ATOM 2631 C CA . LYS A 1 327 ? 19.653 -17.889 -15.044 1.00 88.44 327 LYS A CA 1
ATOM 2632 C C . LYS A 1 327 ? 20.295 -16.522 -15.317 1.00 88.44 327 LYS A C 1
ATOM 2634 O O . LYS A 1 327 ? 21.129 -16.443 -16.214 1.00 88.44 327 LYS A O 1
ATOM 2639 N N . GLY A 1 328 ? 19.876 -15.475 -14.607 1.00 82.69 328 GLY A N 1
ATOM 2640 C CA . GLY A 1 328 ? 20.277 -14.085 -14.825 1.00 82.69 328 GLY A CA 1
ATOM 2641 C C . GLY A 1 328 ? 21.300 -13.572 -13.811 1.00 82.69 328 GLY A C 1
ATOM 2642 O O . GLY A 1 328 ? 21.779 -14.304 -12.941 1.00 82.69 328 GLY A O 1
ATOM 2643 N N . ASP A 1 329 ? 21.630 -12.287 -13.924 1.00 91.12 329 ASP A N 1
ATOM 2644 C CA . ASP A 1 329 ? 22.537 -11.609 -13.000 1.00 91.12 329 ASP A CA 1
ATOM 2645 C C . ASP A 1 329 ? 21.868 -11.329 -11.643 1.00 91.12 329 ASP A C 1
ATOM 2647 O O . ASP A 1 329 ? 20.695 -10.964 -11.545 1.00 91.12 329 ASP A O 1
ATOM 2651 N N . ILE A 1 330 ? 22.653 -11.413 -10.562 1.00 88.94 330 ILE A N 1
ATOM 2652 C CA . ILE A 1 330 ? 22.210 -11.118 -9.182 1.00 88.94 330 ILE A CA 1
ATOM 2653 C C . ILE A 1 330 ? 21.613 -9.700 -9.058 1.00 88.94 330 ILE A C 1
ATOM 2655 O O . ILE A 1 330 ? 20.769 -9.454 -8.192 1.00 88.94 330 ILE A O 1
ATOM 2659 N N . SER A 1 331 ? 22.028 -8.763 -9.915 1.00 87.12 331 SER A N 1
ATOM 2660 C CA . SER A 1 331 ? 21.491 -7.399 -9.968 1.00 87.12 331 SER A CA 1
ATOM 2661 C C . SER A 1 331 ? 19.984 -7.373 -10.223 1.00 87.12 331 SER A C 1
ATOM 2663 O O . SER A 1 331 ? 19.278 -6.637 -9.535 1.00 87.12 331 SER A O 1
ATOM 2665 N N . GLU A 1 332 ? 19.471 -8.210 -11.124 1.00 86.81 332 GLU A N 1
ATOM 2666 C CA . GLU A 1 332 ? 18.046 -8.239 -11.473 1.00 86.81 332 GLU A CA 1
ATOM 2667 C C . GLU A 1 332 ? 17.188 -8.726 -10.296 1.00 86.81 332 GLU A C 1
ATOM 2669 O O . GLU A 1 332 ? 16.132 -8.161 -10.001 1.00 86.81 332 GLU A O 1
ATOM 2674 N N . ILE A 1 333 ? 17.687 -9.714 -9.540 1.00 87.56 333 ILE A N 1
ATOM 2675 C CA . ILE A 1 333 ? 17.044 -10.186 -8.303 1.00 87.56 333 ILE A CA 1
ATOM 2676 C C . ILE A 1 333 ? 16.971 -9.052 -7.279 1.00 87.56 333 ILE A C 1
ATOM 2678 O O . ILE A 1 333 ? 15.938 -8.858 -6.634 1.00 87.56 333 ILE A O 1
ATOM 2682 N N . LEU A 1 334 ? 18.056 -8.292 -7.113 1.00 88.12 334 LEU A N 1
ATOM 2683 C CA . LEU A 1 334 ? 18.095 -7.170 -6.175 1.00 88.12 334 LEU A CA 1
ATOM 2684 C C . LEU A 1 334 ? 17.138 -6.047 -6.587 1.00 88.12 334 LEU A C 1
ATOM 2686 O O . LEU A 1 334 ? 16.478 -5.476 -5.716 1.00 88.12 334 LEU A O 1
ATOM 2690 N N . GLU A 1 335 ? 17.011 -5.757 -7.882 1.00 87.44 335 GLU A N 1
ATOM 2691 C CA . GLU A 1 335 ? 16.030 -4.800 -8.404 1.00 87.44 335 GLU A CA 1
ATOM 2692 C C . GLU A 1 335 ? 14.590 -5.259 -8.150 1.00 87.44 335 GLU A C 1
ATOM 2694 O O . GLU A 1 335 ? 13.755 -4.469 -7.699 1.00 87.44 335 GLU A O 1
ATOM 2699 N N . PHE A 1 336 ? 14.303 -6.546 -8.344 1.00 87.94 336 PHE A N 1
ATOM 2700 C CA . PHE A 1 336 ? 12.994 -7.120 -8.045 1.00 87.94 336 PHE A CA 1
ATOM 2701 C C . PHE A 1 336 ? 12.665 -7.062 -6.545 1.00 87.94 336 PHE A C 1
ATOM 2703 O O . PHE A 1 336 ? 11.584 -6.615 -6.149 1.00 87.94 336 PHE A O 1
ATOM 2710 N N . VAL A 1 337 ? 13.613 -7.439 -5.681 1.00 90.62 337 VAL A N 1
ATOM 2711 C CA . VAL A 1 337 ? 13.461 -7.340 -4.219 1.00 90.62 337 VAL A CA 1
ATOM 2712 C C . VAL A 1 337 ? 13.271 -5.885 -3.789 1.00 90.62 337 VAL A C 1
ATOM 2714 O O . VAL A 1 337 ? 12.417 -5.605 -2.944 1.00 90.62 337 VAL A O 1
ATOM 2717 N N . LYS A 1 338 ? 14.008 -4.943 -4.388 1.00 90.75 338 LYS A N 1
ATOM 2718 C CA . L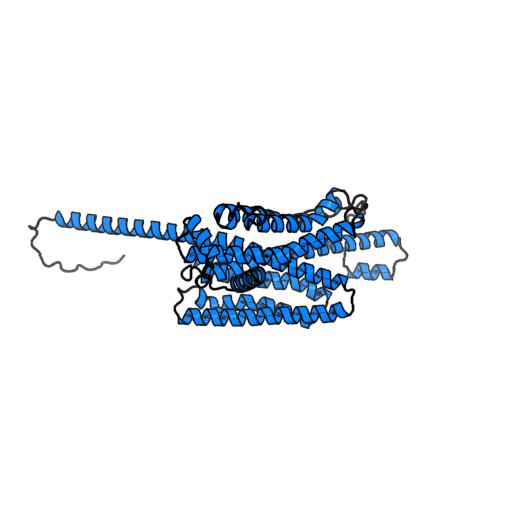YS A 1 338 ? 13.842 -3.499 -4.166 1.00 90.75 338 LYS A CA 1
ATOM 2719 C C . LYS A 1 338 ? 12.425 -3.051 -4.517 1.00 90.75 338 LYS A C 1
ATOM 2721 O O . LYS A 1 338 ? 11.798 -2.395 -3.689 1.00 90.75 338 LYS A O 1
ATOM 2726 N N . LEU A 1 339 ? 11.894 -3.456 -5.672 1.00 90.44 339 LEU A N 1
ATOM 2727 C CA . LEU A 1 339 ? 10.526 -3.134 -6.095 1.00 90.44 339 LEU A CA 1
ATOM 2728 C C . LEU A 1 339 ? 9.479 -3.660 -5.098 1.00 90.44 339 LEU A C 1
ATOM 2730 O O . LEU A 1 339 ? 8.550 -2.935 -4.733 1.00 90.44 339 LEU A O 1
ATOM 2734 N N . ILE A 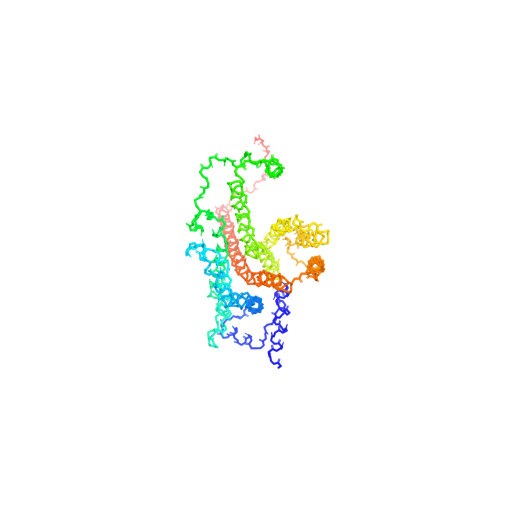1 340 ? 9.641 -4.899 -4.617 1.00 91.94 340 ILE A N 1
ATOM 2735 C CA . ILE A 1 340 ? 8.753 -5.497 -3.606 1.00 91.94 340 ILE A CA 1
ATOM 2736 C C . ILE A 1 340 ? 8.823 -4.721 -2.293 1.00 91.94 340 ILE A C 1
ATOM 2738 O O . ILE A 1 340 ? 7.781 -4.399 -1.717 1.00 91.94 340 ILE A O 1
ATOM 2742 N N . LEU A 1 341 ? 10.030 -4.423 -1.807 1.00 93.81 341 LEU A N 1
ATOM 2743 C CA . LEU A 1 341 ? 10.216 -3.669 -0.571 1.00 93.81 341 LEU A CA 1
ATOM 2744 C C . LEU A 1 341 ? 9.607 -2.273 -0.701 1.00 93.81 341 LEU A C 1
ATOM 2746 O O . LEU A 1 341 ? 8.840 -1.874 0.170 1.00 93.81 341 LEU A O 1
ATOM 2750 N N . GLU A 1 342 ? 9.845 -1.565 -1.801 1.00 92.94 342 GLU A N 1
ATOM 2751 C CA . GLU A 1 342 ? 9.250 -0.252 -2.054 1.00 92.94 342 GLU A CA 1
ATOM 2752 C C . GLU A 1 342 ? 7.716 -0.310 -2.012 1.00 92.94 342 GLU A C 1
ATOM 2754 O O . GLU A 1 342 ? 7.075 0.450 -1.276 1.00 92.94 342 GLU A O 1
ATOM 2759 N N . ALA A 1 343 ? 7.119 -1.246 -2.757 1.00 94.00 343 ALA A N 1
ATOM 2760 C CA . ALA A 1 343 ? 5.674 -1.440 -2.779 1.00 94.00 343 ALA A CA 1
ATOM 2761 C C . ALA A 1 343 ? 5.139 -1.757 -1.377 1.00 94.00 343 ALA A C 1
ATOM 2763 O O . ALA A 1 343 ? 4.164 -1.150 -0.928 1.00 94.00 343 ALA A O 1
ATOM 2764 N N . TRP A 1 344 ? 5.804 -2.647 -0.642 1.00 95.44 344 TRP A N 1
ATOM 2765 C CA . TRP A 1 344 ? 5.399 -3.026 0.705 1.00 95.44 344 TRP A CA 1
ATOM 2766 C C . TRP A 1 344 ? 5.491 -1.851 1.687 1.00 95.44 344 TRP A C 1
ATOM 2768 O O . TRP A 1 344 ? 4.530 -1.577 2.410 1.00 95.44 344 TRP A O 1
ATOM 2778 N N . GLY A 1 345 ? 6.591 -1.098 1.679 1.00 95.69 345 GLY A N 1
ATOM 2779 C CA . GLY A 1 345 ? 6.767 0.085 2.520 1.00 95.69 345 GLY A CA 1
ATOM 2780 C C . GLY A 1 345 ? 5.707 1.150 2.262 1.00 95.69 345 GLY A C 1
ATOM 2781 O O . GLY A 1 345 ? 5.086 1.647 3.210 1.00 95.69 345 GLY A O 1
ATOM 2782 N N . ARG A 1 346 ? 5.411 1.429 0.985 1.00 95.75 346 ARG A N 1
ATOM 2783 C CA . ARG A 1 346 ? 4.328 2.339 0.584 1.00 95.75 346 ARG A CA 1
ATOM 2784 C C . ARG A 1 346 ? 2.964 1.836 1.052 1.00 95.75 346 ARG A C 1
ATOM 2786 O O . ARG A 1 346 ? 2.203 2.626 1.611 1.00 95.75 346 ARG A O 1
ATOM 2793 N N . VAL A 1 347 ? 2.650 0.547 0.892 1.00 96.81 347 VAL A N 1
ATOM 2794 C CA . VAL A 1 347 ? 1.389 -0.048 1.379 1.00 96.81 347 VAL A CA 1
ATOM 2795 C C . VAL A 1 347 ? 1.257 0.125 2.892 1.00 96.81 347 VAL A C 1
ATOM 2797 O O . VAL A 1 347 ? 0.207 0.564 3.368 1.00 96.81 347 VAL A O 1
ATOM 2800 N N . LEU A 1 348 ? 2.306 -0.180 3.664 1.00 96.44 348 LEU A N 1
ATOM 2801 C CA . LEU A 1 348 ? 2.271 -0.086 5.126 1.00 96.44 348 LEU A CA 1
ATOM 2802 C C . LEU A 1 348 ? 2.047 1.354 5.600 1.00 96.44 348 LEU A C 1
ATOM 2804 O O . LEU A 1 348 ? 1.158 1.575 6.427 1.00 96.44 348 LEU A O 1
ATOM 2808 N N . GLY A 1 349 ? 2.805 2.316 5.065 1.00 95.88 349 GLY A N 1
ATOM 2809 C CA . GLY A 1 349 ? 2.683 3.733 5.423 1.00 95.88 349 GLY A CA 1
ATOM 2810 C C . GLY A 1 349 ? 1.333 4.324 5.008 1.00 95.88 349 GLY A C 1
ATOM 2811 O O . GLY A 1 349 ? 0.660 4.984 5.801 1.00 95.88 349 GLY A O 1
ATOM 2812 N N . SER A 1 350 ? 0.873 4.007 3.799 1.00 96.94 350 SER A N 1
ATOM 2813 C CA . SER A 1 350 ? -0.415 4.486 3.282 1.00 96.94 350 SER A CA 1
ATOM 2814 C C . SER A 1 350 ? -1.597 3.881 4.040 1.00 96.94 350 SER A C 1
ATOM 2816 O O . SER A 1 350 ? -2.626 4.533 4.202 1.00 96.94 350 SER A O 1
ATOM 2818 N N . THR A 1 351 ? -1.462 2.659 4.571 1.00 97.88 351 THR A N 1
ATOM 2819 C CA . THR A 1 351 ? -2.518 2.019 5.378 1.00 97.88 351 THR A CA 1
ATOM 2820 C C . THR A 1 351 ? -2.835 2.851 6.619 1.00 97.88 351 THR A C 1
ATOM 2822 O O . THR A 1 351 ? -4.002 3.003 6.975 1.00 97.88 351 THR A O 1
ATOM 2825 N N . VAL A 1 352 ? -1.816 3.434 7.258 1.00 97.56 352 VAL A N 1
ATOM 2826 C CA . VAL A 1 352 ? -2.003 4.348 8.395 1.00 97.56 352 VAL A CA 1
ATOM 2827 C C . VAL A 1 352 ? -2.783 5.587 7.973 1.00 97.56 352 VAL A C 1
ATOM 2829 O O . VAL A 1 352 ? -3.725 5.988 8.655 1.00 97.56 352 VAL A O 1
ATOM 2832 N N . LEU A 1 353 ? -2.415 6.180 6.837 1.00 97.44 353 LEU A N 1
ATOM 2833 C CA . LEU A 1 353 ? -3.084 7.366 6.317 1.00 97.44 353 LEU A CA 1
ATOM 2834 C C . LEU A 1 353 ? -4.568 7.103 6.039 1.00 97.44 353 LEU A C 1
ATOM 2836 O O . LEU A 1 353 ? -5.421 7.869 6.487 1.00 97.44 353 LEU A O 1
ATOM 2840 N N . PHE A 1 354 ? -4.888 6.027 5.319 1.00 98.12 354 PHE A N 1
ATOM 2841 C CA . PHE A 1 354 ? -6.279 5.687 5.025 1.00 98.12 354 PHE A CA 1
ATOM 2842 C C . PHE A 1 354 ? -7.050 5.310 6.288 1.00 98.12 354 PHE A C 1
ATOM 2844 O O . PHE A 1 354 ? -8.221 5.664 6.396 1.00 98.12 354 PHE A O 1
ATOM 2851 N N . ALA A 1 355 ? -6.410 4.677 7.274 1.00 97.94 355 ALA A N 1
ATOM 2852 C CA . ALA A 1 355 ? -7.040 4.411 8.563 1.00 97.94 355 ALA A CA 1
ATOM 2853 C C . ALA A 1 355 ? -7.390 5.720 9.290 1.00 97.94 355 ALA A C 1
ATOM 2855 O O . ALA A 1 355 ? -8.521 5.868 9.751 1.00 97.94 355 ALA A O 1
ATOM 2856 N N . ASP A 1 356 ? -6.485 6.707 9.299 1.00 97.56 356 ASP A N 1
ATOM 2857 C CA . ASP A 1 356 ? -6.736 8.033 9.882 1.00 97.56 356 ASP A CA 1
ATOM 2858 C C . ASP A 1 356 ? -7.907 8.749 9.180 1.00 97.56 356 ASP A C 1
ATOM 2860 O O . ASP A 1 356 ? -8.726 9.401 9.836 1.00 97.56 356 ASP A O 1
ATOM 2864 N N . VAL A 1 357 ? -7.995 8.649 7.849 1.00 97.38 357 VAL A N 1
ATOM 2865 C CA . VAL A 1 357 ? -9.082 9.247 7.054 1.00 97.38 357 VAL A CA 1
ATOM 2866 C C . VAL A 1 357 ? -10.414 8.552 7.336 1.00 97.38 357 VAL A C 1
ATOM 2868 O O . VAL A 1 357 ? -11.387 9.227 7.670 1.00 97.38 357 VAL A O 1
ATOM 2871 N N . LEU A 1 358 ? -10.454 7.220 7.273 1.00 97.56 358 LEU A N 1
ATOM 2872 C CA . LEU A 1 358 ? -11.663 6.430 7.521 1.00 97.56 358 LEU A CA 1
ATOM 2873 C C . LEU A 1 358 ? -12.169 6.586 8.955 1.00 97.56 358 LEU A C 1
ATOM 2875 O O . LEU A 1 358 ? -13.379 6.670 9.170 1.00 97.56 358 LEU A O 1
ATOM 2879 N N . LEU A 1 359 ? -11.267 6.664 9.936 1.00 97.12 359 LEU A N 1
ATOM 2880 C CA . LEU A 1 359 ? -11.630 6.914 11.328 1.00 97.12 359 LEU A CA 1
ATOM 2881 C C . LEU A 1 359 ? -12.289 8.288 11.481 1.00 97.12 359 LEU A C 1
ATOM 2883 O O . LEU A 1 359 ? -13.347 8.392 12.098 1.00 97.12 359 LEU A O 1
ATOM 2887 N N . ARG A 1 360 ? -11.711 9.335 10.876 1.00 96.56 360 ARG A N 1
ATOM 2888 C CA . ARG A 1 360 ? -12.302 10.684 10.887 1.00 96.56 360 ARG A CA 1
ATOM 2889 C C . ARG A 1 360 ? -13.672 10.708 10.218 1.00 96.56 360 ARG A C 1
ATOM 2891 O O . ARG A 1 360 ? -14.602 11.224 10.822 1.00 96.56 360 ARG A O 1
ATOM 2898 N N . MET A 1 361 ? -13.806 10.120 9.029 1.00 97.25 361 MET A N 1
ATOM 2899 C CA . MET A 1 361 ? -15.091 10.035 8.325 1.00 97.25 361 MET A CA 1
ATOM 2900 C C . MET A 1 361 ? -16.139 9.280 9.150 1.00 97.25 361 MET A C 1
ATOM 2902 O O . MET A 1 361 ? -17.271 9.735 9.260 1.00 97.25 361 MET A O 1
ATOM 2906 N N . THR A 1 362 ? -15.750 8.174 9.793 1.00 95.94 362 THR A N 1
ATOM 2907 C CA . THR A 1 362 ? -16.649 7.395 10.659 1.00 95.94 362 THR A CA 1
ATOM 2908 C C . THR A 1 362 ? -17.124 8.220 11.857 1.00 95.94 362 THR A C 1
ATOM 2910 O O . THR A 1 362 ? -18.307 8.202 12.176 1.00 95.94 362 THR A O 1
ATOM 2913 N N . ILE A 1 363 ? -16.223 8.959 12.512 1.00 94.69 363 ILE A N 1
ATOM 2914 C CA . ILE A 1 363 ? -16.571 9.805 13.664 1.00 94.69 363 ILE A CA 1
ATOM 2915 C C . ILE A 1 363 ? -17.471 10.970 13.241 1.00 94.69 363 ILE A C 1
ATOM 2917 O O . ILE A 1 363 ? -18.419 11.279 13.957 1.00 94.69 363 ILE A O 1
ATOM 2921 N N . THR A 1 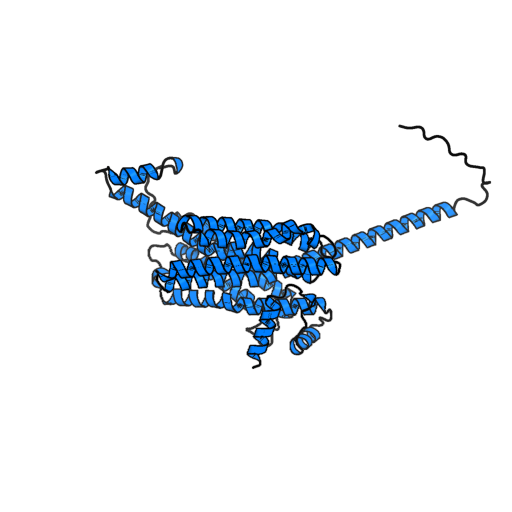364 ? -17.188 11.619 12.108 1.00 95.75 364 THR A N 1
ATOM 2922 C CA . THR A 1 364 ? -18.026 12.710 11.591 1.00 95.75 364 THR A CA 1
ATOM 2923 C C . THR A 1 364 ? -19.427 12.209 11.262 1.00 95.75 364 THR A C 1
ATOM 2925 O O . THR A 1 364 ? -20.386 12.758 11.791 1.00 95.75 364 THR A O 1
ATOM 2928 N N . ASN A 1 365 ? -19.538 11.111 10.506 1.00 94.38 365 ASN A N 1
ATOM 2929 C CA . ASN A 1 365 ? -20.832 10.515 10.175 1.00 94.38 365 ASN A CA 1
ATOM 2930 C C . ASN A 1 365 ? -21.613 10.114 11.438 1.00 94.38 365 ASN A C 1
ATOM 2932 O O . ASN A 1 365 ? -22.798 10.390 11.559 1.00 94.38 365 ASN A O 1
ATOM 2936 N N . TRP A 1 366 ? -20.939 9.536 12.436 1.00 93.31 366 TRP A N 1
ATOM 2937 C CA . TRP A 1 366 ? -21.583 9.197 13.706 1.00 93.31 366 TRP A CA 1
ATOM 2938 C C . TRP A 1 366 ? -22.107 10.427 14.465 1.00 93.31 366 TRP A C 1
ATOM 2940 O O . TRP A 1 366 ? -23.190 10.374 15.045 1.00 93.31 366 TRP A O 1
ATOM 2950 N N . LYS A 1 367 ? -21.364 11.541 14.463 1.00 94.12 367 LYS A N 1
ATOM 2951 C CA . LYS A 1 367 ? -21.811 12.794 15.092 1.00 94.12 367 LYS A CA 1
ATOM 2952 C C . LYS A 1 367 ? -23.027 13.388 14.386 1.00 94.12 367 LYS A C 1
ATOM 2954 O O . LYS A 1 367 ? -23.932 13.854 15.069 1.00 94.12 367 LYS A O 1
ATOM 2959 N N . GLU A 1 368 ? -23.044 13.356 13.057 1.00 93.06 368 GLU A N 1
ATOM 2960 C CA . GLU A 1 368 ? -24.178 13.813 12.244 1.00 93.06 368 GLU A CA 1
ATOM 2961 C C . GLU A 1 368 ? -25.412 12.924 12.452 1.00 93.06 368 GLU A C 1
ATOM 2963 O O . GLU A 1 368 ? -26.512 13.424 12.666 1.00 93.06 368 GLU A O 1
ATOM 2968 N N . GLU A 1 369 ? -25.247 11.601 12.499 1.00 90.38 369 GLU A N 1
ATOM 2969 C CA . GLU A 1 369 ? -26.348 10.691 12.832 1.00 90.38 369 GLU A CA 1
ATOM 2970 C C . GLU A 1 369 ? -26.906 10.953 14.238 1.00 90.38 369 GLU A C 1
ATOM 2972 O O . GLU A 1 369 ? -28.120 10.904 14.444 1.00 90.38 369 GLU A O 1
ATOM 2977 N N . MET A 1 370 ? -26.040 11.241 15.215 1.00 89.56 370 MET A N 1
ATOM 2978 C CA . MET A 1 370 ? -26.470 11.562 16.577 1.00 89.56 370 MET A CA 1
ATOM 2979 C C . MET A 1 370 ? -27.217 12.893 16.654 1.00 89.56 370 MET A C 1
ATOM 2981 O O . MET A 1 370 ? -28.242 12.949 17.332 1.00 89.56 370 MET A O 1
ATOM 2985 N N . SER A 1 371 ? -26.766 13.933 15.944 1.00 91.62 371 SER A N 1
ATOM 2986 C CA . SER A 1 371 ? -27.465 15.225 15.926 1.00 91.62 371 SER A CA 1
ATOM 2987 C C . SER A 1 371 ? -28.828 15.138 15.236 1.00 91.62 371 SER A C 1
ATOM 2989 O O . SER A 1 371 ? -29.786 15.762 15.690 1.00 91.62 371 SER A O 1
ATOM 2991 N N . LEU A 1 372 ? -28.954 14.323 14.184 1.00 86.44 372 LEU A N 1
ATOM 2992 C CA . LEU A 1 372 ? -30.235 14.071 13.520 1.00 86.44 372 LEU A CA 1
ATOM 2993 C C . LEU A 1 372 ? -31.203 13.290 14.416 1.00 86.44 372 LEU A C 1
ATOM 2995 O O . LEU A 1 372 ? -32.393 13.603 14.452 1.00 86.44 372 LEU A O 1
ATOM 2999 N N . ARG A 1 373 ? -30.708 12.302 15.173 1.00 88.56 373 ARG A N 1
ATOM 3000 C CA . ARG A 1 373 ? -31.533 11.539 16.124 1.00 88.56 373 ARG A CA 1
ATOM 3001 C C . ARG A 1 373 ? -32.012 12.396 17.287 1.00 88.56 373 ARG A C 1
ATOM 3003 O O . ARG A 1 373 ? -33.189 12.309 17.621 1.00 88.56 373 ARG A O 1
ATOM 3010 N N . SER A 1 374 ? -31.146 13.220 17.880 1.00 87.62 374 SER A N 1
ATOM 3011 C CA . SER A 1 374 ? -31.564 14.119 18.963 1.00 87.62 374 SER A CA 1
ATOM 3012 C C . SER A 1 374 ? -32.598 15.125 18.461 1.00 87.62 374 SER A C 1
ATOM 3014 O O . SER A 1 374 ? -33.665 15.239 19.047 1.00 87.62 374 SER A O 1
ATOM 3016 N N . TYR A 1 375 ? -32.353 15.743 17.300 1.00 85.25 375 TYR A N 1
ATOM 3017 C CA . TYR A 1 375 ? -33.287 16.692 16.693 1.00 85.25 375 TYR A CA 1
ATOM 3018 C C . TYR A 1 375 ? -34.650 16.067 16.360 1.00 85.25 375 TYR A C 1
ATOM 3020 O O . TYR A 1 375 ? -35.694 16.680 16.582 1.00 85.25 375 TYR A O 1
ATOM 3028 N N . SER A 1 376 ? -34.656 14.837 15.836 1.00 86.44 376 SER A N 1
ATOM 3029 C CA . SER A 1 376 ? -35.894 14.106 15.552 1.00 86.44 376 SER A CA 1
ATOM 3030 C C . SER A 1 376 ? -36.670 13.770 16.823 1.00 86.44 376 SER A C 1
ATOM 3032 O O . SER A 1 376 ? -37.896 13.841 16.805 1.00 86.44 376 SER A O 1
ATOM 3034 N N . MET A 1 377 ? -35.983 13.392 17.903 1.00 82.50 377 MET A N 1
ATOM 3035 C CA . MET A 1 377 ? -36.636 13.084 19.177 1.00 82.50 377 MET A CA 1
ATOM 3036 C C . MET A 1 377 ? -37.220 14.348 19.805 1.00 82.50 377 MET A C 1
ATOM 3038 O O . MET A 1 377 ? -38.380 14.331 20.199 1.00 82.50 377 MET A O 1
ATOM 3042 N N . ASP A 1 378 ? -36.483 15.460 19.807 1.00 85.94 378 ASP A N 1
ATOM 3043 C CA . ASP A 1 378 ? -36.967 16.734 20.350 1.00 85.94 378 ASP A CA 1
ATOM 3044 C C . ASP A 1 378 ? -38.223 17.221 19.614 1.00 85.94 378 ASP A C 1
ATOM 3046 O O . ASP A 1 378 ? -39.207 17.600 20.247 1.00 85.94 378 ASP A O 1
ATOM 3050 N N . LYS A 1 379 ? -38.243 17.137 18.275 1.00 84.12 379 LYS A N 1
ATOM 3051 C CA . LYS A 1 379 ? -39.441 17.451 17.478 1.00 84.12 379 LYS A CA 1
ATOM 3052 C C . LYS A 1 379 ? -40.616 16.526 17.771 1.00 84.12 379 LYS A C 1
ATOM 3054 O O . LYS A 1 379 ? -41.754 16.984 17.825 1.00 84.12 379 LYS A O 1
ATOM 3059 N N . PHE A 1 380 ? -40.351 15.233 17.931 1.00 85.56 380 PHE A N 1
ATOM 3060 C CA . PHE A 1 380 ? -41.379 14.253 18.255 1.00 85.56 380 PHE A CA 1
ATOM 3061 C C . PHE A 1 380 ? -42.009 14.544 19.625 1.00 85.56 380 PHE A C 1
ATOM 3063 O O . PHE A 1 380 ? -43.233 14.619 19.724 1.00 85.56 380 PHE A O 1
ATOM 3070 N N . TYR A 1 381 ? -41.199 14.825 20.650 1.00 86.75 381 TYR A N 1
ATOM 3071 C CA . TYR A 1 381 ? -41.703 15.230 21.966 1.00 86.75 381 TYR A CA 1
ATOM 3072 C C . TYR A 1 381 ? -42.471 16.555 21.905 1.00 86.75 381 TYR A C 1
ATOM 3074 O O . TYR A 1 381 ? -43.574 16.633 22.437 1.00 86.75 381 TYR A O 1
ATOM 3082 N N . GLN A 1 382 ? -41.977 17.550 21.160 1.00 87.25 382 GLN A N 1
ATOM 3083 C CA . GLN A 1 382 ? -42.704 18.808 20.946 1.00 87.25 382 GLN A CA 1
ATOM 3084 C C . GLN A 1 382 ? -44.069 18.600 20.274 1.00 87.25 382 GLN A C 1
ATOM 3086 O O . GLN A 1 382 ? -45.033 19.271 20.638 1.00 87.25 382 GLN A O 1
ATOM 3091 N N . SER A 1 383 ? -44.187 17.671 19.318 1.00 87.25 383 SER A N 1
ATOM 3092 C CA . SER A 1 383 ? -45.483 17.365 18.692 1.00 87.25 383 SER A CA 1
ATOM 3093 C C . SER A 1 383 ? -46.466 16.684 19.645 1.00 87.25 383 SER A C 1
ATOM 3095 O O . SER A 1 383 ? -47.665 16.950 19.570 1.00 87.25 383 SER A O 1
ATOM 3097 N N . ILE A 1 384 ? -45.969 15.850 20.563 1.00 85.62 384 ILE A N 1
ATOM 3098 C CA . ILE A 1 384 ? -46.794 15.212 21.592 1.00 85.62 384 ILE A CA 1
ATOM 3099 C C . ILE A 1 384 ? -47.277 16.262 22.590 1.00 85.62 384 ILE A C 1
ATOM 3101 O O . ILE A 1 384 ? -48.471 16.322 22.868 1.00 85.62 384 ILE A O 1
ATOM 3105 N N . ASP A 1 385 ? -46.387 17.129 23.073 1.00 87.19 385 ASP A N 1
ATOM 3106 C CA . ASP A 1 385 ? -46.747 18.183 24.024 1.00 87.19 385 ASP A CA 1
ATOM 3107 C C . ASP A 1 385 ? -47.759 19.166 23.422 1.00 87.19 385 ASP A C 1
ATOM 3109 O O . ASP A 1 385 ? -48.740 19.517 24.078 1.00 87.19 385 ASP A O 1
ATOM 3113 N N . ALA A 1 386 ? -47.589 19.551 22.153 1.00 85.25 386 ALA A N 1
ATOM 3114 C CA . ALA A 1 386 ? -48.563 20.377 21.438 1.00 85.25 386 ALA A CA 1
ATOM 3115 C C . ALA A 1 386 ? -49.924 19.671 21.277 1.00 85.25 386 ALA A C 1
ATOM 3117 O O . ALA A 1 386 ? -50.970 20.297 21.449 1.00 85.25 386 ALA A O 1
ATOM 3118 N N . GLY A 1 387 ? -49.927 18.364 20.994 1.00 82.44 387 GLY A N 1
ATOM 3119 C CA . GLY A 1 387 ? -51.147 17.557 20.926 1.00 82.44 387 GLY A CA 1
ATOM 3120 C C . GLY A 1 387 ? -51.869 17.444 22.274 1.00 82.44 387 GLY A C 1
ATOM 3121 O O . GLY A 1 387 ? -53.081 17.632 22.337 1.00 82.44 387 GLY A O 1
ATOM 3122 N N . ILE A 1 388 ? -51.134 17.205 23.365 1.00 79.25 388 ILE A N 1
ATOM 3123 C CA . ILE A 1 388 ? -51.687 17.105 24.727 1.00 79.25 388 ILE A CA 1
ATOM 3124 C C . ILE A 1 388 ? -52.226 18.460 25.206 1.00 79.25 388 ILE A C 1
ATOM 3126 O O . ILE A 1 388 ? -53.294 18.512 25.816 1.00 79.25 388 ILE A O 1
ATOM 3130 N N . MET A 1 389 ? -51.525 19.560 24.917 1.00 75.06 389 MET A N 1
ATOM 3131 C CA . MET A 1 389 ? -51.990 20.918 25.231 1.00 75.06 389 MET A CA 1
ATOM 3132 C C . MET A 1 389 ? -53.305 21.245 24.513 1.00 75.06 389 MET A C 1
ATOM 3134 O O . MET A 1 389 ? -54.209 21.798 25.133 1.00 75.06 389 MET A O 1
ATOM 3138 N N . ASN A 1 390 ? -53.449 20.839 23.247 1.00 76.12 390 ASN A N 1
ATOM 3139 C CA . ASN A 1 390 ? -54.702 21.011 22.508 1.00 76.12 390 ASN A CA 1
ATOM 3140 C C . ASN A 1 390 ? -55.848 20.143 23.055 1.00 76.12 390 ASN A C 1
ATOM 3142 O O . ASN A 1 390 ? -57.001 20.546 22.951 1.00 76.12 390 ASN A O 1
ATOM 3146 N N . MET A 1 391 ? -55.562 18.989 23.668 1.00 66.25 391 MET A N 1
ATOM 3147 C CA . MET A 1 391 ? -56.593 18.150 24.299 1.00 66.25 391 MET A CA 1
ATOM 3148 C C . MET A 1 391 ? -57.040 18.662 25.675 1.00 66.25 391 MET A C 1
ATOM 3150 O O . MET A 1 391 ? -58.185 18.445 26.049 1.00 66.25 391 MET A O 1
ATOM 3154 N N . LYS A 1 392 ? -56.184 19.371 26.423 1.00 66.62 392 LYS A N 1
ATOM 3155 C CA . LYS A 1 392 ? -56.547 19.964 27.728 1.00 66.62 392 LYS A CA 1
ATOM 3156 C C . LYS A 1 392 ? -57.392 21.241 27.637 1.00 66.62 392 LYS A C 1
ATOM 3158 O O . LYS A 1 392 ? -57.859 21.711 28.666 1.00 66.62 392 LYS A O 1
ATOM 3163 N N . GLY A 1 393 ? -57.558 21.805 26.440 1.00 59.06 393 GLY A N 1
ATOM 3164 C CA . GLY A 1 393 ? -58.429 22.959 26.184 1.00 59.06 393 GLY A CA 1
ATOM 3165 C C . GLY A 1 393 ? -59.820 22.596 25.658 1.00 59.06 393 GLY A C 1
ATOM 3166 O O . GLY A 1 393 ? -60.572 23.494 25.296 1.00 59.06 393 GLY A O 1
ATOM 3167 N N . VAL A 1 394 ? -60.152 21.304 25.563 1.00 59.50 394 VAL A N 1
ATOM 3168 C CA . VAL A 1 394 ? -61.507 20.847 25.243 1.00 59.50 394 VAL A CA 1
ATOM 3169 C C . VAL A 1 394 ? -62.222 20.639 26.576 1.00 59.50 394 VAL A C 1
ATOM 3171 O O . VAL A 1 394 ? -61.957 19.658 27.261 1.00 59.50 394 VAL A O 1
ATOM 3174 N N . ASP A 1 395 ? -63.043 21.617 26.961 1.00 57.19 395 ASP A N 1
ATOM 3175 C CA . ASP A 1 395 ? -63.819 21.639 28.204 1.00 57.19 395 ASP A CA 1
ATOM 3176 C C . ASP A 1 395 ? -64.567 20.315 28.461 1.00 57.19 395 ASP A C 1
ATOM 3178 O O . ASP A 1 395 ? -65.184 19.744 27.557 1.00 57.19 395 ASP A O 1
ATOM 3182 N N . ASP A 1 396 ? -64.564 19.879 29.726 1.00 57.69 396 ASP A N 1
ATOM 3183 C CA . ASP A 1 396 ? -65.214 18.671 30.273 1.00 57.69 396 ASP A CA 1
ATOM 3184 C C . ASP A 1 396 ? -66.764 18.653 30.152 1.00 57.69 396 ASP A C 1
ATOM 3186 O O . ASP A 1 396 ? -67.424 17.782 30.719 1.00 57.69 396 ASP A O 1
ATOM 3190 N N . ASP A 1 397 ? -67.367 19.571 29.389 1.00 59.56 397 ASP A N 1
ATOM 3191 C CA . ASP A 1 397 ? -68.823 19.743 29.269 1.00 59.56 397 ASP A CA 1
ATOM 3192 C C . ASP A 1 397 ? -69.428 19.188 27.965 1.00 59.56 397 ASP A C 1
ATOM 3194 O O . ASP A 1 397 ? -70.621 19.367 27.703 1.00 59.56 397 ASP A O 1
ATOM 3198 N N . VAL A 1 398 ? -68.660 18.474 27.133 1.00 59.16 398 VAL A N 1
ATOM 3199 C CA . VAL A 1 398 ? -69.226 17.809 25.946 1.00 59.16 398 VAL A CA 1
ATOM 3200 C C . VAL A 1 398 ? -69.695 16.394 26.316 1.00 59.16 398 VAL A C 1
ATOM 3202 O O . VAL A 1 398 ? -68.864 15.519 26.569 1.00 59.16 398 VAL A O 1
ATOM 3205 N N . PRO A 1 399 ? -71.014 16.113 26.335 1.00 54.59 399 PRO A N 1
ATOM 3206 C CA . PRO A 1 399 ? -71.518 14.782 26.638 1.00 54.59 399 PRO A CA 1
ATOM 3207 C C . PRO A 1 399 ? -71.023 13.789 25.585 1.00 54.59 399 PRO A C 1
ATOM 3209 O O . PRO A 1 399 ? -71.191 13.993 24.381 1.00 54.59 399 PRO A O 1
ATOM 3212 N N . ILE A 1 400 ? -70.426 12.696 26.057 1.00 51.44 400 ILE A N 1
ATOM 3213 C CA . ILE A 1 400 ? -69.940 11.590 25.232 1.00 51.44 400 ILE A CA 1
ATOM 3214 C C . ILE A 1 400 ? -71.155 10.893 24.604 1.00 51.44 400 ILE A C 1
ATOM 3216 O O . ILE A 1 400 ? -71.739 9.970 25.169 1.00 51.44 400 ILE A O 1
ATOM 3220 N N . GLY A 1 401 ? -71.567 11.373 23.434 1.00 60.16 401 GLY A N 1
ATOM 3221 C CA . GLY A 1 401 ? -72.452 10.649 22.533 1.00 60.16 401 GLY A CA 1
ATOM 3222 C C . GLY A 1 401 ? -71.667 9.560 21.790 1.00 60.16 401 GLY A C 1
ATOM 3223 O O . GLY A 1 401 ? -70.496 9.769 21.468 1.00 60.16 401 GLY A O 1
ATOM 3224 N N . PRO A 1 402 ? -72.269 8.392 21.508 1.00 55.31 402 PRO A N 1
ATOM 3225 C CA . PRO A 1 402 ? -71.605 7.314 20.786 1.00 55.31 402 PRO A CA 1
ATOM 3226 C C . PRO A 1 402 ? -71.246 7.773 19.369 1.00 55.31 402 PRO A C 1
ATOM 3228 O O . PRO A 1 402 ? -72.117 7.984 18.526 1.00 55.31 402 PRO A O 1
ATOM 3231 N N . VAL A 1 403 ? -69.949 7.925 19.107 1.00 54.22 403 VAL A N 1
ATOM 3232 C CA . VAL A 1 403 ? -69.429 8.211 17.769 1.00 54.22 403 VAL A CA 1
ATOM 3233 C C . VAL A 1 403 ? -69.521 6.924 16.951 1.00 54.22 403 VAL A C 1
ATOM 3235 O O . VAL A 1 403 ? -68.736 5.995 17.131 1.00 54.22 403 VAL A O 1
ATOM 3238 N N . ILE A 1 404 ? -70.524 6.858 16.077 1.00 57.09 404 ILE A N 1
ATOM 3239 C CA . ILE A 1 404 ? -70.652 5.815 15.058 1.00 57.09 404 ILE A CA 1
ATOM 3240 C C . ILE A 1 404 ? -69.587 6.099 13.984 1.00 57.09 404 ILE A C 1
ATOM 3242 O O . ILE A 1 404 ? -69.523 7.230 13.496 1.00 57.09 404 ILE A O 1
ATOM 3246 N N . PRO A 1 405 ? -68.737 5.124 13.613 1.00 54.72 405 PRO A N 1
ATOM 3247 C CA . PRO A 1 405 ? -67.726 5.323 12.583 1.00 54.72 405 PRO A CA 1
ATOM 3248 C C . PRO A 1 405 ? -68.413 5.459 11.221 1.00 54.72 405 PRO A C 1
ATOM 3250 O O . PRO A 1 405 ? -68.947 4.490 10.684 1.00 54.72 405 PRO A O 1
ATOM 3253 N N . GLY A 1 406 ? -68.427 6.686 10.699 1.00 55.69 406 GLY A N 1
ATOM 3254 C CA . GLY A 1 406 ? -68.900 7.003 9.359 1.00 55.69 406 GLY A CA 1
ATOM 3255 C C . GLY A 1 406 ? -67.928 6.505 8.293 1.00 55.69 406 GLY A C 1
ATOM 3256 O O . GLY A 1 406 ? -66.737 6.806 8.339 1.00 55.69 406 GLY A O 1
ATOM 3257 N N . GLU A 1 407 ? -68.495 5.714 7.385 1.00 53.53 407 GLU A N 1
ATOM 3258 C CA . GLU A 1 407 ? -68.091 5.400 6.013 1.00 53.53 407 GLU A CA 1
ATOM 3259 C C . GLU A 1 407 ? -66.910 6.193 5.433 1.00 53.53 407 GLU A C 1
ATOM 3261 O O . GLU A 1 407 ? -66.948 7.410 5.257 1.00 53.53 407 GLU A O 1
ATOM 3266 N N . CYS A 1 408 ? -65.870 5.442 5.058 1.00 50.62 408 CYS A N 1
ATOM 3267 C CA . CYS A 1 408 ? -64.820 5.893 4.159 1.00 50.62 408 CYS A CA 1
ATOM 3268 C C . CYS A 1 408 ? -65.375 5.991 2.731 1.00 50.62 408 CYS A C 1
ATOM 3270 O O . CYS A 1 408 ? -65.420 4.981 2.026 1.00 50.62 408 CYS A O 1
ATOM 3272 N N . ASP A 1 409 ? -65.727 7.195 2.289 1.00 56.41 409 ASP A N 1
ATOM 3273 C CA . ASP A 1 409 ? -65.849 7.478 0.861 1.00 56.41 409 ASP A CA 1
ATOM 3274 C C . ASP A 1 409 ? -64.455 7.647 0.252 1.00 56.41 409 ASP A C 1
ATOM 3276 O O . ASP A 1 409 ? -63.631 8.453 0.695 1.00 56.41 409 ASP A O 1
ATOM 3280 N N . GLY A 1 410 ? -64.181 6.811 -0.745 1.00 59.44 410 GLY A N 1
ATOM 3281 C CA . GLY A 1 410 ? -62.938 6.809 -1.493 1.00 59.44 410 GLY A CA 1
ATOM 3282 C C . GLY A 1 410 ? -62.862 7.945 -2.505 1.00 59.44 410 GLY A C 1
ATOM 3283 O O . GLY A 1 410 ? -63.841 8.244 -3.185 1.00 59.44 410 GLY A O 1
ATOM 3284 N N . HIS A 1 411 ? -61.655 8.491 -2.653 1.00 49.06 411 HIS A N 1
ATOM 3285 C CA . HIS A 1 411 ? -61.147 9.061 -3.897 1.00 49.06 411 HIS A CA 1
ATOM 3286 C C . HIS A 1 411 ? -59.631 8.908 -3.984 1.00 49.06 411 HIS A C 1
ATOM 3288 O O . HIS A 1 411 ? -58.952 9.137 -2.956 1.00 49.06 411 HIS A O 1
#

Secondary structure (DSSP, 8-state):
-HHHHHHHHHHHHHH-S-GGG-PPPHHHHHHHHHTT---HHHHHHHHHHHHHHHHHHHHHHHHHHHHHHHHHHSHHHHT-TTB-HHHHHHHHHHHHHHHHHHHHHHHHHTTT-TT--TTTSHHHHHHHHHHHHHHHHHGGGHHHHS-GGGTBSS-PPPS----GGG--HHHHHHHHHH--S-HHHHHHHHHHHHHHHHHHHHHHHHHHHHHHHHHHHHHHHHHHHHHH-TT-HHHHHHHHHHHHHHHHHHHHHHHHHHHHH--HHHHHHHHHHHHHHHHHHHTHHHHHSPPPHHHHHHHHHHHHHHHHHHHHHHHHHHHHHHHHHTTS-HHHHHHHHHHHHHHHHHHHHHHHHHHHHHHHHHHHHHHHHHHHHHHHHHHHHHHHHHHHHHHTTS-TTS-------------

Sequence (411 aa):
MIITELWTHSLQRCFMWRLNLIEPTSHESKVLDEADIQNPTLRSYIVWRRSQMLWSILPLSSSVVTFFIDLIRNAEDILNPKLKGWGNLLVNLSSIANIIIFISVVLATGMPYGKCRVWSNWRLSSKILRYGFIISFILPMIPAFIPLKYYVKDLTPPESNFAFSDLDLSTLLMEMEFGEGDITKQQEIVQWKYLQWKIGLSNFVKFLPALFSFPAALFGASLRIKGLLPKSTLSSWMLTVAGPFLSLVILAAAMLIIQFYGNGLLTFGVLFLAVGPWLNVFRRGLYVKAPDEETRKSIDCNQKVSLVFKLGGWILVIIWAIADYMKGDISEILEFVKLILEAWGRVLGSTVLFADVLLRMTITNWKEEMSLRSYSMDKFYQSIDAGIMNMKGVDDDVPIGPVIPGECDGH

Radius of gyration: 29.98 Å; chains: 1; bounding box: 100×43×81 Å

Foldseek 3Di:
DVVVVVLVLLVVLLPDLQLLPQDDDPVLVVVLVVLVNPDSLVSSLLSSLLSLLVVLLVLLVLLLVVVVVCCVPPVCVLPPVQWDPVLSVLLCLLSVLSVLLNVLSCVLSVPPPPPCNNSSVVVSSLVSLVVSLVSSLVRLCVSVPDDPVNTGDPDDDPPDPDDPVVCDVVVLVVCVVDDPPPVPVSVVVVVVVVVVVVSNVSSVLSNLLSLLQQLLLQLSLLSNLCSSVVQFQLSLVSLLVSLQVNLVSLCVVLVVVCVVPVDPLLVQLSVLLSVLSCLSNVVSVLRNDRDDPVSVVVVVVSNVVSVVSNVSSVVSNVVVCCVVCVVDDPVVVSVVVSSVSSSVSSNSSSSSNSNVVSVVVRVVVVVVVVVVVVVVVVVVVVVVVVVVVVVVPPDPPDPDDDDDDDDDDDD

pLDDT: mean 87.23, std 12.52, range [49.06, 98.12]

Organism: NCBI:txid382380